Protein 2WFP (pdb70)

InterPro domains:
  IPR001250 Mannose-6-phosphate isomerase, type I [TIGR00218] (3-384)
  IPR011051 RmlC-like cupin domain superfamily [SSF51182] (1-374)
  IPR014710 RmlC-like jelly roll fold [G3DSA:2.60.120.10] (6-275)
  IPR014710 RmlC-like jelly roll fold [G3DSA:2.60.120.10] (301-382)
  IPR016305 Mannose-6-phosphate isomerase [PIRSF001480] (1-386)
  IPR016305 Mannose-6-phosphate isomerase [PR00714] (4-22)
  IPR016305 Mannose-6-phosphate isomerase [PR00714] (32-47)
  IPR016305 Mannose-6-phosphate isomerase [PR00714] (81-102)
  IPR016305 Mannose-6-phosphate isomerase [PR00714] (126-149)
  IPR016305 Mannose-6-phosphate isomerase [PR00714] (220-235)
  IPR016305 Mannose-6-phosphate isomerase [PR00714] (236-255)
  IPR016305 Mannose-6-phosphate isomerase [PR00714] (255-274)
  IPR016305 Mannose-6-phosphate isomerase [PR00714] (274-293)
  IPR016305 Mannose-6-phosphate isomerase [PTHR10309] (2-378)
  IPR018050 Phosphomannose isomerase, type I, conserved site [PS00965] (126-134)
  IPR018050 Phosphomannose isomerase, type I, conserved site [PS00966] (255-280)
  IPR046457 Phosphomannose isomerase type I, catalytic domain [PF20511] (1-150)
  IPR046458 Phosphomannose isomerase type I, helical insertion domain [PF20512] (157-236)
  IPR049071 Mannose-6-phosphate isomerase, cupin domain [PF21621] (311-389)

Organism: Salmonella typhimurium (strain LT2 / SGSC1412 / ATCC 700720) (NCBI:txid99287)

Nearest PDB structures (foldseek):
  2wfp-assembly1_A  TM=1.003E+00  e=1.513E-86  Salmonella enterica subsp. enterica serovar Typhimurium str. LT2
  3h1y-assembly1_A  TM=1.002E+00  e=1.426E-83  Salmonella enterica subsp. enterica serovar Typhimurium
  3h1w-assembly1_A  TM=1.002E+00  e=3.794E-83  Salmonella enterica subsp. enterica serovar Typhimurium
  5zt6-assembly1_A  TM=1.001E+00  e=2.259E-82  Salmonella enterica subsp. enterica serovar Typhimurium str. LT2
  3h1m-assembly1_A  TM=1.001E+00  e=5.352E-81  Salmonella enterica subsp. enterica serovar Typhimurium

CATH classification: 2.60.120.10 (+2 more: 2.60.120.10, 1.10.441.10)

Sequence (389 aa):
MASMQKLINSVQNYAWGSKTALTELYGIANPQQQQPMAELLWMGAHPKSSSRITTVSLRRDAIEKNKTAMMLGEAVANRFGELPFLFKVLCAAQPLSSIQVHPNKRRNSEIGFAKENAAGIPMDAAERNYKDPNHKPELVFALTPFLAMNAFREEFSDIVSSLLQPVAGAHSAIAHFLQVPNAERLSQLFASLLNMQGEEKSRALAVLKAALNSQQGEPWQTIRVISEYYPDDDSGLFSPLLLNVVKLNPGEAMFLFAETPHAYLQGVALEVMANSDNVLRAGLTPKYIDIPELVANVKFEPKPAGELLTAPVKSGAELDFPIPVDDFAFSLHDLALQETSIGQHSAAILFCVEGEAVLRKDEQRLVLKPGESAFIGADDESPVNASGTGRLARVYNKL

Foldseek 3Di:
DDQWWWKAWDFDQPQQAALPVCCVQPVPDRVVSGRGFKIKAAQQPVTAIATPHDGPQVVCLVPVCFFFNPVCCVPPVGQFKIKMKGAGNAWDFKKFFFALQVLLVLCVVCVVVVPDCPDPPRFRFDNHDFKKKKAALAWWKKWKFFADQVQLLVLCVQQCPLAVLSVVCNVPPDLVSLLVSLLCLQPQDDPSQVSSLVSLVVVLVVDDDPPSVVLVRNCVQVVRKSCSCVSSTTPIDTDHHGWMFIHDHQMIMITGGHIIMMMDGSTGGIATRMSDPDDHPSVSSSVRHRRDGDYPVRGIQDWDDDPQKTWRDGPDQRKTKIKGFAAQDKDKDFASGKKKKAASAWKKWKDQPHDIDIHHHGIIIIRGNNSPIIIIHTGHMMMMMGGHD

Structure (mmCIF, N/CA/C/O backbone):
data_2WFP
#
_entry.id   2WFP
#
_cell.length_a   35.904
_cell.length_b   92.470
_cell.length_c   111.870
_cell.angle_alpha   90.00
_cell.angle_beta   90.00
_cell.angle_gamma   90.00
#
_symmetry.space_group_name_H-M   'P 21 21 21'
#
loop_
_entity.id
_entity.type
_entity.pdbx_description
1 polymer 'MANNOSE-6-PHOSPHATE ISOMERASE'
2 non-polymer 1,2-ETHANEDIOL
3 water water
#
loop_
_atom_site.group_PDB
_atom_site.id
_atom_site.type_symbol
_atom_site.label_atom_id
_atom_site.label_alt_id
_atom_site.label_comp_id
_atom_site.label_asym_id
_atom_site.label_entity_id
_atom_site.label_seq_id
_atom_site.pdbx_PDB_ins_code
_atom_site.Cartn_x
_atom_site.Cartn_y
_atom_site.Cartn_z
_atom_site.occupancy
_atom_site.B_iso_or_equiv
_atom_site.auth_seq_id
_atom_site.auth_comp_id
_atom_site.auth_asym_id
_atom_site.auth_atom_id
_atom_site.pdbx_PDB_model_num
ATOM 1 N N . MET A 1 1 ? 19.483 65.446 -0.296 1.00 32.59 -2 MET A N 1
ATOM 2 C CA . MET A 1 1 ? 18.507 64.315 -0.208 1.00 32.38 -2 MET A CA 1
ATOM 3 C C . MET A 1 1 ? 17.295 64.520 -1.116 1.00 31.94 -2 MET A C 1
ATOM 4 O O . MET A 1 1 ? 16.583 65.525 -1.000 1.00 32.26 -2 MET A O 1
ATOM 9 N N . ALA A 1 2 ? 17.069 63.557 -2.008 1.00 31.13 -1 ALA A N 1
ATOM 10 C CA . ALA A 1 2 ? 15.871 63.505 -2.847 1.00 29.88 -1 ALA A CA 1
ATOM 11 C C . ALA A 1 2 ? 14.670 63.065 -2.016 1.00 29.11 -1 ALA A C 1
ATOM 12 O O . ALA A 1 2 ? 14.818 62.613 -0.877 1.00 28.96 -1 ALA A O 1
ATOM 14 N N . SER A 1 3 ? 13.480 63.195 -2.590 1.00 27.59 0 SER A N 1
ATOM 15 C CA . SER A 1 3 ? 12.257 62.834 -1.892 1.00 26.49 0 SER A CA 1
ATOM 16 C C . SER A 1 3 ? 12.295 61.390 -1.440 1.00 25.31 0 SER A C 1
ATOM 17 O O . SER A 1 3 ? 11.948 61.065 -0.303 1.00 25.36 0 SER A O 1
ATOM 20 N N . MET A 1 4 ? 12.692 60.522 -2.361 1.00 23.57 1 MET A N 1
ATOM 21 C CA . MET A 1 4 ? 12.720 59.088 -2.111 1.00 22.19 1 MET A CA 1
ATOM 22 C C . MET A 1 4 ? 14.145 58.580 -2.215 1.00 21.31 1 MET A C 1
ATOM 23 O O . MET A 1 4 ? 14.801 58.770 -3.238 1.00 21.26 1 MET A O 1
ATOM 28 N N . GLN A 1 5 ? 14.613 57.904 -1.170 1.00 19.68 2 GLN A N 1
ATOM 29 C CA . GLN A 1 5 ? 16.014 57.500 -1.098 1.00 18.67 2 GLN A CA 1
ATOM 30 C C . GLN A 1 5 ? 16.201 55.986 -1.227 1.00 17.20 2 GLN A C 1
ATOM 31 O O . GLN A 1 5 ? 15.796 55.231 -0.350 1.00 16.00 2 GLN A O 1
ATOM 37 N N . LYS A 1 6 ? 16.809 55.551 -2.325 1.00 15.79 3 LYS A N 1
ATOM 38 C CA . LYS A 1 6 ? 17.108 54.134 -2.492 1.00 15.07 3 LYS A CA 1
ATOM 39 C C . LYS A 1 6 ? 18.140 53.683 -1.464 1.00 14.27 3 LYS A C 1
ATOM 40 O O . LYS A 1 6 ? 19.192 54.302 -1.301 1.00 15.00 3 LYS A O 1
ATOM 46 N N . LEU A 1 7 ? 17.832 52.615 -0.742 1.00 13.26 4 LEU A N 1
ATOM 47 C CA . LEU A 1 7 ? 18.700 52.234 0.367 1.00 12.65 4 LEU A CA 1
ATOM 48 C C . LEU A 1 7 ? 19.850 51.370 -0.085 1.00 12.59 4 LEU A C 1
ATOM 49 O O . LEU A 1 7 ? 19.680 50.498 -0.940 1.00 12.69 4 LEU A O 1
ATOM 54 N N . ILE A 1 8 ? 21.018 51.617 0.502 1.00 12.33 5 ILE A N 1
ATOM 55 C CA . ILE A 1 8 ? 22.122 50.670 0.454 1.00 12.54 5 ILE A CA 1
ATOM 56 C C . ILE A 1 8 ? 22.126 49.913 1.782 1.00 12.50 5 ILE A C 1
ATOM 57 O O . ILE A 1 8 ? 22.375 50.495 2.859 1.00 12.60 5 ILE A O 1
ATOM 62 N N . ASN A 1 9 ? 21.835 48.622 1.708 1.00 11.94 6 ASN A N 1
ATOM 63 C CA . ASN A 1 9 ? 21.586 47.828 2.919 1.00 11.81 6 ASN A CA 1
ATOM 64 C C . ASN A 1 9 ? 22.680 46.825 3.288 1.00 12.58 6 ASN A C 1
ATOM 65 O O . ASN A 1 9 ? 23.309 46.228 2.419 1.00 14.05 6 ASN A O 1
ATOM 70 N N . SER A 1 10 ? 22.864 46.617 4.586 1.00 12.49 7 SER A N 1
ATOM 71 C CA . SER A 1 10 ? 23.859 45.679 5.089 1.00 13.47 7 SER A CA 1
ATOM 72 C C . SER A 1 10 ? 23.411 44.232 4.990 1.00 13.06 7 SER A C 1
ATOM 73 O O . SER A 1 10 ? 22.278 43.905 5.317 1.00 13.98 7 SER A O 1
ATOM 76 N N . VAL A 1 11 ? 24.325 43.358 4.597 1.00 12.31 8 VAL A N 1
ATOM 77 C CA . VAL A 1 11 ? 24.094 41.927 4.691 1.00 12.07 8 VAL A CA 1
ATOM 78 C C . VAL A 1 11 ? 25.036 41.345 5.738 1.00 11.98 8 VAL A C 1
ATOM 79 O O . VAL A 1 11 ? 26.262 41.483 5.623 1.00 11.60 8 VAL A O 1
ATOM 83 N N . GLN A 1 12 ? 24.464 40.700 6.752 1.00 11.24 9 GLN A N 1
ATOM 84 C CA . GLN A 1 12 ? 25.258 40.095 7.824 1.00 11.95 9 GLN A CA 1
ATOM 85 C C . GLN A 1 12 ? 25.609 38.683 7.404 1.00 11.66 9 GLN A C 1
ATOM 86 O O . GLN A 1 12 ? 24.709 37.856 7.204 1.00 11.65 9 GLN A O 1
ATOM 92 N N . ASN A 1 13 ? 26.907 38.402 7.306 1.00 11.46 10 ASN A N 1
ATOM 93 C CA . ASN A 1 13 ? 27.363 37.100 6.815 1.00 11.93 10 ASN A CA 1
ATOM 94 C C . ASN A 1 13 ? 27.553 36.091 7.953 1.00 12.26 10 ASN A C 1
ATOM 95 O O . ASN A 1 13 ? 28.631 35.491 8.090 1.00 13.30 10 ASN A O 1
ATOM 100 N N . TYR A 1 14 ? 26.512 35.907 8.773 1.00 12.48 11 TYR A N 1
ATOM 101 C CA . TYR A 1 14 ? 26.590 34.954 9.892 1.00 13.16 11 TYR A CA 1
ATOM 102 C C . TYR A 1 14 ? 26.695 33.544 9.313 1.00 13.81 11 TYR A C 1
ATOM 103 O O . TYR A 1 14 ? 26.162 33.271 8.239 1.00 13.38 11 TYR A O 1
ATOM 112 N N . ALA A 1 15 ? 27.352 32.641 10.036 1.00 14.20 12 ALA A N 1
ATOM 113 C CA . ALA A 1 15 ? 27.685 31.325 9.482 1.00 14.90 12 ALA A CA 1
ATOM 114 C C . ALA A 1 15 ? 26.477 30.464 9.125 1.00 15.10 12 ALA A C 1
ATOM 115 O O . ALA A 1 15 ? 26.585 29.577 8.274 1.00 15.95 12 ALA A O 1
ATOM 117 N N . TRP A 1 16 ? 25.343 30.716 9.781 1.00 14.46 13 TRP A N 1
ATOM 118 C CA . TRP A 1 16 ? 24.106 29.976 9.517 1.00 14.51 13 TRP A CA 1
ATOM 119 C C . TRP A 1 16 ? 23.321 30.435 8.285 1.00 13.91 13 TRP A C 1
ATOM 120 O O . TRP A 1 16 ? 22.300 29.840 7.936 1.00 13.72 13 TRP A O 1
ATOM 131 N N . GLY A 1 17 ? 23.789 31.496 7.633 1.00 13.70 14 GLY A N 1
ATOM 132 C CA . GLY A 1 17 ? 23.065 32.074 6.518 1.00 14.24 14 GLY A CA 1
ATOM 133 C C . GLY A 1 17 ? 23.148 31.216 5.274 1.00 14.56 14 GLY A C 1
ATOM 134 O O . GLY A 1 17 ? 24.032 30.365 5.146 1.00 15.08 14 GLY A O 1
ATOM 135 N N . SER A 1 18 ? 22.226 31.437 4.349 1.00 14.78 15 SER A N 1
ATOM 136 C CA . SER A 1 18 ? 22.240 30.715 3.089 1.00 14.36 15 SER A CA 1
ATOM 137 C C . SER A 1 18 ? 23.282 31.338 2.161 1.00 14.48 15 SER A C 1
ATOM 138 O O . SER A 1 18 ? 23.386 32.564 2.055 1.00 14.29 15 SER A O 1
ATOM 141 N N . LYS A 1 19 ? 24.040 30.497 1.466 1.00 14.33 16 LYS A N 1
ATOM 142 C CA . LYS A 1 19 ? 25.001 31.008 0.487 1.00 14.65 16 LYS A CA 1
ATOM 143 C C . LYS A 1 19 ? 24.367 31.464 -0.832 1.00 14.89 16 LYS A C 1
ATOM 144 O O . LYS A 1 19 ? 25.025 32.125 -1.645 1.00 15.90 16 LYS A O 1
ATOM 150 N N . THR A 1 20 ? 23.095 31.126 -1.043 1.00 14.17 17 THR A N 1
ATOM 151 C CA . THR A 1 20 ? 22.460 31.308 -2.353 1.00 13.98 17 THR A CA 1
ATOM 152 C C . THR A 1 20 ? 21.154 32.114 -2.366 1.00 13.55 17 THR A C 1
ATOM 153 O O . THR A 1 20 ? 20.818 32.725 -3.391 1.00 13.06 17 THR A O 1
ATOM 157 N N . ALA A 1 21 ? 20.416 32.102 -1.254 1.00 13.54 18 ALA A N 1
ATOM 158 C CA . ALA A 1 21 ? 19.043 32.625 -1.227 1.00 13.69 18 ALA A CA 1
ATOM 159 C C . ALA A 1 21 ? 18.903 34.066 -1.697 1.00 13.81 18 ALA A C 1
ATOM 160 O O . ALA A 1 21 ? 18.070 34.356 -2.570 1.00 13.98 18 ALA A O 1
ATOM 162 N N . LEU A 1 22 ? 19.699 34.979 -1.145 1.00 13.22 19 LEU A N 1
ATOM 163 C CA . LEU A 1 22 ? 19.554 36.374 -1.569 1.00 13.20 19 LEU A CA 1
ATOM 164 C C . LEU A 1 22 ? 19.899 36.531 -3.049 1.00 13.38 19 LEU A C 1
ATOM 165 O O . LEU A 1 22 ? 19.330 37.380 -3.745 1.00 13.83 19 LEU A O 1
ATOM 170 N N . THR A 1 23 ? 20.838 35.720 -3.521 1.00 13.76 20 THR A N 1
ATOM 171 C CA . THR A 1 23 ? 21.183 35.742 -4.946 1.00 14.53 20 THR A CA 1
ATOM 172 C C . THR A 1 23 ? 20.065 35.182 -5.845 1.00 15.15 20 THR A C 1
ATOM 173 O O . THR A 1 23 ? 19.686 35.806 -6.833 1.00 15.68 20 THR A O 1
ATOM 177 N N . GLU A 1 24 ? 19.553 34.008 -5.491 1.00 15.45 21 GLU A N 1
ATOM 178 C CA . GLU A 1 24 ? 18.439 33.373 -6.203 1.00 16.95 21 GLU A CA 1
ATOM 179 C C . GLU A 1 24 ? 17.219 34.294 -6.272 1.00 16.50 21 GLU A C 1
ATOM 180 O O . GLU A 1 24 ? 16.613 34.459 -7.328 1.00 16.94 21 GLU A O 1
ATOM 186 N N . LEU A 1 25 ? 16.852 34.877 -5.133 1.00 15.84 22 LEU A N 1
ATOM 187 C CA . LEU A 1 25 ? 15.631 35.655 -5.037 1.00 16.04 22 LEU A CA 1
ATOM 188 C C . LEU A 1 25 ? 15.770 37.028 -5.687 1.00 16.19 22 LEU A C 1
ATOM 189 O O . LEU A 1 25 ? 14.876 37.474 -6.417 1.00 16.36 22 LEU A O 1
ATOM 194 N N . TYR A 1 26 ? 16.903 37.674 -5.426 1.00 15.83 23 TYR A N 1
ATOM 195 C CA . TYR A 1 26 ? 17.078 39.103 -5.700 1.00 16.26 23 TYR A CA 1
ATOM 196 C C . TYR A 1 26 ? 18.303 39.499 -6.514 1.00 16.82 23 TYR A C 1
ATOM 197 O O . TYR A 1 26 ? 18.531 40.697 -6.732 1.00 17.17 23 TYR A O 1
ATOM 206 N N . GLY A 1 27 ? 19.112 38.532 -6.938 1.00 16.88 24 GLY A N 1
ATOM 207 C CA . GLY A 1 27 ? 20.257 38.874 -7.770 1.00 17.05 24 GLY A CA 1
ATOM 208 C C . GLY A 1 27 ? 21.321 39.630 -7.000 1.00 16.81 24 GLY A C 1
ATOM 209 O O . GLY A 1 27 ? 22.171 40.297 -7.591 1.00 17.35 24 GLY A O 1
ATOM 210 N N . ILE A 1 28 ? 21.280 39.532 -5.672 1.00 17.02 25 ILE A N 1
ATOM 211 C CA . ILE A 1 28 ? 22.319 40.113 -4.846 1.00 16.98 25 ILE A CA 1
ATOM 212 C C . ILE A 1 28 ? 23.656 39.395 -5.062 1.00 17.22 25 ILE A C 1
ATOM 213 O O . ILE A 1 28 ? 23.744 38.172 -4.956 1.00 16.82 25 ILE A O 1
ATOM 218 N N . ALA A 1 29 ? 24.690 40.161 -5.392 1.00 17.32 26 ALA A N 1
ATOM 219 C CA . ALA A 1 29 ? 25.992 39.584 -5.732 1.00 17.39 26 ALA A CA 1
ATOM 220 C C . ALA A 1 29 ? 26.613 38.798 -4.582 1.00 17.14 26 ALA A C 1
ATOM 221 O O . ALA A 1 29 ? 26.623 39.262 -3.440 1.00 17.94 26 ALA A O 1
ATOM 223 N N . ASN A 1 30 ? 27.144 37.613 -4.883 1.00 17.19 27 ASN A N 1
ATOM 224 C CA . ASN A 1 30 ? 27.842 36.800 -3.876 1.00 16.61 27 ASN A CA 1
ATOM 225 C C . ASN A 1 30 ? 28.910 35.886 -4.508 1.00 17.17 27 ASN A C 1
ATOM 226 O O . ASN A 1 30 ? 28.959 34.684 -4.250 1.00 17.06 27 ASN A O 1
ATOM 231 N N . PRO A 1 31 ? 29.806 36.479 -5.305 1.00 17.77 28 PRO A N 1
ATOM 232 C CA . PRO A 1 31 ? 30.775 35.701 -6.089 1.00 18.20 28 PRO A CA 1
ATOM 233 C C . PRO A 1 31 ? 31.656 34.827 -5.206 1.00 18.43 28 PRO A C 1
ATOM 234 O O . PRO A 1 31 ? 32.141 33.778 -5.648 1.00 18.71 28 PRO A O 1
ATOM 238 N N . GLN A 1 32 ? 31.859 35.255 -3.962 1.00 18.34 29 GLN A N 1
ATOM 239 C CA . GLN A 1 32 ? 32.665 34.491 -3.003 1.00 18.04 29 GLN A CA 1
ATOM 240 C C . GLN A 1 32 ? 31.886 33.423 -2.209 1.00 17.98 29 GLN A C 1
ATOM 241 O O . GLN A 1 32 ? 32.463 32.755 -1.349 1.00 17.47 29 GLN A O 1
ATOM 244 N N . GLN A 1 33 ? 30.589 33.277 -2.506 1.00 18.01 30 GLN A N 1
ATOM 245 C CA A GLN A 1 33 ? 29.781 32.230 -1.904 0.50 18.06 30 GLN A CA 1
ATOM 246 C CA B GLN A 1 33 ? 29.716 32.265 -1.887 0.50 18.28 30 GLN A CA 1
ATOM 247 C C . GLN A 1 33 ? 29.809 32.255 -0.365 1.00 17.99 30 GLN A C 1
ATOM 248 O O . GLN A 1 33 ? 29.921 31.206 0.282 1.00 18.11 30 GLN A O 1
ATOM 259 N N . GLN A 1 34 ? 29.711 33.456 0.200 1.00 17.82 31 GLN A N 1
ATOM 260 C CA . GLN A 1 34 ? 29.616 33.665 1.642 1.00 17.32 31 GLN A CA 1
ATOM 261 C C . GLN A 1 34 ? 28.215 33.276 2.113 1.00 16.48 31 GLN A C 1
ATOM 262 O O . GLN A 1 34 ? 27.267 33.455 1.365 1.00 16.48 31 GLN A O 1
ATOM 268 N N . PRO A 1 35 ? 28.076 32.823 3.371 1.00 16.09 32 PRO A N 1
ATOM 269 C CA . PRO A 1 35 ? 26.721 32.696 3.911 1.00 15.60 32 PRO A CA 1
ATOM 270 C C . PRO A 1 35 ? 26.182 34.101 4.083 1.00 15.51 32 PRO A C 1
ATOM 271 O O . PRO A 1 35 ? 26.910 34.961 4.573 1.00 15.93 32 PRO A O 1
ATOM 275 N N . MET A 1 36 ? 24.940 34.322 3.654 1.00 14.39 33 MET A N 1
ATOM 276 C CA . MET A 1 36 ? 24.266 35.611 3.753 1.00 13.98 33 MET A CA 1
ATOM 277 C C . MET A 1 36 ? 23.038 35.392 4.628 1.00 13.74 33 MET A C 1
ATOM 278 O O . MET A 1 36 ? 22.052 34.843 4.162 1.00 13.67 33 MET A O 1
ATOM 283 N N . ALA A 1 37 ? 23.111 35.808 5.890 1.00 11.91 34 ALA A N 1
ATOM 284 C CA . ALA A 1 37 ? 22.128 35.396 6.896 1.00 11.99 34 ALA A CA 1
ATOM 285 C C . ALA A 1 37 ? 21.008 36.404 7.069 1.00 12.05 34 ALA A C 1
ATOM 286 O O . ALA A 1 37 ? 19.845 36.036 7.241 1.00 12.50 34 ALA A 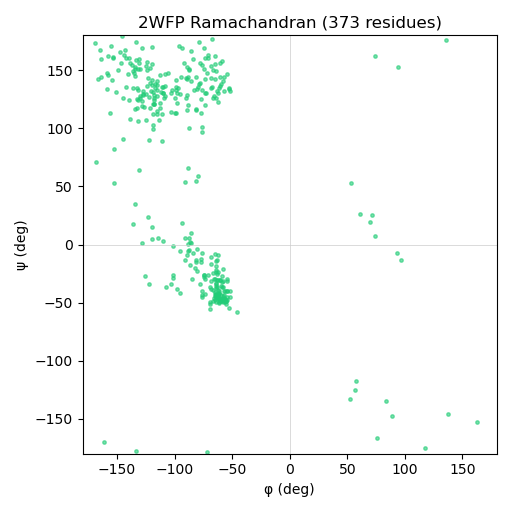O 1
ATOM 288 N N . GLU A 1 38 ? 21.374 37.679 7.070 1.00 11.80 35 GLU A N 1
ATOM 289 C CA . GLU A 1 38 ? 20.377 38.727 7.277 1.00 11.85 35 GLU A CA 1
ATOM 290 C C . GLU A 1 38 ? 20.663 39.945 6.413 1.00 12.47 35 GLU A C 1
ATOM 291 O O . GLU A 1 38 ? 21.813 40.373 6.318 1.00 13.19 35 GLU A O 1
ATOM 297 N N . LEU A 1 39 ? 19.616 40.479 5.781 1.00 11.80 36 LEU A N 1
ATOM 298 C CA A LEU A 1 39 ? 19.717 41.745 5.076 0.50 11.94 36 LEU A CA 1
ATOM 299 C CA B LEU A 1 39 ? 19.692 41.749 5.060 0.50 11.81 36 LEU A CA 1
ATOM 300 C C . LEU A 1 39 ? 19.000 42.789 5.924 1.00 11.93 36 LEU A C 1
ATOM 301 O O . LEU A 1 39 ? 17.815 42.642 6.228 1.00 12.00 36 LEU A O 1
ATOM 310 N N . TRP A 1 40 ? 19.735 43.815 6.352 1.00 11.34 37 TRP A N 1
ATOM 311 C CA . TRP A 1 40 ? 19.179 44.812 7.277 1.00 11.33 37 TRP A CA 1
ATOM 312 C C . TRP A 1 40 ? 18.728 46.059 6.544 1.00 11.75 37 TRP A C 1
ATOM 313 O O . TRP A 1 40 ? 19.470 46.619 5.736 1.00 11.63 37 TRP A O 1
ATOM 324 N N . MET A 1 41 ? 17.517 46.501 6.873 1.00 10.96 38 MET A N 1
ATOM 325 C CA . MET A 1 41 ? 16.956 47.733 6.342 1.00 11.09 38 MET A CA 1
ATOM 326 C C . MET A 1 41 ? 16.550 48.590 7.537 1.00 10.99 38 MET A C 1
ATOM 327 O O . MET A 1 41 ? 15.599 48.281 8.254 1.00 11.15 38 MET A O 1
ATOM 332 N N . GLY A 1 42 ? 17.308 49.646 7.790 1.00 10.93 39 GLY A N 1
ATOM 333 C CA . GLY A 1 42 ? 16.993 50.492 8.926 1.00 10.79 39 GLY A CA 1
ATOM 334 C C . GLY A 1 42 ? 18.164 51.370 9.306 1.00 11.37 39 GLY A C 1
ATOM 335 O O . GLY A 1 42 ? 19.003 51.683 8.471 1.00 10.78 39 GLY A O 1
ATOM 336 N N . ALA A 1 43 ? 18.218 51.745 10.574 1.00 11.40 40 ALA A N 1
ATOM 337 C CA . ALA A 1 43 ? 19.199 52.722 11.034 1.00 11.76 40 ALA A CA 1
ATOM 338 C C . ALA A 1 43 ? 19.855 52.241 12.327 1.00 12.44 40 ALA A C 1
ATOM 339 O O . ALA A 1 43 ? 20.200 53.046 13.208 1.00 12.48 40 ALA A O 1
ATOM 341 N N . HIS A 1 44 ? 20.036 50.926 12.428 1.00 13.14 41 HIS A N 1
ATOM 342 C CA . HIS A 1 44 ? 20.640 50.342 13.627 1.00 14.12 41 HIS A CA 1
ATOM 343 C C . HIS A 1 44 ? 22.054 50.881 13.824 1.00 14.78 41 HIS A C 1
ATOM 344 O O . HIS A 1 44 ? 22.814 50.969 12.858 1.00 15.06 41 HIS A O 1
ATOM 351 N N . PRO A 1 45 ? 22.419 51.239 15.072 1.00 15.66 42 PRO A N 1
ATOM 352 C CA . PRO A 1 45 ? 23.742 51.873 15.264 1.00 16.16 42 PRO A CA 1
ATOM 353 C C . PRO A 1 45 ? 24.948 51.006 14.891 1.00 16.79 42 PRO A C 1
ATOM 354 O O . PRO A 1 45 ? 26.021 51.557 14.609 1.00 17.71 42 PRO A O 1
ATOM 358 N N . LYS A 1 46 ? 24.781 49.682 14.899 1.00 16.82 43 LYS A N 1
ATOM 359 C CA . LYS A 1 46 ? 25.864 48.756 14.574 1.00 17.71 43 LYS A CA 1
ATOM 360 C C . LYS A 1 46 ? 26.061 48.543 13.081 1.00 17.42 43 LYS A C 1
ATOM 361 O O . LYS A 1 46 ? 27.130 48.114 12.648 1.00 17.27 43 LYS A O 1
ATOM 367 N N . SER A 1 47 ? 25.032 48.841 12.294 1.00 16.68 44 SER A N 1
ATOM 368 C CA . SER A 1 47 ? 25.090 48.593 10.867 1.00 16.78 44 SER A CA 1
ATOM 369 C C . SER A 1 47 ? 23.925 49.281 10.150 1.00 15.61 44 SER A C 1
ATOM 370 O O . SER A 1 47 ? 23.005 48.623 9.664 1.00 15.89 44 SER A O 1
ATOM 373 N N . SER A 1 48 ? 23.968 50.604 10.083 1.00 14.17 45 SER A N 1
ATOM 374 C CA . SER A 1 48 ? 22.875 51.366 9.469 1.00 12.90 45 SER A CA 1
ATOM 375 C C . SER A 1 48 ? 22.837 51.208 7.951 1.00 12.42 45 SER A C 1
ATOM 376 O O . SER A 1 48 ? 23.872 51.057 7.300 1.00 11.99 45 SER A O 1
ATOM 379 N N . SER A 1 49 ? 21.642 51.245 7.371 1.00 11.70 46 SER A N 1
ATOM 380 C CA . SER A 1 49 ? 21.546 51.381 5.926 1.00 11.65 46 SER A CA 1
ATOM 381 C C . SER A 1 49 ? 22.112 52.744 5.506 1.00 12.81 46 SER A C 1
ATOM 382 O O . SER A 1 49 ? 22.262 53.647 6.341 1.00 11.85 46 SER A O 1
ATOM 385 N N . ARG A 1 50 ? 22.445 52.888 4.231 1.00 13.47 47 ARG A N 1
ATOM 386 C CA . ARG A 1 50 ? 23.030 54.131 3.751 1.00 14.97 47 ARG A CA 1
ATOM 387 C C . ARG A 1 50 ? 22.195 54.690 2.613 1.00 16.06 47 ARG A C 1
ATOM 388 O O . ARG A 1 50 ? 21.444 53.956 1.959 1.00 15.70 47 ARG A O 1
ATOM 396 N N . ILE A 1 51 ? 22.308 55.996 2.401 1.00 17.08 48 ILE A N 1
ATOM 397 C CA . ILE A 1 51 ? 21.588 56.676 1.334 1.00 18.70 48 ILE A CA 1
ATOM 398 C C . ILE A 1 51 ? 22.596 57.525 0.571 1.00 19.93 48 ILE A C 1
ATOM 399 O O . ILE A 1 51 ? 23.681 57.813 1.083 1.00 19.75 48 ILE A O 1
ATOM 404 N N . THR A 1 52 ? 22.245 57.887 -0.656 1.00 21.20 49 THR A N 1
ATOM 405 C CA . THR A 1 52 ? 23.138 58.646 -1.520 1.00 22.82 49 THR A CA 1
ATOM 406 C C . THR A 1 52 ? 22.637 60.069 -1.672 1.00 22.81 49 THR A C 1
ATOM 407 O O . THR A 1 52 ? 21.430 60.293 -1.724 1.00 23.59 49 THR A O 1
ATOM 411 N N . THR A 1 58 ? 27.766 58.830 -0.162 1.00 23.23 55 THR A N 1
ATOM 412 C CA . THR A 1 58 ? 26.938 57.997 0.724 1.00 22.63 55 THR A CA 1
ATOM 413 C C . THR A 1 58 ? 27.063 58.370 2.217 1.00 21.70 55 THR A C 1
ATOM 414 O O . THR A 1 58 ? 28.163 58.632 2.736 1.00 21.71 55 THR A O 1
ATOM 418 N N . VAL A 1 59 ? 25.916 58.397 2.894 1.00 20.10 56 VAL A N 1
ATOM 419 C CA . VAL A 1 59 ? 25.818 58.812 4.289 1.00 18.83 56 VAL A CA 1
ATOM 420 C C . VAL A 1 59 ? 24.986 57.771 5.034 1.00 17.53 56 VAL A C 1
ATOM 421 O O . VAL A 1 59 ? 24.111 57.141 4.441 1.00 17.26 56 VAL A O 1
ATOM 425 N N . SER A 1 60 ? 25.251 57.611 6.325 1.00 15.53 57 SER A N 1
ATOM 426 C CA . SER A 1 60 ? 24.444 56.739 7.175 1.00 15.28 57 SER A CA 1
ATOM 427 C C . SER A 1 60 ? 23.008 57.241 7.247 1.00 14.10 57 SER A C 1
ATOM 428 O O . SER A 1 60 ? 22.773 58.414 7.550 1.00 14.25 57 SER A O 1
ATOM 431 N N . LEU A 1 61 ? 22.031 56.360 7.022 1.00 13.20 58 LEU A N 1
ATOM 432 C CA . LEU A 1 61 ? 20.638 56.739 7.290 1.00 12.27 58 LEU A CA 1
ATOM 433 C C . LEU A 1 61 ? 20.449 57.214 8.744 1.00 12.06 58 LEU A C 1
ATOM 434 O O . LEU A 1 61 ? 19.757 58.216 9.006 1.00 11.91 58 LEU A O 1
ATOM 439 N N A ARG A 1 62 ? 21.057 56.490 9.682 0.50 11.89 59 ARG A N 1
ATOM 440 N N B ARG A 1 62 ? 21.062 56.509 9.692 0.50 11.95 59 ARG A N 1
ATOM 441 C CA A ARG A 1 62 ? 21.064 56.914 11.080 0.50 12.14 59 ARG A CA 1
ATOM 442 C CA B ARG A 1 62 ? 20.967 56.923 11.095 0.50 12.25 59 ARG A CA 1
ATOM 443 C C A ARG A 1 62 ? 21.449 58.382 11.173 0.50 12.09 59 ARG A C 1
ATOM 444 C C B ARG A 1 62 ? 21.537 58.332 11.345 0.50 12.18 59 ARG A C 1
ATOM 445 O O A ARG A 1 62 ? 20.700 59.219 11.676 0.50 11.41 59 ARG A O 1
ATOM 446 O O B ARG A 1 62 ? 20.967 59.099 12.127 0.50 11.79 59 ARG A O 1
ATOM 461 N N . ASP A 1 63 ? 22.637 58.681 10.671 1.00 12.46 60 ASP A N 1
ATOM 462 C CA . ASP A 1 63 ? 23.172 60.052 10.726 1.00 13.59 60 ASP A CA 1
ATOM 463 C C . ASP A 1 63 ? 22.232 61.082 10.108 1.00 13.82 60 ASP A C 1
ATOM 464 O O . ASP A 1 63 ? 22.043 62.177 10.657 1.00 14.55 60 ASP A O 1
ATOM 469 N N . ALA A 1 64 ? 21.666 60.742 8.955 1.00 13.32 61 ALA A N 1
ATOM 470 C CA . ALA A 1 64 ? 20.690 61.605 8.277 1.00 13.40 61 ALA A CA 1
ATOM 471 C C . ALA A 1 64 ? 19.473 61.867 9.155 1.00 13.46 61 ALA A C 1
ATOM 472 O O . ALA A 1 64 ? 19.037 63.006 9.329 1.00 14.36 61 ALA A O 1
ATOM 474 N N . ILE A 1 65 ? 18.914 60.810 9.724 1.00 13.50 62 ILE A N 1
ATOM 475 C CA . ILE A 1 65 ? 17.781 60.990 10.623 1.00 13.75 62 ILE A CA 1
ATOM 476 C C . ILE A 1 65 ? 18.135 61.841 11.854 1.00 15.01 62 ILE A C 1
ATOM 477 O O . ILE A 1 65 ? 17.352 62.708 12.272 1.00 14.70 62 ILE A O 1
ATOM 482 N N . GLU A 1 66 ? 19.305 61.583 12.432 1.00 16.46 63 GLU A N 1
ATOM 483 C CA . GLU A 1 66 ? 19.752 62.293 13.625 1.00 18.74 63 GLU A CA 1
ATOM 484 C C . GLU A 1 66 ? 19.731 63.803 13.423 1.00 19.25 63 GLU A C 1
ATOM 485 O O . GLU A 1 66 ? 19.518 64.557 14.374 1.00 20.03 63 GLU A O 1
ATOM 491 N N . LYS A 1 67 ? 19.936 64.237 12.181 1.00 19.27 64 LYS A N 1
ATOM 492 C CA . LYS A 1 67 ? 20.055 65.662 11.872 1.00 20.29 64 LYS A CA 1
ATOM 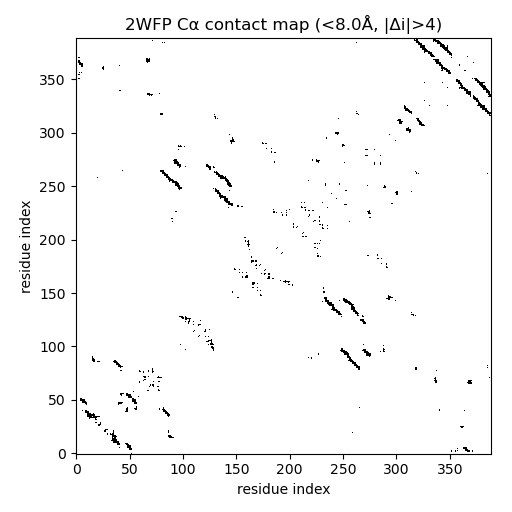493 C C . LYS A 1 67 ? 18.728 66.391 11.605 1.00 20.02 64 LYS A C 1
ATOM 494 O O . LYS A 1 67 ? 18.677 67.625 11.638 1.00 20.39 64 LYS A O 1
ATOM 497 N N . ASN A 1 68 ? 17.664 65.642 11.324 1.00 19.62 65 ASN A N 1
ATOM 498 C CA . ASN A 1 68 ? 16.308 66.205 11.388 1.00 19.01 65 ASN A CA 1
ATOM 499 C C . ASN A 1 68 ? 15.303 65.120 11.698 1.00 17.59 65 ASN A C 1
ATOM 500 O O . ASN A 1 68 ? 14.640 64.572 10.816 1.00 16.90 65 ASN A O 1
ATOM 505 N N . LYS A 1 69 ? 15.200 64.818 12.979 1.00 16.28 66 LYS A N 1
ATOM 506 C CA . LYS A 1 69 ? 14.350 63.746 13.392 1.00 15.60 66 LYS A CA 1
ATOM 507 C C . LYS A 1 69 ? 12.888 64.050 13.075 1.00 15.40 66 LYS A C 1
ATOM 508 O O . LYS A 1 69 ? 12.163 63.171 12.627 1.00 15.03 66 LYS A O 1
ATOM 514 N N . THR A 1 70 ? 12.428 65.272 13.329 1.00 15.79 67 THR A N 1
ATOM 515 C CA . THR A 1 70 ? 10.998 65.524 13.096 1.00 16.00 67 THR A CA 1
ATOM 516 C C . THR A 1 70 ? 10.606 65.381 11.617 1.00 15.80 67 THR A C 1
ATOM 517 O O . THR A 1 70 ? 9.585 64.769 11.285 1.00 15.68 67 THR A O 1
ATOM 521 N N . ALA A 1 71 ? 11.421 65.936 10.731 1.00 15.61 68 ALA A N 1
ATOM 522 C CA . ALA A 1 71 ? 11.147 65.865 9.295 1.00 15.54 68 ALA A CA 1
ATOM 523 C C . ALA A 1 71 ? 11.196 64.438 8.765 1.00 15.30 68 ALA A C 1
ATOM 524 O O . ALA A 1 71 ? 10.377 64.034 7.928 1.00 15.57 68 ALA A O 1
ATOM 526 N N . MET A 1 72 ? 12.190 63.684 9.223 1.00 14.36 69 MET A N 1
ATOM 527 C CA A MET A 1 72 ? 12.433 62.318 8.749 0.50 14.19 69 MET A CA 1
ATOM 528 C CA B MET A 1 72 ? 12.364 62.335 8.702 0.50 14.44 69 MET A CA 1
ATOM 529 C C . MET A 1 72 ? 11.494 61.279 9.382 1.00 14.00 69 MET A C 1
ATOM 530 O O . MET A 1 72 ? 10.912 60.448 8.694 1.00 14.21 69 MET A O 1
ATOM 539 N N . LEU A 1 73 ? 11.368 61.330 10.710 1.00 13.37 70 LEU A N 1
ATOM 540 C CA . LEU A 1 73 ? 10.572 60.353 11.474 1.00 12.71 70 LEU A CA 1
ATOM 541 C C . LEU A 1 73 ? 9.078 60.682 11.559 1.00 13.16 70 LEU A C 1
ATOM 542 O O . LEU A 1 73 ? 8.231 59.786 11.669 1.00 13.59 70 LEU A O 1
ATOM 547 N N . GLY A 1 74 ? 8.783 61.972 11.512 1.00 13.93 71 GLY A N 1
ATOM 548 C CA . GLY A 1 74 ? 7.443 62.480 11.767 1.00 14.19 71 GLY A CA 1
ATOM 549 C C . GLY A 1 74 ? 7.333 62.861 13.233 1.00 14.43 71 GLY A C 1
ATOM 550 O O . GLY A 1 74 ? 8.030 62.291 14.082 1.00 14.16 71 GLY A O 1
ATOM 551 N N . GLU A 1 75 ? 6.458 63.818 13.539 1.00 15.25 72 GLU A N 1
ATOM 552 C CA . GLU A 1 75 ? 6.272 64.254 14.934 1.00 15.57 72 GLU A CA 1
ATOM 553 C C . GLU A 1 75 ? 5.947 63.149 15.930 1.00 15.32 72 GLU A C 1
ATOM 554 O O . GLU A 1 75 ? 6.516 63.125 17.026 1.00 15.74 72 GLU A O 1
ATOM 560 N N . ALA A 1 76 ? 5.026 62.255 15.562 1.00 15.07 73 ALA A N 1
ATOM 561 C CA . ALA A 1 76 ? 4.584 61.177 16.443 1.00 14.57 73 ALA A CA 1
ATOM 562 C C . ALA A 1 76 ? 5.778 60.340 16.901 1.00 14.20 73 ALA A C 1
ATOM 563 O O . ALA A 1 76 ? 5.944 60.067 18.097 1.00 13.74 73 ALA A O 1
ATOM 565 N N . VAL A 1 77 ? 6.620 59.957 15.942 1.00 13.16 74 VAL A N 1
ATOM 566 C CA . VAL A 1 77 ? 7.740 59.075 16.254 1.00 12.90 74 VAL A CA 1
ATOM 567 C C . VAL A 1 77 ? 8.852 59.861 16.966 1.00 12.52 74 VAL A C 1
ATOM 568 O O . VAL A 1 77 ? 9.467 59.352 17.912 1.00 12.19 74 VAL A O 1
ATOM 572 N N . ALA A 1 78 ? 9.111 61.091 16.524 1.00 12.66 75 ALA A N 1
ATOM 573 C CA . ALA A 1 78 ? 10.102 61.940 17.206 1.00 13.48 75 ALA A CA 1
ATOM 574 C C . ALA A 1 78 ? 9.715 62.133 18.679 1.00 13.69 75 ALA A C 1
ATOM 575 O O . ALA A 1 78 ? 10.580 62.154 19.568 1.00 14.68 75 ALA A O 1
ATOM 577 N N . ASN A 1 79 ? 8.412 62.241 18.930 1.00 13.33 76 ASN A N 1
ATOM 578 C CA . ASN A 1 79 ? 7.849 62.376 20.289 1.00 14.27 76 ASN A CA 1
ATOM 579 C C . ASN A 1 79 ? 7.981 61.101 21.130 1.00 13.48 76 ASN A C 1
ATOM 580 O O . ASN A 1 79 ? 8.517 61.115 22.246 1.00 13.71 76 ASN A O 1
ATOM 585 N N . ARG A 1 80 ? 7.458 60.004 20.597 1.00 12.81 77 ARG A N 1
ATOM 586 C CA . ARG A 1 80 ? 7.306 58.769 21.346 1.00 12.63 77 ARG A CA 1
ATOM 587 C C . ARG A 1 80 ? 8.597 57.974 21.485 1.00 12.23 77 ARG A C 1
ATOM 588 O O . ARG A 1 80 ? 8.806 57.294 22.506 1.00 12.63 77 ARG A O 1
ATOM 596 N N . PHE A 1 81 ? 9.437 58.029 20.448 1.00 12.12 78 PHE A N 1
ATOM 597 C CA . PHE A 1 81 ? 10.600 57.143 20.353 1.00 11.55 78 PHE A CA 1
ATOM 598 C C . PHE A 1 81 ? 11.957 57.826 20.237 1.00 11.76 78 PHE A C 1
ATOM 599 O O . PHE A 1 81 ? 12.932 57.290 20.758 1.00 11.95 78 PHE A O 1
ATOM 607 N N . GLY A 1 82 ? 12.017 58.980 19.564 1.00 11.86 79 GLY A N 1
ATOM 608 C CA . GLY A 1 82 ? 13.266 59.738 19.431 1.00 11.74 79 GLY A CA 1
ATOM 609 C C . GLY A 1 82 ? 14.263 59.129 18.455 1.00 12.03 79 GLY A C 1
ATOM 610 O O . GLY A 1 82 ? 15.408 5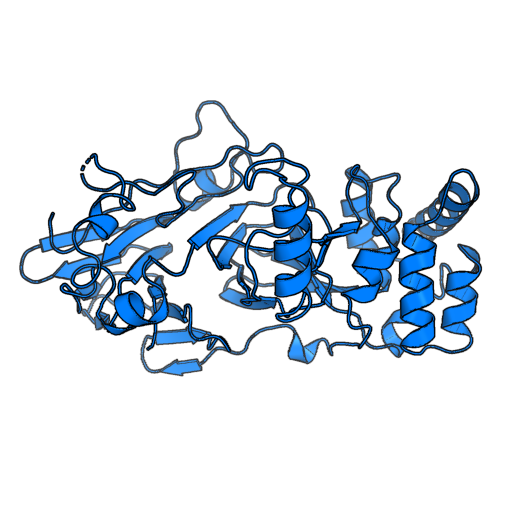9.582 18.358 1.00 12.34 79 GLY A O 1
ATOM 611 N N . GLU A 1 83 ? 13.831 58.097 17.736 1.00 12.40 80 GLU A N 1
ATOM 612 C CA . GLU A 1 83 ? 14.691 57.382 16.780 1.00 12.71 80 GLU A CA 1
ATOM 613 C C . GLU A 1 83 ? 13.815 56.527 15.875 1.00 12.53 80 GLU A C 1
ATOM 614 O O . GLU A 1 83 ? 12.632 56.341 16.160 1.00 12.37 80 GLU A O 1
ATOM 620 N N . LEU A 1 84 ? 14.379 56.008 14.783 1.00 12.12 81 LEU A N 1
ATOM 621 C CA . LEU A 1 84 ? 13.604 55.096 13.946 1.00 12.08 81 LEU A CA 1
ATOM 622 C C . LEU A 1 84 ? 13.257 53.876 14.803 1.00 12.32 81 LEU A C 1
ATOM 623 O O . LEU A 1 84 ? 14.161 53.222 15.329 1.00 12.45 81 LEU A O 1
ATOM 628 N N . PRO A 1 85 ? 11.954 53.558 14.951 1.00 12.90 82 PRO A N 1
ATOM 629 C CA . PRO A 1 85 ? 11.545 52.571 15.955 1.00 13.15 82 PRO A CA 1
ATOM 630 C C . PRO A 1 85 ? 11.413 51.138 15.443 1.00 13.53 82 PRO A C 1
ATOM 631 O O . PRO A 1 85 ? 10.766 50.320 16.088 1.00 14.49 82 PRO A O 1
ATOM 635 N N . PHE A 1 86 ? 12.020 50.831 14.301 1.00 12.78 83 PHE A N 1
ATOM 636 C CA . PHE A 1 86 ? 11.918 49.482 13.747 1.00 12.93 83 PHE A CA 1
ATOM 637 C C . PHE A 1 86 ? 13.177 49.140 12.974 1.00 12.69 83 PHE A C 1
ATOM 638 O O . PHE A 1 86 ? 13.834 50.045 12.431 1.00 12.01 83 PHE A O 1
ATOM 646 N N . LEU A 1 87 ? 13.500 47.843 12.954 1.00 12.36 84 LEU A N 1
ATOM 647 C CA . LEU A 1 87 ? 14.538 47.272 12.096 1.00 12.36 84 LEU A CA 1
ATOM 648 C C . LEU A 1 87 ? 13.826 46.238 11.237 1.00 12.42 84 LEU A C 1
ATOM 649 O O . LEU A 1 87 ? 13.056 45.435 11.762 1.00 12.56 84 LEU A O 1
ATOM 654 N N . PHE A 1 88 ? 14.078 46.270 9.928 1.00 12.24 85 PHE A N 1
ATOM 655 C CA . PHE A 1 88 ? 13.324 45.476 8.956 1.00 12.26 85 PHE A CA 1
ATOM 656 C C . PHE A 1 88 ? 14.387 44.573 8.321 1.00 12.28 85 PHE A C 1
ATOM 657 O O . PHE A 1 88 ? 15.384 45.073 7.813 1.00 12.07 85 PHE A O 1
ATOM 665 N N . LYS A 1 89 ? 14.222 43.253 8.423 1.00 12.24 86 LYS A N 1
ATOM 666 C CA . LYS A 1 89 ? 15.228 42.321 7.878 1.00 11.98 86 LYS A CA 1
ATOM 667 C C . LYS A 1 89 ? 14.657 41.309 6.893 1.00 11.90 86 LYS A C 1
ATOM 668 O O . LYS A 1 89 ? 13.486 40.975 6.966 1.00 11.79 86 LYS A O 1
ATOM 674 N N . VAL A 1 90 ? 15.506 40.823 5.987 1.00 11.55 87 VAL A N 1
ATOM 675 C CA . VAL A 1 90 ? 15.252 39.547 5.303 1.00 12.21 87 VAL A CA 1
ATOM 676 C C . VAL A 1 90 ? 16.124 38.544 6.045 1.00 12.74 87 VAL A C 1
ATOM 677 O O . VAL A 1 90 ? 17.324 38.767 6.180 1.00 12.75 87 VAL A O 1
ATOM 681 N N . LEU A 1 91 ? 15.537 37.452 6.529 1.00 12.57 88 LEU A N 1
ATOM 682 C CA . LEU A 1 91 ? 16.295 36.443 7.259 1.00 13.95 88 LEU A CA 1
ATOM 683 C C . LEU A 1 91 ? 16.366 35.191 6.383 1.00 14.21 88 LEU A C 1
ATOM 684 O O . LEU A 1 91 ? 15.346 34.751 5.879 1.00 13.38 88 LEU A O 1
ATOM 689 N N . CYS A 1 92 ? 17.561 34.625 6.204 1.00 14.50 89 CYS A N 1
ATOM 690 C CA . CYS A 1 92 ? 17.735 33.455 5.346 1.00 15.98 89 CYS A CA 1
ATOM 691 C C . CYS A 1 92 ? 18.342 32.344 6.185 1.00 16.42 89 CYS A C 1
ATOM 692 O O . CYS A 1 92 ? 19.559 32.243 6.271 1.00 17.38 89 CYS A O 1
ATOM 695 N N . ALA A 1 93 ? 17.490 31.530 6.805 1.00 16.26 90 ALA A N 1
ATOM 696 C CA . ALA A 1 93 ? 17.950 30.464 7.692 1.00 16.28 90 ALA A CA 1
ATOM 697 C C . ALA A 1 93 ? 18.240 29.181 6.914 1.00 16.67 90 ALA A C 1
ATOM 698 O O . ALA A 1 93 ? 17.315 28.437 6.565 1.00 16.52 90 ALA A O 1
ATOM 700 N N . ALA A 1 94 ? 19.529 28.944 6.649 1.00 16.26 91 ALA A N 1
ATOM 701 C CA . ALA A 1 94 ? 20.001 27.713 5.993 1.00 16.73 91 ALA A CA 1
ATOM 702 C C . ALA A 1 94 ? 20.326 26.570 6.970 1.00 17.28 91 ALA A C 1
ATOM 703 O O . ALA A 1 94 ? 20.604 25.447 6.544 1.00 17.29 91 ALA A O 1
ATOM 705 N N . GLN A 1 95 ? 20.327 26.886 8.261 1.00 16.87 92 GLN A N 1
ATOM 706 C CA . GLN A 1 95 ? 20.509 25.919 9.341 1.00 17.69 92 GLN A CA 1
ATOM 707 C C . GLN A 1 95 ? 19.487 26.270 10.419 1.00 17.15 92 GLN A C 1
ATOM 708 O O . GLN A 1 95 ? 19.070 27.418 10.525 1.00 17.23 92 GLN A O 1
ATOM 714 N N . PRO A 1 96 ? 19.089 25.283 11.228 1.00 17.15 93 PRO A N 1
ATOM 715 C CA . PRO A 1 96 ? 18.129 25.602 12.284 1.00 16.16 93 PRO A CA 1
ATOM 716 C C . PRO A 1 96 ? 18.763 26.504 13.336 1.00 15.45 93 PRO A C 1
ATOM 717 O O . PRO A 1 96 ? 19.892 26.262 13.765 1.00 15.86 93 PRO A O 1
ATOM 721 N N . LEU A 1 97 ? 18.030 27.533 13.752 1.00 14.57 94 LEU A N 1
ATOM 722 C CA . LEU A 1 97 ? 18.528 28.484 14.747 1.00 14.05 94 LEU A CA 1
ATOM 723 C C . LEU A 1 97 ? 18.058 28.151 16.182 1.00 13.98 94 LEU A C 1
ATOM 724 O O . LEU A 1 97 ? 17.206 27.283 16.404 1.00 14.25 94 LEU A O 1
ATOM 729 N N . SER A 1 98 ? 18.618 28.845 17.162 1.00 13.46 95 SER A N 1
ATOM 730 C CA A SER A 1 98 ? 18.350 28.503 18.558 0.50 12.79 95 SER A CA 1
ATOM 731 C CA B SER A 1 98 ? 18.357 28.507 18.557 0.50 12.46 95 SER A CA 1
ATOM 732 C C . SER A 1 98 ? 16.927 28.813 18.998 1.00 12.59 95 SER A C 1
ATOM 733 O O . SER A 1 98 ? 16.273 29.717 18.474 1.00 11.93 95 SER A O 1
ATOM 738 N N . ILE A 1 99 ? 16.447 28.054 19.976 1.00 11.28 96 ILE A N 1
ATOM 739 C CA . ILE A 1 99 ? 15.137 28.346 20.542 1.00 11.60 96 ILE A CA 1
ATOM 740 C C . ILE A 1 99 ? 15.300 29.558 21.455 1.00 11.71 96 ILE A C 1
ATOM 741 O O . ILE A 1 99 ? 16.230 29.618 22.266 1.00 11.80 96 ILE A O 1
ATOM 746 N N . GLN A 1 100 ? 14.406 30.531 21.315 1.00 11.83 97 GLN A N 1
ATOM 747 C CA . GLN A 1 100 ? 14.520 31.766 22.084 1.00 11.85 97 GLN A CA 1
ATOM 748 C C . GLN A 1 100 ? 13.233 32.167 22.778 1.00 11.99 97 GLN A C 1
ATOM 749 O O . GLN A 1 100 ? 12.131 31.817 22.350 1.00 11.98 97 GLN A O 1
ATOM 755 N N . VAL A 1 101 ? 13.408 32.948 23.838 1.00 11.61 98 VAL A N 1
ATOM 756 C CA . VAL A 1 101 ? 12.309 33.535 24.586 1.00 11.53 98 VAL A CA 1
ATOM 757 C C . VAL A 1 101 ? 12.592 35.022 24.797 1.00 12.06 98 VAL A C 1
ATOM 758 O O . VAL A 1 101 ? 13.701 35.386 25.175 1.00 12.20 98 VAL A O 1
ATOM 762 N N . HIS A 1 102 ? 11.589 35.858 24.541 1.00 12.43 99 HIS A N 1
ATOM 763 C CA . HIS A 1 102 ? 11.669 37.297 24.826 1.00 13.61 99 HIS A CA 1
ATOM 764 C C . HIS A 1 102 ? 10.870 37.587 26.093 1.00 13.41 99 HIS A C 1
ATOM 765 O O . HIS A 1 102 ? 9.651 37.434 26.094 1.00 13.28 99 HIS A O 1
ATOM 772 N N . PRO A 1 103 ? 11.552 38.007 27.176 1.00 13.43 100 PRO A N 1
ATOM 773 C CA . PRO A 1 103 ? 10.862 38.326 28.430 1.00 13.25 100 PRO A CA 1
ATOM 774 C C . PRO A 1 103 ? 9.842 39.462 28.311 1.00 13.07 100 PRO A C 1
ATOM 775 O O . PRO A 1 103 ? 9.935 40.309 27.416 1.00 12.99 100 PRO A O 1
ATOM 779 N N . ASN A 1 104 ? 8.868 39.468 29.216 1.00 13.64 101 ASN A N 1
ATOM 780 C CA . ASN A 1 104 ? 7.838 40.499 29.221 1.00 14.14 101 ASN A CA 1
ATOM 781 C C . ASN A 1 104 ? 8.403 41.852 29.686 1.00 13.89 101 ASN A C 1
ATOM 782 O O . ASN A 1 104 ? 9.600 41.972 29.961 1.00 13.57 101 ASN A O 1
ATOM 787 N N . LYS A 1 105 ? 7.546 42.863 29.768 1.00 13.82 102 LYS A N 1
ATOM 788 C CA . LYS A 1 105 ? 8.018 44.215 30.014 1.00 14.33 102 LYS A CA 1
ATOM 789 C C . LYS A 1 105 ? 8.693 44.282 31.377 1.00 14.09 102 LYS A C 1
ATOM 790 O O . LYS A 1 105 ? 9.835 44.753 31.519 1.00 13.80 102 LYS A O 1
ATOM 796 N N A ARG A 1 106 ? 7.997 43.800 32.392 0.50 13.62 103 ARG A N 1
ATOM 797 N N B ARG A 1 106 ? 7.978 43.801 32.388 0.50 13.64 103 ARG A N 1
ATOM 798 C CA A ARG A 1 106 ? 8.518 43.940 33.743 0.50 13.71 103 ARG A CA 1
ATOM 799 C CA B ARG A 1 106 ? 8.474 43.873 33.763 0.50 13.72 103 ARG A CA 1
ATOM 800 C C A ARG A 1 106 ? 9.844 43.207 33.935 0.50 13.33 103 ARG A C 1
ATOM 801 C C B ARG A 1 106 ? 9.841 43.230 33.872 0.50 13.34 103 ARG A C 1
ATOM 802 O O A ARG A 1 106 ? 10.786 43.753 34.523 0.50 12.79 103 ARG A O 1
ATOM 803 O O B ARG A 1 106 ? 10.801 43.858 34.335 0.50 12.77 103 ARG A O 1
ATOM 818 N N . ASN A 1 107 ? 9.926 41.972 33.444 1.00 13.02 104 ASN A N 1
ATOM 819 C CA . ASN A 1 107 ? 11.157 41.209 33.575 1.00 13.30 104 ASN A CA 1
ATOM 820 C C . ASN A 1 107 ? 12.290 41.762 32.716 1.00 13.31 104 ASN A C 1
ATOM 821 O O . ASN A 1 107 ? 13.455 41.660 33.082 1.00 13.22 104 ASN A O 1
ATOM 826 N N . SER A 1 108 ? 11.933 42.378 31.590 1.00 12.37 105 SER A N 1
ATOM 827 C CA . SER A 1 108 ? 12.914 43.091 30.772 1.00 12.49 105 SER A CA 1
ATOM 828 C C . SER A 1 108 ? 13.508 44.291 31.515 1.00 12.27 105 SER A C 1
ATOM 829 O O . SER A 1 108 ? 14.720 44.519 31.465 1.00 12.24 105 SER A O 1
ATOM 832 N N . GLU A 1 109 ? 12.662 45.056 32.193 1.00 12.58 106 GLU A N 1
ATOM 833 C CA . GLU A 1 109 ? 13.154 46.182 33.002 1.00 12.94 106 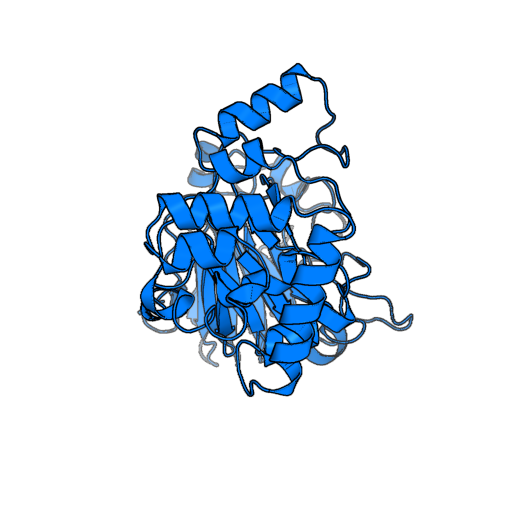GLU A CA 1
ATOM 834 C C . GLU A 1 109 ? 14.172 45.662 34.013 1.00 12.66 106 GLU A C 1
ATOM 835 O O . GLU A 1 109 ? 15.265 46.215 34.177 1.00 12.20 106 GLU A O 1
ATOM 841 N N . ILE A 1 110 ? 13.808 44.575 34.683 1.00 12.06 107 ILE A N 1
ATOM 842 C CA . ILE A 1 110 ? 14.695 43.954 35.668 1.00 12.25 107 ILE A CA 1
ATOM 843 C C . ILE A 1 110 ? 16.023 43.446 35.069 1.00 12.13 107 ILE A C 1
ATOM 844 O O . ILE A 1 110 ? 17.103 43.771 35.574 1.00 11.76 107 ILE A O 1
ATOM 849 N N . GLY A 1 111 ? 15.957 42.676 33.989 1.00 11.82 108 GLY A N 1
ATOM 850 C CA . GLY A 1 111 ? 17.184 42.121 33.401 1.00 11.43 108 GLY A CA 1
ATOM 851 C C . GLY A 1 111 ? 18.104 43.210 32.873 1.00 12.02 108 GLY A C 1
ATOM 852 O O . GLY A 1 111 ? 19.326 43.155 33.031 1.00 12.33 108 GLY A O 1
ATOM 853 N N . PHE A 1 112 ? 17.500 44.188 32.204 1.00 11.79 109 PHE A N 1
ATOM 854 C CA . PHE A 1 112 ? 18.237 45.341 31.691 1.00 11.29 109 PHE A CA 1
ATOM 855 C C . PHE A 1 112 ? 18.992 46.011 32.852 1.00 11.94 109 PHE A C 1
ATOM 856 O O . PHE A 1 112 ? 20.196 46.273 32.762 1.00 12.04 109 PHE A O 1
ATOM 864 N N . ALA A 1 113 ? 18.283 46.251 33.952 1.00 11.61 110 ALA A N 1
ATOM 865 C CA . ALA A 1 113 ? 18.890 46.842 35.146 1.00 12.05 110 ALA A CA 1
ATOM 866 C C . ALA A 1 113 ? 19.999 45.966 35.764 1.00 12.36 110 ALA A C 1
ATOM 867 O O . ALA A 1 113 ? 21.062 46.481 36.153 1.00 12.69 110 ALA A O 1
ATOM 869 N N . LYS A 1 114 ? 19.756 44.655 35.858 1.00 12.57 111 LYS A N 1
ATOM 870 C CA . LYS A 1 114 ? 20.759 43.729 36.374 1.00 12.92 111 LYS A CA 1
ATOM 871 C C . LYS A 1 114 ? 22.038 43.863 35.570 1.00 13.01 111 LYS A C 1
ATOM 872 O O . LYS A 1 114 ? 23.133 44.007 36.124 1.00 13.10 111 LYS A O 1
ATOM 878 N N . GLU A 1 115 ? 21.900 43.833 34.251 1.00 13.40 112 GLU A N 1
ATOM 879 C CA . GLU A 1 115 ? 23.074 43.859 33.395 1.00 13.38 112 GLU A CA 1
ATOM 880 C C . GLU A 1 115 ? 23.791 45.213 33.453 1.00 13.50 112 GLU A C 1
ATOM 881 O O . GLU A 1 115 ? 25.021 45.266 33.467 1.00 13.43 112 GLU A O 1
ATOM 887 N N . ASN A 1 116 ? 23.023 46.294 33.520 1.00 13.62 113 ASN A N 1
ATOM 888 C CA . ASN A 1 116 ? 23.606 47.619 33.674 1.00 13.81 113 ASN A CA 1
ATOM 889 C C . ASN A 1 116 ? 24.331 47.737 35.011 1.00 14.61 113 ASN A C 1
ATOM 890 O O . ASN A 1 116 ? 25.467 48.227 35.075 1.00 14.69 113 ASN A O 1
ATOM 895 N N . ALA A 1 117 ? 23.680 47.275 36.076 1.00 15.54 114 ALA A N 1
ATOM 896 C CA . ALA A 1 117 ? 24.295 47.335 37.409 1.00 16.70 114 ALA A CA 1
ATOM 897 C C . ALA A 1 117 ? 25.602 46.539 37.456 1.00 17.44 114 ALA A C 1
ATOM 898 O O . ALA A 1 117 ? 26.521 46.888 38.205 1.00 18.45 114 ALA A O 1
ATOM 900 N N . ALA A 1 118 ? 25.681 45.480 36.648 1.00 17.60 115 ALA A N 1
ATOM 901 C CA . ALA A 1 118 ? 26.858 44.614 36.592 1.00 17.83 115 ALA A CA 1
ATOM 902 C C . ALA A 1 118 ? 27.930 45.180 35.654 1.00 17.97 115 ALA A C 1
ATOM 903 O O . ALA A 1 118 ? 29.045 44.655 35.569 1.00 18.82 115 ALA A O 1
ATOM 905 N N . GLY A 1 119 ? 27.592 46.247 34.946 1.00 17.77 116 GLY A N 1
ATOM 906 C CA . GLY A 1 119 ? 28.542 46.880 34.039 1.00 17.74 116 GLY A CA 1
ATOM 907 C C . GLY A 1 119 ? 28.844 46.084 32.781 1.00 18.35 116 GLY A C 1
ATOM 908 O O . GLY A 1 119 ? 29.915 46.239 32.179 1.00 18.77 116 GLY A O 1
ATOM 909 N N . ILE A 1 120 ? 27.905 45.239 32.367 1.00 17.49 117 ILE A N 1
ATOM 910 C CA . ILE A 1 120 ? 28.078 44.475 31.130 1.00 17.96 117 ILE A CA 1
ATOM 911 C C . ILE A 1 120 ? 27.891 45.400 29.921 1.00 17.96 117 ILE A C 1
ATOM 912 O O . ILE A 1 120 ? 26.825 45.997 29.737 1.00 17.57 117 ILE A O 1
ATOM 917 N N . PRO A 1 121 ? 28.928 45.534 29.077 1.00 18.50 118 PRO A N 1
ATOM 918 C CA . PRO A 1 121 ? 28.732 46.385 27.899 1.00 19.00 118 PRO A CA 1
ATOM 919 C C . PRO A 1 121 ? 27.555 45.930 27.016 1.00 19.71 118 PRO A C 1
ATOM 920 O O . PRO A 1 121 ? 27.302 44.725 26.875 1.00 19.14 118 PRO A O 1
ATOM 924 N N . MET A 1 122 ? 26.833 46.877 26.421 1.00 20.58 119 MET A N 1
ATOM 925 C CA . MET A 1 122 ? 25.684 46.500 25.585 1.00 22.03 119 MET A CA 1
ATOM 926 C C . MET A 1 122 ? 26.082 45.525 24.503 1.00 22.78 119 MET A C 1
ATOM 927 O O . MET A 1 122 ? 25.263 44.710 24.081 1.00 23.65 119 MET A O 1
ATOM 932 N N . ASP A 1 123 ? 27.325 45.643 24.038 1.00 24.14 120 ASP A N 1
ATOM 933 C CA . ASP A 1 123 ? 27.835 44.840 22.920 1.00 25.12 120 ASP A CA 1
ATOM 934 C C . ASP A 1 123 ? 28.439 43.526 23.323 1.00 25.01 120 ASP A C 1
ATOM 935 O O . ASP A 1 123 ? 28.864 42.783 22.450 1.00 25.64 120 ASP A O 1
ATOM 940 N N . ALA A 1 124 ? 28.558 43.267 24.621 1.00 24.39 121 ALA A N 1
ATOM 941 C CA . ALA A 1 124 ? 29.191 42.041 25.073 1.00 24.08 121 ALA A CA 1
ATOM 942 C C . ALA A 1 124 ? 28.366 40.840 24.619 1.00 24.24 121 ALA A C 1
ATOM 943 O O . ALA A 1 124 ? 27.138 40.918 24.501 1.00 23.78 121 ALA A O 1
ATOM 945 N N . ALA A 1 125 ? 29.044 39.723 24.368 1.00 24.06 122 ALA A N 1
ATOM 946 C CA . ALA A 1 125 ? 28.347 38.488 24.033 1.00 24.02 122 ALA A CA 1
ATOM 947 C C . ALA A 1 125 ? 27.535 37.951 25.214 1.00 23.86 122 ALA A C 1
ATOM 948 O O . ALA A 1 125 ? 26.571 37.208 25.014 1.00 24.19 122 ALA A O 1
ATOM 950 N N . GLU A 1 126 ? 27.928 38.308 26.435 1.00 23.13 123 GLU A N 1
ATOM 951 C CA . GLU A 1 126 ? 27.157 37.933 27.622 1.00 23.12 123 GLU A CA 1
ATOM 952 C C . GLU A 1 126 ? 25.899 38.761 27.833 1.00 21.59 123 GLU A C 1
ATOM 953 O O . GLU A 1 126 ? 25.108 38.451 28.720 1.00 22.40 123 GLU A O 1
ATOM 959 N N . ARG A 1 127 ? 25.717 39.808 27.038 1.00 20.02 124 ARG A N 1
ATOM 960 C CA . ARG A 1 127 ? 24.607 40.722 27.256 1.00 18.58 124 ARG A CA 1
ATOM 961 C C . ARG A 1 127 ? 23.324 40.151 26.657 1.00 17.86 124 ARG A C 1
ATOM 962 O O . ARG A 1 127 ? 23.235 39.999 25.439 1.00 18.00 124 ARG A O 1
ATOM 970 N N . ASN A 1 128 ? 22.338 39.859 27.505 1.00 16.71 125 ASN A N 1
ATOM 971 C CA . ASN A 1 128 ? 21.054 39.282 27.058 1.00 15.75 125 ASN A CA 1
ATOM 972 C C . ASN A 1 128 ? 19.902 40.286 26.973 1.00 15.01 125 ASN A C 1
ATOM 973 O O . ASN A 1 128 ? 18.944 40.061 26.227 1.00 14.82 125 ASN A O 1
ATOM 978 N N . TYR A 1 129 ? 19.977 41.362 27.764 1.00 13.76 126 TYR A N 1
ATOM 979 C CA . TYR A 1 129 ? 18.911 42.375 27.792 1.00 13.08 126 TYR A CA 1
ATOM 980 C C . TYR A 1 129 ? 19.435 43.696 27.280 1.00 13.28 126 TYR A C 1
ATOM 981 O O . TYR A 1 129 ? 20.286 44.300 27.929 1.00 12.61 126 TYR A O 1
ATOM 990 N N . LYS A 1 130 ? 18.908 44.154 26.146 1.00 13.78 127 LYS A N 1
ATOM 991 C CA . LYS A 1 130 ? 19.282 45.463 25.605 1.00 14.85 127 LYS A CA 1
ATOM 992 C C . LYS A 1 130 ? 18.149 46.498 25.585 1.00 15.04 127 LYS A C 1
ATOM 993 O O . LYS A 1 130 ? 18.315 47.598 25.038 1.00 15.05 127 LYS A O 1
ATOM 999 N N . ASP A 1 131 ? 16.999 46.159 26.160 1.00 15.38 128 ASP A N 1
ATOM 1000 C CA . ASP A 1 131 ? 15.886 47.106 26.217 1.00 16.20 128 ASP A CA 1
ATOM 1001 C C . ASP A 1 131 ? 15.027 46.833 27.456 1.00 16.07 128 ASP A C 1
ATOM 1002 O O . ASP A 1 131 ? 14.653 45.680 27.704 1.00 15.33 128 ASP A O 1
ATOM 1007 N N . PRO A 1 132 ? 14.715 47.885 28.238 1.00 15.88 129 PRO A N 1
ATOM 1008 C CA . PRO A 1 132 ? 13.865 47.698 29.413 1.00 16.48 129 PRO A CA 1
ATOM 1009 C C . PRO A 1 132 ? 12.385 47.665 29.037 1.00 17.51 129 PRO A C 1
ATOM 1010 O O . PRO A 1 132 ? 11.591 48.427 29.572 1.00 18.35 129 PRO A O 1
ATOM 1014 N N . ASN A 1 133 ? 12.028 46.787 28.114 1.00 18.70 130 ASN A N 1
ATOM 1015 C CA . ASN A 1 133 ? 10.684 46.755 27.589 1.00 19.45 130 ASN A CA 1
ATOM 1016 C C . ASN A 1 133 ? 10.539 45.492 26.765 1.00 19.46 130 ASN A C 1
ATOM 1017 O O . ASN A 1 133 ? 11.509 44.756 26.575 1.00 19.60 130 ASN A O 1
ATOM 1022 N N . HIS A 1 134 ? 9.325 45.224 26.305 1.00 19.47 131 HIS A N 1
ATOM 1023 C CA . HIS A 1 134 ? 9.089 44.169 25.348 1.00 19.34 131 HIS A CA 1
ATOM 1024 C C . HIS A 1 134 ? 8.315 44.725 24.157 1.00 20.08 131 HIS A C 1
ATOM 1025 O O . HIS A 1 134 ? 7.281 45.349 24.355 1.00 20.30 131 HIS A O 1
ATOM 1032 N N . LYS A 1 135 ? 8.791 44.462 22.936 1.00 21.03 132 LYS A N 1
ATOM 1033 C CA . LYS A 1 135 ? 8.028 44.729 21.708 1.00 21.98 132 LYS A CA 1
ATOM 1034 C C . LYS A 1 135 ? 7.907 43.436 20.914 1.00 22.22 132 LYS A C 1
ATOM 1035 O O . LYS A 1 135 ? 8.886 42.707 20.790 1.00 22.72 132 LYS A O 1
ATOM 1041 N N . PRO A 1 136 ? 6.712 43.144 20.369 1.00 22.51 133 PRO A N 1
ATOM 1042 C CA . PRO A 1 136 ? 6.593 41.882 19.654 1.00 22.11 133 PRO A CA 1
ATOM 1043 C C . PRO A 1 136 ? 7.439 41.959 18.394 1.00 21.22 133 PRO A C 1
ATOM 1044 O O . PRO A 1 136 ? 8.081 42.977 18.127 1.00 21.86 133 PRO A O 1
ATOM 1048 N N . GLU A 1 137 ? 7.479 40.864 17.664 1.00 19.73 134 GLU A N 1
ATOM 1049 C CA . GLU A 1 137 ? 8.217 40.798 16.429 1.00 17.96 134 GLU A CA 1
ATOM 1050 C C . GLU A 1 137 ? 7.257 40.129 15.482 1.00 16.32 134 GLU A C 1
ATOM 1051 O O . GLU A 1 137 ? 6.460 39.301 15.903 1.00 15.56 134 GLU A O 1
ATOM 1057 N N . LEU A 1 138 ? 7.294 40.529 14.218 1.00 14.37 135 LEU A N 1
ATOM 1058 C CA . LEU A 1 138 ? 6.461 39.904 13.205 1.00 13.61 135 LEU A CA 1
ATOM 1059 C C . LEU A 1 138 ? 7.376 39.218 12.217 1.00 13.01 135 LEU A C 1
ATOM 1060 O O . LEU A 1 138 ? 8.351 39.803 11.771 1.00 12.66 135 LEU A O 1
ATOM 1065 N N . VAL A 1 139 ? 7.053 37.975 11.884 1.00 11.62 136 VAL A N 1
ATOM 1066 C CA . VAL A 1 139 ? 7.779 37.256 10.844 1.00 12.28 136 VAL A CA 1
ATOM 1067 C C . VAL A 1 139 ? 6.814 36.894 9.704 1.00 11.59 136 VAL A C 1
ATOM 1068 O O . VAL A 1 139 ? 5.730 36.381 9.948 1.00 11.87 136 VAL A O 1
ATOM 1072 N N . PHE A 1 140 ? 7.225 37.189 8.470 1.00 10.90 137 PHE A N 1
ATOM 1073 C CA . PHE A 1 140 ? 6.385 37.050 7.263 1.00 10.73 137 PHE A CA 1
ATOM 1074 C C . PHE A 1 140 ? 7.139 36.201 6.242 1.00 10.80 137 PHE A C 1
ATOM 1075 O O . PHE A 1 140 ? 8.250 36.565 5.813 1.00 10.39 137 PHE A O 1
ATOM 1083 N N . ALA A 1 141 ? 6.571 35.055 5.874 1.00 10.34 138 ALA A N 1
ATOM 1084 C CA . ALA A 1 141 ? 7.309 34.103 5.035 1.00 10.79 138 ALA A CA 1
ATOM 1085 C C . ALA A 1 141 ? 7.430 34.599 3.604 1.00 11.12 138 ALA A C 1
ATOM 1086 O O . ALA A 1 141 ? 6.435 34.980 2.985 1.00 11.46 138 ALA A O 1
ATOM 1088 N N . LEU A 1 142 ? 8.657 34.561 3.075 1.00 11.10 139 LEU A N 1
ATOM 1089 C CA . LEU A 1 142 ? 8.910 34.837 1.655 1.00 11.70 139 LEU A CA 1
ATOM 1090 C C . LEU A 1 142 ? 9.021 33.547 0.835 1.00 12.45 139 LEU A C 1
ATOM 1091 O O . LEU A 1 142 ? 8.576 33.472 -0.320 1.00 13.22 139 LEU A O 1
ATOM 1096 N N . THR A 1 143 ? 9.642 32.544 1.432 1.00 12.49 140 THR A N 1
ATOM 1097 C CA . THR A 1 143 ? 9.600 31.179 0.912 1.00 13.02 140 THR A CA 1
ATOM 1098 C C . THR A 1 143 ? 8.960 30.303 2.008 1.00 13.16 140 THR A C 1
ATOM 1099 O O . THR A 1 143 ? 8.745 30.776 3.133 1.00 13.11 140 THR A O 1
ATOM 1103 N N . PRO A 1 144 ? 8.627 29.041 1.692 1.00 13.53 141 PRO A N 1
ATOM 1104 C CA . PRO A 1 144 ? 8.050 28.207 2.753 1.00 13.50 141 PRO A CA 1
ATOM 1105 C C . PRO A 1 144 ? 8.977 28.254 3.956 1.00 13.36 141 PRO A C 1
ATOM 1106 O O . PRO A 1 144 ? 10.185 28.129 3.789 1.00 13.64 141 PRO A O 1
ATOM 1110 N N . PHE A 1 145 ? 8.422 28.428 5.149 1.00 13.42 142 PHE A N 1
ATOM 1111 C CA . PHE A 1 145 ? 9.238 28.776 6.310 1.00 13.48 142 PHE A CA 1
ATOM 1112 C C . PHE A 1 145 ? 8.867 27.885 7.486 1.00 13.74 142 PHE A C 1
ATOM 1113 O O . PHE A 1 145 ? 7.720 27.896 7.923 1.00 14.65 142 PHE A O 1
ATOM 1121 N N . LEU A 1 146 ? 9.830 27.090 7.951 1.00 13.65 143 LEU A N 1
ATOM 1122 C CA . LEU A 1 146 ? 9.639 26.132 9.042 1.00 13.66 143 LEU A CA 1
ATOM 1123 C C . LEU A 1 146 ? 10.080 26.799 10.344 1.00 13.11 143 LEU A C 1
ATOM 1124 O O . LEU A 1 146 ? 11.192 27.326 10.426 1.00 12.91 143 LEU A O 1
ATOM 1129 N N . ALA A 1 147 ? 9.218 26.745 11.356 1.00 12.81 144 ALA A N 1
ATOM 1130 C CA . ALA A 1 147 ? 9.505 27.364 12.650 1.00 12.92 144 ALA A CA 1
ATOM 1131 C C . ALA A 1 147 ? 8.860 26.567 13.779 1.00 13.02 144 ALA A C 1
ATOM 1132 O O . ALA A 1 147 ? 8.029 25.691 13.534 1.00 13.27 144 ALA A O 1
ATOM 1134 N N . MET A 1 148 ? 9.276 26.844 15.014 1.00 13.07 145 MET A N 1
ATOM 1135 C CA . MET A 1 148 ? 8.488 26.465 16.175 1.00 13.21 145 MET A CA 1
ATOM 1136 C C . MET A 1 148 ? 7.959 27.719 16.861 1.00 13.24 145 MET A C 1
ATOM 1137 O O . MET A 1 148 ? 8.624 28.762 16.904 1.00 12.28 145 MET A O 1
ATOM 1142 N N . ASN A 1 149 ? 6.760 27.617 17.413 1.00 12.66 146 ASN A N 1
ATOM 1143 C CA . ASN A 1 149 ? 6.186 28.745 18.113 1.00 13.07 146 ASN A CA 1
ATOM 1144 C C . ASN A 1 149 ? 5.145 28.311 19.140 1.00 12.26 146 ASN A C 1
ATOM 1145 O O . ASN A 1 149 ? 4.092 27.779 18.775 1.00 12.47 146 ASN A O 1
ATOM 1150 N N . ALA A 1 150 ? 5.472 28.531 20.412 1.00 11.86 147 ALA A N 1
ATOM 1151 C CA . ALA A 1 150 ? 4.548 28.364 21.544 1.00 11.59 147 ALA A CA 1
ATOM 1152 C C . ALA A 1 150 ? 4.286 26.913 21.861 1.00 11.15 147 ALA A C 1
ATOM 1153 O O . ALA A 1 150 ? 4.555 26.029 21.043 1.00 10.38 147 ALA A O 1
ATOM 1155 N N . PHE A 1 151 ? 3.779 26.678 23.069 1.00 10.79 148 PHE A N 1
ATOM 1156 C CA . PHE A 1 151 ? 3.442 25.320 23.504 1.00 11.23 148 PHE A CA 1
ATOM 1157 C C . PHE A 1 151 ? 2.194 24.784 22.835 1.00 11.55 148 PHE A C 1
ATOM 1158 O O . PHE A 1 151 ? 1.235 25.508 22.592 1.00 12.10 148 PHE A O 1
ATOM 1166 N N . ARG A 1 152 ? 2.230 23.497 22.536 1.00 11.94 149 ARG A N 1
ATOM 1167 C CA . ARG A 1 152 ? 1.092 22.793 21.984 1.00 12.28 149 ARG A CA 1
ATOM 1168 C C . ARG A 1 152 ? 0.007 22.639 23.053 1.00 12.59 149 ARG A C 1
ATOM 1169 O O . ARG A 1 152 ? 0.268 22.709 24.259 1.00 12.21 149 ARG A O 1
ATOM 1177 N N . GLU A 1 153 ? -1.224 22.383 22.613 1.00 13.15 150 GLU A N 1
ATOM 1178 C CA A GLU A 1 153 ? -2.275 21.987 23.547 0.50 13.73 150 GLU A CA 1
ATOM 1179 C CA B GLU A 1 153 ? -2.274 21.983 23.539 0.50 13.79 150 GLU A CA 1
ATOM 1180 C C . GLU A 1 153 ? -1.806 20.761 24.334 1.00 13.97 150 GLU A C 1
ATOM 1181 O O . GLU A 1 153 ? -1.130 19.889 23.790 1.00 13.31 150 GLU A O 1
ATOM 1192 N N . PHE A 1 154 ? -2.172 20.683 25.613 1.00 14.34 151 PHE A N 1
ATOM 1193 C CA . PHE A 1 154 ? -1.688 19.582 26.472 1.00 15.42 151 PHE A CA 1
ATOM 1194 C C . PHE A 1 154 ? -1.958 18.174 25.911 1.00 15.55 151 PHE A C 1
ATOM 1195 O O . PHE A 1 154 ? -1.108 17.267 26.027 1.00 15.53 151 PHE A O 1
ATOM 1203 N N . SER A 1 155 ? -3.137 17.978 25.320 1.00 15.79 152 SER A N 1
ATOM 1204 C CA . SER A 1 155 ? -3.496 16.675 24.755 1.00 16.27 152 SER A CA 1
ATOM 1205 C C . SER A 1 155 ? -2.587 16.269 23.588 1.00 15.56 152 SER A C 1
ATOM 1206 O O . SER A 1 155 ? -2.289 15.088 23.420 1.00 15.40 152 SER A O 1
ATOM 1209 N N . ASP A 1 156 ? -2.143 17.256 22.804 1.00 14.29 153 ASP A N 1
ATOM 1210 C CA . ASP A 1 156 ? -1.205 17.085 21.691 1.00 14.00 153 ASP A CA 1
ATOM 1211 C C . ASP A 1 156 ? 0.159 16.651 22.264 1.00 13.16 153 ASP A C 1
ATOM 1212 O O . ASP A 1 156 ? 0.773 15.699 21.774 1.00 13.02 153 ASP A O 1
ATOM 1217 N N . ILE A 1 157 ? 0.630 17.357 23.291 1.00 12.30 154 ILE A N 1
ATOM 1218 C CA . ILE A 1 157 ? 1.903 17.012 23.930 1.00 11.82 154 ILE A CA 1
ATOM 1219 C C . ILE A 1 157 ? 1.857 15.580 24.474 1.00 11.96 154 ILE A C 1
ATOM 1220 O O . ILE A 1 157 ? 2.780 14.791 24.256 1.00 11.73 154 ILE A O 1
ATOM 1225 N N . VAL A 1 158 ? 0.772 15.244 25.166 1.00 12.15 155 VAL A N 1
ATOM 1226 C CA . VAL A 1 158 ? 0.598 13.886 25.691 1.00 12.66 155 VAL A CA 1
ATOM 1227 C C . VAL A 1 158 ? 0.720 12.829 24.578 1.00 12.76 155 VAL A C 1
ATOM 1228 O O . VAL A 1 158 ? 1.443 11.837 24.721 1.00 13.97 155 VAL A O 1
ATOM 1232 N N . SER A 1 159 ? 0.031 13.041 23.459 1.00 12.99 156 SER A N 1
ATOM 1233 C CA A SER A 1 159 ? 0.082 12.095 22.350 0.50 13.14 156 SER A CA 1
ATOM 1234 C CA B SER A 1 159 ? 0.080 12.113 22.331 0.50 12.83 156 SER A CA 1
ATOM 1235 C C . SER A 1 159 ? 1.490 11.957 21.791 1.00 12.98 156 SER A C 1
ATOM 1236 O O . SER A 1 159 ? 1.940 10.858 21.471 1.00 13.01 156 SER A O 1
ATOM 1241 N N . LEU A 1 160 ? 2.187 13.078 21.685 1.00 12.41 157 LEU A N 1
ATOM 1242 C CA . LEU A 1 160 ? 3.521 13.084 21.108 1.00 12.48 157 LEU A CA 1
ATOM 1243 C C . LEU A 1 160 ? 4.598 12.503 22.034 1.00 12.66 157 LEU A C 1
ATOM 1244 O O . LEU A 1 160 ? 5.612 11.996 21.562 1.00 14.11 157 LEU A O 1
ATOM 1249 N N . LEU A 1 161 ? 4.383 12.607 23.339 1.00 13.72 158 LEU A N 1
ATOM 1250 C CA . LEU A 1 161 ? 5.336 12.093 24.327 1.00 14.19 158 LEU A CA 1
ATOM 1251 C C . LEU A 1 161 ? 5.194 10.583 24.560 1.00 15.22 158 LEU A C 1
ATOM 1252 O O . LEU A 1 161 ? 6.081 9.963 25.137 1.00 15.11 158 LEU A O 1
ATOM 1257 N N . GLN A 1 162 ? 4.084 9.986 24.121 1.00 16.43 159 GLN A N 1
ATOM 1258 C CA . GLN A 1 162 ? 3.894 8.532 24.292 1.00 17.75 159 GLN A CA 1
ATOM 1259 C C . GLN A 1 162 ? 5.111 7.687 23.923 1.00 17.87 159 GLN A C 1
ATOM 1260 O O . GLN A 1 162 ? 5.615 6.916 24.760 1.00 18.12 159 GLN A O 1
ATOM 1266 N N . PRO A 1 163 ? 5.572 7.804 22.667 1.00 18.05 160 PRO A N 1
ATOM 1267 C CA . PRO A 1 163 ? 6.631 6.946 22.144 1.00 18.00 160 PRO A CA 1
ATOM 1268 C C . PRO A 1 163 ? 7.930 7.140 22.887 1.00 17.71 160 PRO A C 1
ATOM 1269 O O . PRO A 1 163 ? 8.863 6.346 22.718 1.00 18.52 160 PRO A O 1
ATOM 1273 N N . VAL A 1 164 ? 8.002 8.207 23.676 1.00 16.32 161 VAL A N 1
ATOM 1274 C CA . VAL A 1 164 ? 9.220 8.497 24.443 1.00 15.53 161 VAL A CA 1
ATOM 1275 C C . VAL A 1 164 ? 8.981 8.602 25.954 1.00 15.46 161 VAL A C 1
ATOM 1276 O O . VAL A 1 164 ? 9.760 9.231 26.663 1.00 14.74 161 VAL A O 1
ATOM 1280 N N . ALA A 1 165 ? 7.916 7.978 26.454 1.00 15.12 162 ALA A N 1
ATOM 1281 C CA . ALA A 1 165 ? 7.575 8.105 27.866 1.00 15.68 162 ALA A CA 1
ATOM 1282 C C . ALA A 1 165 ? 8.723 7.637 28.759 1.00 15.31 162 ALA A C 1
ATOM 1283 O O . ALA A 1 165 ? 8.921 8.150 29.869 1.00 16.56 162 ALA A O 1
ATOM 1285 N N . GLY A 1 166 ? 9.485 6.667 28.269 1.00 14.56 163 GLY A N 1
ATOM 1286 C CA . GLY A 1 166 ? 10.569 6.095 29.067 1.00 14.15 163 GLY A CA 1
ATOM 1287 C C . GLY A 1 166 ? 11.892 6.841 28.988 1.00 13.95 163 GLY A C 1
ATOM 1288 O O . GLY A 1 166 ? 12.878 6.443 29.619 1.00 13.98 163 GLY A O 1
ATOM 1289 N N . ALA A 1 167 ? 11.928 7.933 28.234 1.00 13.40 164 ALA A N 1
ATOM 1290 C CA . ALA A 1 167 ? 13.180 8.678 28.065 1.00 13.04 164 ALA A CA 1
ATOM 1291 C C . ALA A 1 167 ? 13.664 9.386 29.344 1.00 12.91 164 ALA A C 1
ATOM 1292 O O . ALA A 1 167 ? 14.876 9.570 29.539 1.00 12.49 164 ALA A O 1
ATOM 1294 N N . HIS A 1 168 ? 12.725 9.812 30.198 1.00 12.04 165 HIS A N 1
ATOM 1295 C CA . HIS A 1 168 ? 13.060 10.566 31.408 1.00 11.99 165 HIS A CA 1
ATOM 1296 C C . HIS A 1 168 ? 11.873 10.573 32.362 1.00 11.88 165 HIS A C 1
ATOM 1297 O O . HIS A 1 168 ? 10.707 10.630 31.922 1.00 11.91 165 HIS A O 1
ATOM 1304 N N . SER A 1 169 ? 12.153 10.521 33.663 1.00 12.17 166 SER A N 1
ATOM 1305 C CA . SER A 1 169 ? 11.074 10.488 34.641 1.00 12.34 166 SER A CA 1
ATOM 1306 C C . SER A 1 169 ? 10.195 11.731 34.557 1.00 11.78 166 SER A C 1
ATOM 1307 O O . SER A 1 169 ? 9.000 11.656 34.846 1.00 11.10 166 SER A O 1
ATOM 1310 N N . ALA A 1 170 ? 10.765 12.867 34.163 1.00 11.06 167 ALA A N 1
ATOM 1311 C CA . ALA A 1 170 ? 9.965 14.092 34.019 1.00 11.10 167 ALA A CA 1
ATOM 1312 C C . ALA A 1 170 ? 8.896 13.966 32.943 1.00 11.24 167 ALA A C 1
ATOM 1313 O O . ALA A 1 170 ? 7.846 14.612 33.027 1.00 11.16 167 ALA A O 1
ATOM 1315 N N . ILE A 1 171 ? 9.178 13.169 31.915 1.00 10.86 168 ILE A N 1
ATOM 1316 C CA . ILE A 1 171 ? 8.202 12.948 30.853 1.00 11.46 168 ILE A CA 1
ATOM 1317 C C . ILE A 1 171 ? 7.050 12.136 31.429 1.00 11.61 168 ILE A C 1
ATOM 1318 O O . ILE A 1 171 ? 5.879 12.509 31.308 1.00 11.68 168 ILE A O 1
ATOM 1323 N N . ALA A 1 172 ? 7.386 11.026 32.079 1.00 11.79 169 ALA A N 1
ATOM 1324 C CA . ALA A 1 172 ? 6.371 10.243 32.794 1.00 12.06 169 ALA A CA 1
ATOM 1325 C C . ALA A 1 172 ? 5.543 11.106 33.759 1.00 12.05 169 ALA A C 1
ATOM 1326 O O . ALA A 1 172 ? 4.316 10.982 33.808 1.00 12.53 169 ALA A O 1
ATOM 1328 N N . HIS A 1 173 ? 6.215 11.968 34.522 1.00 12.52 170 HIS A N 1
ATOM 1329 C CA . HIS A 1 173 ? 5.562 12.852 35.484 1.00 12.68 170 HIS A CA 1
ATOM 1330 C C . HIS A 1 173 ? 4.492 13.721 34.807 1.00 12.64 170 HIS A C 1
ATOM 1331 O O . HIS A 1 173 ? 3.360 13.825 35.299 1.00 11.66 170 HIS A O 1
ATOM 1338 N N . PHE A 1 174 ? 4.851 14.347 33.690 1.00 11.41 171 PHE A N 1
ATOM 1339 C CA . PHE A 1 174 ? 3.892 15.168 32.938 1.00 11.96 171 PHE A CA 1
ATOM 1340 C C . PHE A 1 174 ? 2.733 14.320 32.417 1.00 12.22 171 PHE A C 1
ATOM 1341 O O . PHE A 1 174 ? 1.571 14.707 32.516 1.00 12.57 171 PHE A O 1
ATOM 1349 N N . LEU A 1 175 ? 3.043 13.157 31.851 1.00 12.15 172 LEU A N 1
ATOM 1350 C CA . LEU A 1 175 ? 1.999 12.306 31.301 1.00 12.85 172 LEU A CA 1
ATOM 1351 C C . LEU A 1 175 ? 0.996 11.928 32.394 1.00 13.27 172 LEU A C 1
ATOM 1352 O O . LEU A 1 175 ? -0.195 11.774 32.124 1.00 13.53 172 LEU A O 1
ATOM 1357 N N . GLN A 1 176 ? 1.474 11.799 33.625 1.00 13.94 173 GLN A N 1
ATOM 1358 C CA . GLN A 1 176 ? 0.610 11.370 34.717 1.00 14.60 173 GLN A CA 1
ATOM 1359 C C . GLN A 1 176 ? -0.400 12.447 35.051 1.00 14.86 173 GLN A C 1
ATOM 1360 O O . GLN A 1 176 ? -1.554 12.159 35.361 1.00 14.87 173 GLN A O 1
ATOM 1366 N N . VAL A 1 177 ? 0.024 13.701 34.961 1.00 14.42 174 VAL A N 1
ATOM 1367 C CA . VAL A 1 177 ? -0.919 14.807 35.141 1.00 14.65 174 VAL A CA 1
ATOM 1368 C C . VAL A 1 177 ? -0.530 15.955 34.219 1.00 14.60 174 VAL A C 1
ATOM 1369 O O . VAL A 1 177 ? 0.266 16.820 34.595 1.00 14.67 174 VAL A O 1
ATOM 1373 N N . PRO A 1 178 ? -1.083 15.963 33.002 1.00 15.33 175 PRO A N 1
ATOM 1374 C CA . PRO A 1 178 ? -0.632 16.963 32.043 1.00 15.74 175 PRO A CA 1
ATOM 1375 C C . PRO A 1 178 ? -1.205 18.341 32.342 1.00 16.43 175 PRO A C 1
ATOM 1376 O O . PRO A 1 178 ? -2.366 18.619 32.053 1.00 17.52 175 PRO A O 1
ATOM 1380 N N . ASN A 1 179 ? -0.393 19.189 32.953 1.00 16.31 176 ASN A N 1
ATOM 1381 C CA . ASN A 1 179 ? -0.821 20.542 33.267 1.00 16.44 176 ASN A CA 1
ATOM 1382 C C . ASN A 1 179 ? 0.352 21.519 33.148 1.00 16.41 176 ASN A C 1
ATOM 1383 O O . ASN A 1 179 ? 1.484 21.118 32.851 1.00 16.16 176 ASN A O 1
ATOM 1388 N N . ALA A 1 180 ? 0.085 22.796 33.393 1.00 16.18 177 ALA A N 1
ATOM 1389 C CA . ALA A 1 180 ? 1.123 23.826 33.259 1.00 15.80 177 ALA A CA 1
ATOM 1390 C C . ALA A 1 180 ? 2.315 23.638 34.205 1.00 16.03 177 ALA A C 1
ATOM 1391 O O . ALA A 1 180 ? 3.476 23.823 33.812 1.00 15.36 177 ALA A O 1
ATOM 1393 N N . GLU A 1 181 ? 2.031 23.280 35.458 1.00 15.67 178 GLU A N 1
ATOM 1394 C CA . GLU A 1 181 ? 3.076 23.124 36.452 1.00 15.87 178 GLU A CA 1
ATOM 1395 C C . GLU A 1 181 ? 4.020 22.007 36.019 1.00 14.89 178 GLU A C 1
ATOM 1396 O O . GLU A 1 181 ? 5.242 22.179 36.034 1.00 14.68 178 GLU A O 1
ATOM 1402 N N . ARG A 1 182 ? 3.457 20.879 35.581 1.00 13.98 179 ARG A N 1
ATOM 1403 C CA . ARG A 1 182 ? 4.295 19.733 35.186 1.00 13.23 179 ARG A CA 1
ATOM 1404 C C . ARG A 1 182 ? 4.998 19.926 33.833 1.00 12.64 179 ARG A C 1
ATOM 1405 O O . ARG A 1 182 ? 6.081 19.363 33.581 1.00 11.60 179 ARG A O 1
ATOM 1413 N N . LEU A 1 183 ? 4.390 20.744 32.977 1.00 12.20 180 LEU A N 1
ATOM 1414 C CA . LEU A 1 183 ? 5.025 21.144 31.727 1.00 12.23 180 LEU A CA 1
ATOM 1415 C C . LEU A 1 183 ? 6.277 21.972 32.039 1.00 11.83 180 LEU A C 1
ATOM 1416 O O . LEU A 1 183 ? 7.342 21.782 31.422 1.00 11.58 180 LEU A O 1
ATOM 1421 N N . SER A 1 184 ? 6.144 22.896 32.990 1.00 12.13 181 SER A N 1
ATOM 1422 C CA . SER A 1 184 ? 7.255 23.733 33.413 1.00 13.47 181 SER A CA 1
ATOM 1423 C C . SER A 1 184 ? 8.383 22.871 33.966 1.00 12.65 181 SER A C 1
ATOM 1424 O O . SER A 1 184 ? 9.555 23.046 33.622 1.00 12.32 181 SER A O 1
ATOM 1427 N N . GLN A 1 185 ? 8.016 21.933 34.830 1.00 12.48 182 GLN A N 1
ATOM 1428 C CA . GLN A 1 185 ? 8.990 20.999 35.382 1.00 12.32 182 GLN A CA 1
ATOM 1429 C C . GLN A 1 185 ? 9.641 20.149 34.292 1.00 11.87 182 GLN A C 1
ATOM 1430 O O . GLN A 1 185 ? 10.837 19.891 34.346 1.00 11.45 182 GLN A O 1
ATOM 1436 N N . LEU A 1 186 ? 8.843 19.720 33.317 1.00 11.31 183 LEU A N 1
ATOM 1437 C CA . LEU A 1 186 ? 9.346 18.924 32.185 1.00 11.44 183 LEU A CA 1
ATOM 1438 C C . LEU A 1 186 ? 10.385 19.703 31.367 1.00 11.96 183 LEU A C 1
ATOM 1439 O O . LEU A 1 186 ? 11.466 19.200 31.055 1.00 11.84 183 LEU A O 1
ATOM 1444 N N . PHE A 1 187 ? 10.027 20.931 31.024 1.00 12.17 184 PHE A N 1
ATOM 1445 C CA . PHE A 1 187 ? 10.864 21.823 30.232 1.00 12.68 184 PHE A CA 1
ATOM 1446 C C . PHE A 1 187 ? 12.225 22.047 30.923 1.00 12.40 184 PHE A C 1
ATOM 1447 O O . PHE A 1 187 ? 13.303 21.871 30.326 1.00 12.32 184 PHE A O 1
ATOM 1455 N N . ALA A 1 188 ? 12.172 22.383 32.210 1.00 11.98 185 ALA A N 1
ATOM 1456 C CA . ALA A 1 188 ? 13.376 22.587 33.019 1.00 11.89 185 ALA A CA 1
ATOM 1457 C C . ALA A 1 188 ? 14.220 21.306 33.142 1.00 11.57 185 ALA A C 1
ATOM 1458 O O . ALA A 1 188 ? 15.452 21.345 33.027 1.00 11.56 185 ALA A O 1
ATOM 1460 N N . SER A 1 189 ? 13.557 20.170 33.372 1.00 11.49 186 SER A N 1
ATOM 1461 C CA . SER A 1 189 ? 14.277 18.896 33.534 1.00 11.34 186 SER A CA 1
ATOM 1462 C C . SER A 1 189 ? 15.008 18.505 32.252 1.00 11.71 186 SER A C 1
ATOM 1463 O O . SER A 1 189 ? 16.170 18.095 32.279 1.00 12.06 186 SER A O 1
ATOM 1466 N N . LEU A 1 190 ? 14.331 18.651 31.120 1.00 11.38 187 LEU A N 1
ATOM 1467 C CA . LEU A 1 190 ? 14.961 18.314 29.839 1.00 11.32 187 LEU A CA 1
ATOM 1468 C C . LEU A 1 190 ? 16.198 19.198 29.639 1.00 11.64 187 LEU A C 1
ATOM 1469 O O . LEU A 1 190 ? 17.294 18.712 29.336 1.00 11.88 187 LEU A O 1
ATOM 1474 N N . LEU A 1 191 ? 16.041 20.501 29.843 1.00 11.45 188 LEU A N 1
ATOM 1475 C CA . LEU A 1 191 ? 17.171 21.401 29.635 1.00 11.90 188 LEU A CA 1
ATOM 1476 C C . LEU A 1 191 ? 18.326 21.077 30.592 1.00 11.33 188 LEU A C 1
ATOM 1477 O O . LEU A 1 191 ? 19.495 21.305 30.258 1.00 11.70 188 LEU A O 1
ATOM 1482 N N . ASN A 1 192 ? 18.006 20.570 31.788 1.00 11.07 189 ASN A N 1
ATOM 1483 C CA . ASN A 1 192 ? 19.071 20.308 32.760 1.00 11.05 189 ASN A CA 1
ATOM 1484 C C . ASN A 1 192 ? 19.659 18.896 32.700 1.00 10.79 189 ASN A C 1
ATOM 1485 O O . ASN A 1 192 ? 20.487 18.541 33.532 1.00 10.48 189 ASN A O 1
ATOM 1490 N N . MET A 1 193 ? 19.243 18.089 31.724 1.00 11.20 190 MET A N 1
ATOM 1491 C CA . MET A 1 193 ? 19.787 16.731 31.647 1.00 11.55 190 MET A CA 1
ATOM 1492 C C . MET A 1 193 ? 21.303 16.787 31.476 1.00 11.64 190 MET A C 1
ATOM 1493 O O . MET A 1 193 ? 21.814 17.596 30.701 1.00 11.51 190 MET A O 1
ATOM 1498 N N . GLN A 1 194 ? 22.023 15.909 32.179 1.00 11.43 191 GLN A N 1
ATOM 1499 C CA . GLN A 1 194 ? 23.479 15.858 32.078 1.00 11.57 191 GLN A CA 1
ATOM 1500 C C . GLN A 1 194 ? 23.978 14.439 31.825 1.00 11.59 191 GLN A C 1
ATOM 1501 O O . GLN A 1 194 ? 23.343 13.465 32.241 1.00 11.71 191 GLN A O 1
ATOM 1507 N N . GLY A 1 195 ? 25.125 14.335 31.155 1.00 11.47 192 GLY A N 1
ATOM 1508 C CA . GLY A 1 195 ? 25.880 13.074 31.113 1.00 10.95 192 GLY A CA 1
ATOM 1509 C C . GLY A 1 195 ? 25.004 11.918 30.679 1.00 10.95 192 GLY A C 1
ATOM 1510 O O . GLY A 1 195 ? 24.268 12.029 29.697 1.00 10.79 192 GLY A O 1
ATOM 1511 N N . GLU A 1 196 ? 25.075 10.810 31.406 1.00 10.97 193 GLU A N 1
ATOM 1512 C CA . GLU A 1 196 ? 24.353 9.604 30.992 1.00 11.38 193 GLU A CA 1
ATOM 1513 C C . GLU A 1 196 ? 22.823 9.755 31.035 1.00 10.76 193 GLU A C 1
ATOM 1514 O O . GLU A 1 196 ? 22.097 9.096 30.267 1.00 11.08 193 GLU A O 1
ATOM 1520 N N . GLU A 1 197 ? 22.325 10.601 31.934 1.00 10.42 194 GLU A N 1
ATOM 1521 C CA . GLU A 1 197 ? 20.892 10.893 31.976 1.00 10.29 194 GLU A CA 1
ATOM 1522 C C . GLU A 1 197 ? 20.468 11.450 30.604 1.00 10.26 194 GLU A C 1
ATOM 1523 O O . GLU A 1 197 ? 19.495 10.996 29.982 1.00 9.91 194 GLU A O 1
ATOM 1529 N N . LYS A 1 198 ? 21.233 12.422 30.127 1.00 9.92 195 LYS A N 1
ATOM 1530 C CA . LYS A 1 198 ? 20.955 13.055 28.849 1.00 10.84 195 LYS A CA 1
ATOM 1531 C C . LYS A 1 198 ? 21.109 12.069 27.710 1.00 10.95 195 LYS A C 1
ATOM 1532 O O . LYS A 1 198 ? 20.253 12.001 26.832 1.00 10.66 195 LYS A O 1
ATOM 1538 N N . SER A 1 199 ? 22.212 11.321 27.694 1.00 11.48 196 SER A N 1
ATOM 1539 C CA . SER A 1 199 ? 22.445 10.405 26.577 1.00 12.51 196 SER A CA 1
ATOM 1540 C C . SER A 1 199 ? 21.373 9.303 26.514 1.00 12.18 196 SER A C 1
ATOM 1541 O O . SER A 1 199 ? 20.931 8.923 25.432 1.00 12.79 196 SER A O 1
ATOM 1544 N N . ARG A 1 200 ? 20.929 8.810 27.667 1.00 12.37 197 ARG A N 1
ATOM 1545 C CA . ARG A 1 200 ? 19.863 7.816 27.683 1.00 12.28 197 ARG A CA 1
ATOM 1546 C C . ARG A 1 200 ? 18.559 8.378 27.097 1.00 11.71 197 ARG A C 1
ATOM 1547 O O . ARG A 1 200 ? 17.890 7.706 26.309 1.00 11.97 197 ARG A O 1
ATOM 1555 N N . ALA A 1 201 ? 18.196 9.594 27.503 1.00 11.23 198 ALA A N 1
ATOM 1556 C CA . ALA A 1 201 ? 16.985 10.251 27.010 1.00 11.04 198 ALA A CA 1
ATOM 1557 C C . ALA A 1 201 ? 17.054 10.417 25.496 1.00 11.33 198 ALA A C 1
ATOM 1558 O O . ALA A 1 201 ? 16.102 10.087 24.770 1.00 11.09 198 ALA A O 1
ATOM 1560 N N . LEU A 1 202 ? 18.193 10.907 25.011 1.00 11.01 199 LEU A N 1
ATOM 1561 C CA . LEU A 1 202 ? 18.385 11.090 23.568 1.00 11.25 199 LEU A CA 1
ATOM 1562 C C . LEU A 1 202 ? 18.361 9.760 22.801 1.00 11.25 199 LEU A C 1
ATOM 1563 O O . LEU A 1 202 ? 17.830 9.688 21.686 1.00 11.86 199 LEU A O 1
ATOM 1568 N N . ALA A 1 203 ? 18.892 8.704 23.415 1.00 10.94 200 ALA A N 1
ATOM 1569 C CA . ALA A 1 203 ? 18.845 7.377 22.795 1.00 10.88 200 ALA A CA 1
ATOM 1570 C C . ALA A 1 203 ? 17.402 6.921 22.618 1.00 10.69 200 ALA A C 1
ATOM 1571 O O . ALA A 1 203 ? 17.043 6.355 21.581 1.00 10.30 200 ALA A O 1
ATOM 1573 N N . VAL A 1 204 ? 16.573 7.153 23.632 1.00 10.53 201 VAL A N 1
ATOM 1574 C CA . VAL A 1 204 ? 15.162 6.786 23.523 1.00 10.69 201 VAL A CA 1
ATOM 1575 C C . VAL A 1 204 ? 14.521 7.580 22.381 1.00 10.59 201 VAL A C 1
ATOM 1576 O O . VAL A 1 204 ? 13.803 7.018 21.547 1.00 10.96 201 VAL A O 1
ATOM 1580 N N . LEU A 1 205 ? 14.787 8.883 22.345 1.00 10.34 202 LEU A N 1
ATOM 1581 C CA . LEU A 1 205 ? 14.197 9.752 21.312 1.00 11.35 202 LEU A CA 1
ATOM 1582 C C . LEU A 1 205 ? 14.631 9.290 19.925 1.00 11.82 202 LEU A C 1
ATOM 1583 O O . LEU A 1 205 ? 13.812 9.142 19.017 1.00 12.47 202 LEU A O 1
ATOM 1588 N N . LYS A 1 206 ? 15.925 9.054 19.758 1.00 12.35 203 LYS A N 1
ATOM 1589 C CA . LYS A 1 206 ? 16.432 8.648 18.447 1.00 13.28 203 LYS A CA 1
ATOM 1590 C C . LYS A 1 206 ? 15.845 7.311 17.965 1.00 13.56 203 LYS A C 1
ATOM 1591 O O . LYS A 1 206 ? 15.511 7.162 16.794 1.00 14.19 203 LYS A O 1
ATOM 1597 N N . ALA A 1 207 ? 15.681 6.350 18.866 1.00 13.19 204 ALA A N 1
ATOM 1598 C CA . ALA A 1 207 ? 14.956 5.124 18.526 1.00 14.52 204 ALA A CA 1
ATOM 1599 C C . ALA A 1 207 ? 13.535 5.441 18.052 1.00 15.69 204 ALA A C 1
ATOM 1600 O O . ALA A 1 207 ? 13.060 4.877 17.066 1.00 15.54 204 ALA A O 1
ATOM 1602 N N . ALA A 1 208 ? 12.848 6.334 18.757 1.00 17.02 205 ALA A N 1
ATOM 1603 C CA . ALA A 1 208 ? 11.520 6.778 18.305 1.00 19.62 205 ALA A CA 1
ATOM 1604 C C . ALA A 1 208 ? 11.521 7.353 16.877 1.00 20.86 205 ALA A C 1
ATOM 1605 O O . ALA A 1 208 ? 10.587 7.090 16.111 1.00 21.80 205 ALA A O 1
ATOM 1607 N N . LEU A 1 209 ? 12.555 8.123 16.528 1.00 22.59 206 LEU A N 1
ATOM 1608 C CA . LEU A 1 209 ? 12.708 8.744 15.191 1.00 24.44 206 LEU A CA 1
ATOM 1609 C C . LEU A 1 209 ? 12.723 7.728 14.045 1.00 25.81 206 LEU A C 1
ATOM 1610 O O . LEU A 1 209 ? 12.457 8.074 12.884 1.00 26.67 206 LEU A O 1
ATOM 1615 N N . ASN A 1 210 ? 13.036 6.478 14.375 1.00 26.69 207 ASN A N 1
ATOM 1616 C CA . ASN A 1 210 ? 12.975 5.385 13.400 1.00 27.46 207 ASN A CA 1
ATOM 1617 C C . ASN A 1 210 ? 11.632 4.632 13.323 1.00 27.16 207 ASN A C 1
ATOM 1618 O O . ASN A 1 210 ? 11.378 3.888 12.370 1.00 27.91 207 ASN A O 1
ATOM 1623 N N . SER A 1 211 ? 10.754 4.834 14.298 1.00 26.60 208 SER A N 1
ATOM 1624 C CA . SER A 1 211 ? 9.468 4.157 14.293 1.00 25.77 208 SER A CA 1
ATOM 1625 C C . SER A 1 211 ? 8.281 5.127 14.251 1.00 25.18 208 SER A C 1
ATOM 1626 O O . SER A 1 211 ? 7.118 4.717 14.329 1.00 25.23 208 SER A O 1
ATOM 1629 N N . GLN A 1 212 ? 8.565 6.419 14.134 1.00 23.50 209 GLN A N 1
ATOM 1630 C CA . GLN A 1 212 ? 7.497 7.398 14.025 1.00 22.48 209 GLN A CA 1
ATOM 1631 C C . GLN A 1 212 ? 7.719 8.084 12.695 1.00 21.97 209 GLN A C 1
ATOM 1632 O O . GLN A 1 212 ? 8.869 8.290 12.290 1.00 22.36 209 GLN A O 1
ATOM 1638 N N . GLN A 1 213 ? 6.636 8.385 11.987 1.00 20.55 210 GLN A N 1
ATOM 1639 C CA . GLN A 1 213 ? 6.747 8.964 10.660 1.00 20.28 210 GLN A CA 1
ATOM 1640 C C . GLN A 1 213 ? 6.077 10.323 10.644 1.00 19.29 210 GLN A C 1
ATOM 1641 O O . GLN A 1 213 ? 5.194 10.604 11.447 1.00 19.69 210 GLN A O 1
ATOM 1647 N N . GLY A 1 214 ? 6.503 11.177 9.729 1.00 18.71 211 GLY A N 1
ATOM 1648 C CA . GLY A 1 214 ? 5.850 12.460 9.596 1.00 17.88 211 GLY A CA 1
ATOM 1649 C C . GLY A 1 214 ? 6.246 13.422 10.692 1.00 17.18 211 GLY A C 1
ATOM 1650 O O . GLY A 1 214 ? 7.212 13.181 11.414 1.00 17.37 211 GLY A O 1
ATOM 1651 N N . GLU A 1 215 ? 5.498 14.513 10.806 1.00 16.98 212 GLU A N 1
ATOM 1652 C CA . GLU A 1 215 ? 5.840 15.603 11.729 1.00 15.88 212 GLU A CA 1
ATOM 1653 C C . GLU A 1 215 ? 5.237 15.316 13.094 1.00 15.65 212 GLU A C 1
ATOM 1654 O O . GLU A 1 215 ? 4.187 14.675 13.185 1.00 15.78 212 GLU A O 1
ATOM 1660 N N . PRO A 1 216 ? 5.877 15.807 14.170 1.00 14.44 213 PRO A N 1
ATOM 1661 C CA . PRO A 1 216 ? 7.100 16.621 14.162 1.00 14.31 213 PRO A CA 1
ATOM 1662 C C . PRO A 1 216 ? 8.390 15.795 14.118 1.00 13.88 213 PRO A C 1
ATOM 1663 O O . PRO A 1 216 ? 9.485 16.344 14.240 1.00 14.05 213 PRO A O 1
ATOM 1667 N N . TRP A 1 217 ? 8.262 14.491 13.895 1.00 13.70 214 TRP A N 1
ATOM 1668 C CA . TRP A 1 217 ? 9.379 13.578 14.047 1.00 13.82 214 TRP A CA 1
ATOM 1669 C C . TRP A 1 217 ? 10.354 13.944 12.954 1.00 13.90 214 TRP A C 1
ATOM 1670 O O . TRP A 1 217 ? 11.558 13.973 13.162 1.00 13.43 214 TRP A O 1
ATOM 1681 N N . GLN A 1 218 ? 9.818 14.267 11.781 1.00 13.66 215 GLN A N 1
ATOM 1682 C CA . GLN A 1 218 ? 10.663 14.719 10.670 1.00 14.81 215 GLN A CA 1
ATOM 1683 C C . GLN A 1 218 ? 11.500 15.959 11.029 1.00 14.59 215 GLN A C 1
ATOM 1684 O O . GLN A 1 218 ? 12.697 16.017 10.737 1.00 14.64 215 GLN A O 1
ATOM 1690 N N . THR A 1 219 ? 10.863 16.953 11.645 1.00 14.49 216 THR A N 1
ATOM 1691 C CA . THR A 1 219 ? 11.574 18.144 12.079 1.00 14.16 216 THR A CA 1
ATOM 1692 C C . THR A 1 219 ? 12.673 17.779 13.066 1.00 14.10 216 THR A C 1
ATOM 1693 O O . THR A 1 219 ? 13.782 18.293 12.965 1.00 14.52 216 THR A O 1
ATOM 1697 N N . ILE A 1 220 ? 12.378 16.893 14.012 1.00 13.47 217 ILE A N 1
ATOM 1698 C CA . ILE A 1 220 ? 13.429 16.439 14.929 1.00 13.31 217 ILE A CA 1
ATOM 1699 C C . ILE A 1 220 ? 14.607 15.827 14.154 1.00 13.69 217 ILE A C 1
ATOM 1700 O O . ILE A 1 220 ? 15.768 16.117 14.442 1.00 13.74 217 ILE A O 1
ATOM 1705 N N . ARG A 1 221 ? 14.311 14.999 13.150 1.00 14.06 218 ARG A N 1
ATOM 1706 C CA . ARG A 1 221 ? 15.368 14.404 12.339 1.00 15.60 218 ARG A CA 1
ATOM 1707 C C . ARG A 1 221 ? 16.255 15.483 11.727 1.00 15.83 218 ARG A C 1
ATOM 1708 O O . ARG A 1 221 ? 17.480 15.425 11.818 1.00 16.60 218 ARG A O 1
ATOM 1716 N N . VAL A 1 222 ? 15.629 16.470 11.101 1.00 16.37 219 VAL A N 1
ATOM 1717 C CA . VAL A 1 222 ? 16.379 17.553 10.454 1.00 17.15 219 VAL A CA 1
ATOM 1718 C C . VAL A 1 222 ? 17.254 18.311 11.465 1.00 16.98 219 VAL A C 1
ATOM 1719 O O . VAL A 1 222 ? 18.440 18.555 11.220 1.00 17.49 219 VAL A O 1
ATOM 1723 N N . ILE A 1 223 ? 16.673 18.669 12.603 1.00 16.39 220 ILE A N 1
ATOM 1724 C CA . ILE A 1 223 ? 17.410 19.439 13.605 1.00 16.54 220 ILE A CA 1
ATOM 1725 C C . ILE A 1 223 ? 18.589 18.619 14.122 1.00 16.49 220 ILE A C 1
ATOM 1726 O O . ILE A 1 223 ? 19.668 19.158 14.368 1.00 16.92 220 ILE A O 1
ATOM 1731 N N . SER A 1 224 ? 18.390 17.310 14.248 1.00 16.23 221 SER A N 1
ATOM 1732 C CA . SER A 1 224 ? 19.422 16.454 14.825 1.00 16.85 221 SER A CA 1
ATOM 1733 C C . SER A 1 224 ? 20.699 16.413 13.984 1.00 16.84 221 SER A C 1
ATOM 1734 O O . SER A 1 224 ? 21.765 16.067 14.494 1.00 17.20 221 SER A O 1
ATOM 1737 N N . GLU A 1 225 ? 20.595 16.742 12.701 1.00 17.33 222 GLU A N 1
ATOM 1738 C CA . GLU A 1 225 ? 21.789 16.822 11.860 1.00 18.47 222 GLU A CA 1
ATOM 1739 C C . GLU A 1 225 ? 22.724 17.942 12.303 1.00 18.53 222 GLU A C 1
ATOM 1740 O O . GLU A 1 225 ? 23.943 17.852 12.110 1.00 18.89 222 GLU A O 1
ATOM 1746 N N . TYR A 1 226 ? 22.154 18.998 12.879 1.00 17.66 223 TYR A N 1
ATOM 1747 C CA . TYR A 1 226 ? 22.933 20.135 13.357 1.00 17.73 223 TYR A CA 1
ATOM 1748 C C . TYR A 1 226 ? 23.161 20.160 14.868 1.00 17.55 223 TYR A C 1
ATOM 1749 O O . TYR A 1 226 ? 24.148 20.721 15.326 1.00 17.89 223 TYR A O 1
ATOM 1758 N N . TYR A 1 227 ? 22.228 19.596 15.634 1.00 17.24 224 TYR A N 1
ATOM 1759 C CA . TYR A 1 227 ? 22.305 19.609 17.092 1.00 16.33 224 TYR A CA 1
ATOM 1760 C C . TYR A 1 227 ? 22.070 18.190 17.613 1.00 16.47 224 TYR A C 1
ATOM 1761 O O . TYR A 1 227 ? 21.105 17.943 18.328 1.00 15.99 224 TYR A O 1
ATOM 1770 N N . PRO A 1 228 ? 22.973 17.259 17.277 1.00 16.01 225 PRO A N 1
ATOM 1771 C CA . PRO A 1 228 ? 22.729 15.862 17.613 1.00 16.08 225 PRO A CA 1
ATOM 1772 C C . PRO A 1 228 ? 22.775 15.542 19.107 1.00 16.06 225 PRO A C 1
ATOM 1773 O O . PRO A 1 228 ? 22.309 14.476 19.516 1.00 16.49 225 PRO A O 1
ATOM 1777 N N . ASP A 1 229 ? 23.345 16.436 19.904 1.00 15.90 226 ASP A N 1
ATOM 1778 C CA A ASP A 1 229 ? 23.493 16.173 21.337 0.50 16.08 226 ASP A CA 1
ATOM 1779 C CA B ASP A 1 229 ? 23.545 16.201 21.331 0.50 16.03 226 ASP A CA 1
ATOM 1780 C C . ASP A 1 229 ? 22.823 17.271 22.140 1.00 15.72 226 ASP A C 1
ATOM 1781 O O . ASP A 1 229 ? 23.291 17.660 23.198 1.00 16.39 226 ASP A O 1
ATOM 1790 N N . ASP A 1 230 ? 21.708 17.767 21.631 1.00 14.31 227 ASP A N 1
ATOM 1791 C CA . ASP A 1 230 ? 21.028 18.865 22.296 1.00 13.17 227 ASP A CA 1
ATOM 1792 C C . ASP A 1 230 ? 19.681 18.434 22.897 1.00 12.31 227 ASP A C 1
ATOM 1793 O O . ASP A 1 230 ? 18.862 17.803 22.225 1.00 11.65 227 ASP A O 1
ATOM 1798 N N . SER A 1 231 ? 19.445 18.788 24.157 1.00 11.96 228 SER A N 1
ATOM 1799 C CA . SER A 1 231 ? 18.187 18.426 24.817 1.00 11.83 228 SER A CA 1
ATOM 1800 C C . SER A 1 231 ? 16.989 19.096 24.146 1.00 11.27 228 SER A C 1
ATOM 1801 O O . SER A 1 231 ? 15.838 18.669 24.320 1.00 11.19 228 SER A O 1
ATOM 1804 N N . GLY A 1 232 ? 17.280 20.143 23.372 1.00 11.19 229 GLY A N 1
ATOM 1805 C CA . GLY A 1 232 ? 16.301 20.809 22.521 1.00 11.49 229 GLY A CA 1
ATOM 1806 C C . GLY A 1 232 ? 15.720 19.911 21.424 1.00 10.89 229 GLY A C 1
ATOM 1807 O O . GLY A 1 232 ? 14.767 20.285 20.742 1.00 11.70 229 GLY A O 1
ATOM 1808 N N . LEU A 1 233 ? 16.275 18.720 21.236 1.00 10.80 230 LEU A N 1
ATOM 1809 C CA . LEU A 1 233 ? 15.699 17.800 20.256 1.00 10.71 230 LEU A CA 1
ATOM 1810 C C . LEU A 1 233 ? 14.279 17.348 20.639 1.00 10.53 230 LEU A C 1
ATOM 1811 O O . LEU A 1 233 ? 13.514 16.915 19.771 1.00 10.98 230 LEU A O 1
ATOM 1816 N N . PHE A 1 234 ? 13.958 17.414 21.938 1.00 10.38 231 PHE A N 1
ATOM 1817 C CA . PHE A 1 234 ? 12.612 17.072 22.411 1.00 10.07 231 PHE A CA 1
ATOM 1818 C C . PHE A 1 234 ? 11.614 18.191 22.133 1.00 9.95 231 PHE A C 1
ATOM 1819 O O . PHE A 1 234 ? 10.408 17.985 22.219 1.00 10.19 231 PHE A O 1
ATOM 1827 N N . SER A 1 235 ? 12.123 19.384 21.823 1.00 10.14 232 SER A N 1
ATOM 1828 C CA . SER A 1 235 ? 11.250 20.565 21.786 1.00 10.23 232 SER A CA 1
ATOM 1829 C C . SER A 1 235 ? 10.080 20.486 20.790 1.00 9.81 232 SER A C 1
ATOM 1830 O O . SER A 1 235 ? 8.999 21.004 21.097 1.00 10.67 232 SER A O 1
ATOM 1833 N N . PRO A 1 236 ? 10.277 19.851 19.613 1.00 10.26 233 PRO A N 1
ATOM 1834 C CA . PRO A 1 236 ? 9.130 19.769 18.681 1.00 10.15 233 PRO A CA 1
ATOM 1835 C C . PRO A 1 236 ? 7.946 18.959 19.211 1.00 9.93 233 PRO A C 1
ATOM 1836 O O . PRO A 1 236 ? 6.853 19.017 18.634 1.00 10.88 233 PRO A O 1
ATOM 1840 N N . LEU A 1 237 ? 8.167 18.189 20.274 1.00 9.75 234 LEU A N 1
ATOM 1841 C CA . LEU A 1 237 ? 7.116 17.443 20.933 1.00 10.08 234 LEU A CA 1
ATOM 1842 C C . LEU A 1 237 ? 6.300 18.337 21.890 1.00 10.16 234 LEU A C 1
ATOM 1843 O O . LEU A 1 237 ? 5.170 18.007 22.236 1.00 11.09 234 LEU A O 1
ATOM 1848 N N . LEU A 1 238 ? 6.910 19.444 22.330 1.00 9.67 235 LEU A N 1
ATOM 1849 C CA . LEU A 1 238 ? 6.301 20.389 23.270 1.00 9.73 235 LEU A CA 1
ATOM 1850 C C . LEU A 1 238 ? 5.787 21.670 22.593 1.00 9.77 235 LEU A C 1
ATOM 1851 O O . LEU A 1 238 ? 4.781 22.255 23.039 1.00 10.40 235 LEU A O 1
ATOM 1856 N N . LEU A 1 239 ? 6.490 22.106 21.545 1.00 9.63 236 LEU A N 1
ATOM 1857 C CA . LEU A 1 239 ? 6.179 23.361 20.829 1.00 9.78 236 LEU A CA 1
ATOM 1858 C C . LEU A 1 239 ? 5.530 23.096 19.476 1.00 10.26 236 LEU A C 1
ATOM 1859 O O . LEU A 1 239 ? 5.850 22.116 18.802 1.00 10.66 236 LEU A O 1
ATOM 1864 N N . ASN A 1 240 ? 4.643 23.995 19.059 1.00 10.43 237 ASN A N 1
ATOM 1865 C CA . ASN A 1 240 ? 4.028 23.862 17.747 1.00 11.63 237 ASN A CA 1
ATOM 1866 C C . ASN A 1 240 ? 5.065 23.981 16.641 1.00 11.95 237 ASN A C 1
ATOM 1867 O O . ASN A 1 240 ? 5.789 24.958 16.587 1.00 12.62 237 ASN A O 1
ATOM 1872 N N . VAL A 1 241 ? 5.117 23.001 15.747 1.00 12.58 238 VAL A N 1
ATOM 1873 C CA . VAL A 1 241 ? 5.907 23.140 14.527 1.00 13.55 238 VAL A CA 1
ATOM 1874 C C . VAL A 1 241 ? 4.994 23.749 13.470 1.00 14.67 238 VAL A C 1
ATOM 1875 O O . VAL A 1 241 ? 3.898 23.241 13.226 1.00 14.16 238 VAL A O 1
ATOM 1879 N N . VAL A 1 242 ? 5.442 24.847 12.872 1.00 15.42 239 VAL A N 1
ATOM 1880 C CA . VAL A 1 242 ? 4.655 25.560 11.866 1.00 17.25 239 VAL A CA 1
ATOM 1881 C C . VAL A 1 242 ? 5.420 25.643 10.557 1.00 17.42 239 VAL A C 1
ATOM 1882 O O . VAL A 1 242 ? 6.634 25.857 10.543 1.00 16.92 239 VAL A O 1
ATOM 1886 N N . LYS A 1 243 ? 4.697 25.450 9.458 1.00 18.07 240 LYS A N 1
ATOM 1887 C CA . LYS A 1 243 ? 5.246 25.613 8.139 1.00 18.60 240 LYS A CA 1
ATOM 1888 C C . LYS A 1 243 ? 4.431 26.715 7.512 1.00 18.52 240 LYS A C 1
ATOM 1889 O O . LYS A 1 243 ? 3.309 26.462 7.070 1.00 18.93 240 LYS A O 1
ATOM 1895 N N . LEU A 1 244 ? 4.964 27.935 7.508 1.00 16.98 241 LEU A N 1
ATOM 1896 C CA . LEU A 1 244 ? 4.312 29.062 6.852 1.00 16.23 241 LEU A CA 1
ATOM 1897 C C . LEU A 1 244 ? 4.417 28.982 5.328 1.00 15.28 241 LEU A C 1
ATOM 1898 O O . LEU A 1 244 ? 5.501 28.789 4.782 1.00 15.28 241 LEU A O 1
ATOM 1903 N N . ASN A 1 245 ? 3.297 29.141 4.636 1.00 15.17 242 ASN A N 1
ATOM 1904 C CA . ASN A 1 245 ? 3.369 29.310 3.198 1.00 15.10 242 ASN A CA 1
ATOM 1905 C C . ASN A 1 245 ? 3.786 30.749 2.943 1.00 14.20 242 ASN A C 1
ATOM 1906 O O . ASN A 1 245 ? 3.532 31.615 3.783 1.00 13.28 242 ASN A O 1
ATOM 1911 N N . PRO A 1 246 ? 4.388 31.028 1.772 1.00 14.03 243 PRO A N 1
ATOM 1912 C CA . PRO A 1 246 ? 4.733 32.416 1.466 1.00 13.81 243 PRO A CA 1
ATOM 1913 C C . PRO A 1 246 ? 3.515 33.357 1.627 1.00 13.65 243 PRO A C 1
ATOM 1914 O O . PRO A 1 246 ? 2.402 33.027 1.178 1.00 14.08 243 PRO A O 1
ATOM 1918 N N . GLY A 1 247 ? 3.723 34.486 2.300 1.00 12.98 244 GLY A N 1
ATOM 1919 C CA . GLY A 1 247 ? 2.668 35.483 2.529 1.00 13.17 244 GLY A CA 1
ATOM 1920 C C . GLY A 1 247 ? 1.908 35.320 3.839 1.00 13.37 244 GLY A C 1
ATOM 1921 O O . GLY A 1 247 ? 1.085 36.176 4.181 1.00 14.18 244 GLY A O 1
ATOM 1922 N N . GLU A 1 248 ? 2.172 34.221 4.556 1.00 12.99 245 GLU A N 1
ATOM 1923 C CA . GLU A 1 248 ? 1.653 34.007 5.912 1.00 12.83 245 GLU A CA 1
ATOM 1924 C C . GLU A 1 248 ? 2.623 34.583 6.945 1.00 12.98 245 GLU A C 1
ATOM 1925 O O . GLU A 1 248 ? 3.823 34.672 6.685 1.00 12.64 245 GLU A O 1
ATOM 1931 N N . ALA A 1 249 ? 2.108 34.979 8.104 1.00 12.74 246 ALA A N 1
ATOM 1932 C CA . ALA A 1 249 ? 2.953 35.614 9.102 1.00 12.73 246 ALA A CA 1
ATOM 1933 C C . ALA A 1 249 ? 2.557 35.179 10.509 1.00 13.04 246 ALA A C 1
ATOM 1934 O O . ALA A 1 249 ? 1.455 34.681 10.713 1.00 13.14 246 ALA A O 1
ATOM 1936 N N . MET A 1 250 ? 3.478 35.351 11.455 1.00 13.52 247 MET A N 1
ATOM 1937 C CA . MET A 1 250 ? 3.218 35.134 12.873 1.00 14.36 247 MET A CA 1
ATOM 1938 C C . MET A 1 250 ? 3.791 36.275 13.696 1.00 15.37 247 MET A C 1
ATOM 1939 O O . MET A 1 250 ? 4.810 36.856 13.326 1.00 13.97 247 MET A O 1
ATOM 1944 N N . PHE A 1 251 ? 3.169 36.555 14.840 1.00 16.59 248 PHE A N 1
ATOM 1945 C CA . PHE A 1 251 ? 3.706 37.543 15.776 1.00 18.98 248 PHE A CA 1
ATOM 1946 C C . PHE A 1 251 ? 4.211 36.780 16.956 1.00 20.18 248 PHE A C 1
ATOM 1947 O O . PHE A 1 251 ? 3.420 36.053 17.557 1.00 21.51 248 PHE A O 1
ATOM 1950 N N . LEU A 1 252 ? 5.474 36.991 17.338 1.00 19.71 249 LEU A N 1
ATOM 1951 C CA . LEU A 1 252 ? 6.055 36.351 18.521 1.00 20.09 249 LEU A CA 1
ATOM 1952 C C . LEU A 1 252 ? 5.682 37.088 19.802 1.00 19.95 249 LEU A C 1
ATOM 1953 O O . LEU A 1 252 ? 6.040 38.251 19.997 1.00 20.78 249 LEU A O 1
ATOM 1958 N N . PHE A 1 253 ? 4.947 36.417 20.676 1.00 19.25 250 PHE A N 1
ATOM 1959 C CA . PHE A 1 253 ? 4.552 37.026 21.930 1.00 18.84 250 PHE A CA 1
ATOM 1960 C C . PHE A 1 253 ? 5.672 36.860 22.954 1.00 17.12 250 PHE A C 1
ATOM 1961 O O . PHE A 1 253 ? 6.543 36.000 22.812 1.00 16.27 250 PHE A O 1
ATOM 1969 N N . ALA A 1 254 ? 5.641 37.695 23.984 1.00 15.98 251 ALA A N 1
ATOM 1970 C CA . ALA A 1 254 ? 6.566 37.561 25.099 1.00 15.38 251 ALA A CA 1
ATOM 1971 C C . ALA A 1 254 ? 6.424 36.198 25.768 1.00 14.90 251 ALA A C 1
ATOM 1972 O O . ALA A 1 254 ? 5.367 35.557 25.677 1.00 14.69 251 ALA A O 1
ATOM 1974 N N . GLU A 1 255 ? 7.482 35.793 26.472 1.00 14.15 252 GLU A N 1
ATOM 1975 C CA . GLU A 1 255 ? 7.435 34.644 27.395 1.00 14.32 252 GLU A CA 1
ATOM 1976 C C . GLU A 1 255 ? 7.086 33.340 26.686 1.00 13.37 252 GLU A C 1
ATOM 1977 O O . GLU A 1 255 ? 6.571 32.395 27.308 1.00 13.24 252 GLU A O 1
ATOM 1983 N N . THR A 1 256 ? 7.401 33.283 25.397 1.00 12.58 253 THR A N 1
ATOM 1984 C CA . THR A 1 256 ? 6.950 32.179 24.554 1.00 12.36 253 THR A CA 1
ATOM 1985 C C . THR A 1 256 ? 8.078 31.626 23.678 1.00 11.76 253 THR A C 1
ATOM 1986 O O . THR A 1 256 ? 8.609 32.331 22.817 1.00 11.69 253 THR A O 1
ATOM 1990 N N . PRO A 1 257 ? 8.447 30.350 23.891 1.00 11.29 254 PRO A N 1
ATOM 1991 C CA . PRO A 1 257 ? 9.564 29.824 23.107 1.00 11.46 254 PRO A CA 1
ATOM 1992 C C . PRO A 1 257 ? 9.222 29.762 21.617 1.00 11.81 254 PRO A C 1
ATOM 1993 O O . PRO A 1 257 ? 8.082 29.456 21.226 1.00 11.48 254 PRO A O 1
ATOM 1997 N N . HIS A 1 258 ? 10.211 30.069 20.793 1.00 11.77 255 HIS A N 1
ATOM 1998 C CA . HIS A 1 258 ? 10.050 29.980 19.347 1.00 11.77 255 HIS A CA 1
ATOM 1999 C C . HIS A 1 258 ? 11.412 29.750 18.713 1.00 11.87 255 HIS A C 1
ATOM 2000 O O . HIS A 1 258 ? 12.440 30.002 19.332 1.00 12.06 255 HIS A O 1
ATOM 2007 N N . ALA A 1 259 ? 11.412 29.274 17.476 1.00 11.56 256 ALA A N 1
ATOM 2008 C CA . ALA A 1 259 ? 12.657 29.017 16.773 1.00 11.19 256 ALA A CA 1
ATOM 2009 C C . ALA A 1 259 ? 12.427 29.093 15.270 1.00 12.26 256 ALA A C 1
ATOM 2010 O O . ALA A 1 259 ? 11.384 28.656 14.765 1.00 12.07 256 ALA A O 1
ATOM 2012 N N . TYR A 1 260 ? 13.406 29.661 14.567 1.00 11.99 257 TYR A N 1
ATOM 2013 C CA . TYR A 1 260 ? 13.387 29.692 13.117 1.00 12.85 257 TYR A CA 1
ATOM 2014 C C . TYR A 1 260 ? 14.252 28.548 12.612 1.00 12.88 257 TYR A C 1
ATOM 2015 O O . TYR A 1 260 ? 15.449 28.485 12.931 1.00 14.37 257 TYR A O 1
ATOM 2024 N N . LEU A 1 261 ? 13.654 27.655 11.820 1.00 13.52 258 LEU A N 1
ATOM 2025 C CA . LEU A 1 261 ? 14.321 26.402 11.442 1.00 13.69 258 LEU A CA 1
ATOM 2026 C C . LEU A 1 261 ? 14.809 26.297 9.990 1.00 14.56 258 LEU A C 1
ATOM 2027 O O . LEU A 1 261 ? 15.881 25.732 9.741 1.00 14.80 258 LEU A O 1
ATOM 2032 N N . GLN A 1 262 ? 14.049 26.858 9.048 1.00 14.52 259 GLN A N 1
ATOM 2033 C CA . GLN A 1 262 ? 14.449 26.846 7.641 1.00 14.69 259 GLN A CA 1
ATOM 2034 C C . GLN A 1 262 ? 13.615 27.813 6.825 1.00 14.20 259 GLN A C 1
ATOM 2035 O O . GLN A 1 262 ? 12.410 27.943 7.055 1.00 13.85 259 GLN A O 1
ATOM 2041 N N . GLY A 1 263 ? 14.260 28.466 5.862 1.00 13.32 260 GLY A N 1
ATOM 2042 C CA . GLY A 1 263 ? 13.536 29.269 4.880 1.00 12.59 260 GLY A CA 1
ATOM 2043 C C . GLY A 1 263 ? 13.891 30.739 4.919 1.00 12.29 260 GLY A C 1
ATOM 2044 O O . GLY A 1 263 ? 14.776 31.168 5.663 1.00 12.58 260 GLY A O 1
ATOM 2045 N N . VAL A 1 264 ? 13.178 31.515 4.107 1.00 10.77 261 VAL A N 1
ATOM 2046 C CA . VAL A 1 264 ? 13.400 32.959 4.003 1.00 11.08 261 VAL A CA 1
ATOM 2047 C C . VAL A 1 264 ? 12.145 33.723 4.453 1.00 11.13 261 VAL A C 1
ATOM 2048 O O . VAL A 1 264 ? 11.028 33.380 4.062 1.00 11.04 261 VAL A O 1
ATOM 2052 N N . ALA A 1 265 ? 12.341 34.755 5.270 1.00 10.54 262 ALA A N 1
ATOM 2053 C CA . ALA A 1 265 ? 11.229 35.531 5.830 1.00 11.14 262 ALA A CA 1
ATOM 2054 C C . ALA A 1 265 ? 11.637 36.968 5.980 1.00 11.83 262 ALA A C 1
ATOM 2055 O O . ALA A 1 265 ? 12.826 37.265 6.084 1.00 11.98 262 ALA A O 1
ATOM 2057 N N . LEU A 1 266 ? 10.639 37.851 5.988 1.00 11.39 263 LEU A N 1
ATOM 2058 C CA . LEU A 1 266 ? 10.825 39.237 6.412 1.00 11.61 263 LEU A CA 1
ATOM 2059 C C . LEU A 1 266 ? 10.570 39.264 7.917 1.00 12.01 263 LEU A C 1
ATOM 2060 O O . LEU A 1 266 ? 9.691 38.565 8.421 1.00 11.78 263 LEU A O 1
ATOM 2065 N N . GLU A 1 267 ? 11.335 40.071 8.627 1.00 12.10 264 GLU A N 1
ATOM 2066 C CA . GLU A 1 267 ? 11.192 40.182 10.059 1.00 13.12 264 GLU A CA 1
ATOM 2067 C C . GLU A 1 267 ? 11.045 41.673 10.349 1.00 12.87 264 GLU A C 1
ATOM 2068 O O . GLU A 1 267 ? 11.788 42.485 9.798 1.00 12.21 264 GLU A O 1
ATOM 2074 N N . VAL A 1 268 ? 10.056 42.037 11.162 1.00 12.59 265 VAL A N 1
ATOM 2075 C CA . VAL A 1 268 ? 9.918 43.415 11.635 1.00 13.25 265 VAL A CA 1
ATOM 2076 C C . VAL A 1 268 ? 10.060 43.387 13.150 1.00 12.92 265 VAL A C 1
ATOM 2077 O O . VAL A 1 268 ? 9.352 42.643 13.830 1.00 12.92 265 VAL A O 1
ATOM 2081 N N . MET A 1 269 ? 10.997 44.171 13.673 1.00 13.24 266 MET A N 1
ATOM 2082 C CA . MET A 1 269 ? 11.365 44.040 15.070 1.00 13.93 266 MET A CA 1
ATOM 2083 C C . MET A 1 269 ? 11.945 45.330 15.615 1.00 14.12 266 MET A C 1
ATOM 2084 O O . MET A 1 269 ? 12.222 46.258 14.864 1.00 14.32 266 MET A O 1
ATOM 2089 N N . ALA A 1 270 ? 12.135 45.368 16.929 1.00 14.57 267 ALA A N 1
ATOM 2090 C CA . ALA A 1 270 ? 12.805 46.506 17.560 1.00 15.00 267 ALA A CA 1
ATOM 2091 C C . ALA A 1 270 ? 14.290 46.503 17.229 1.00 15.18 267 ALA A C 1
ATOM 2092 O O . ALA A 1 270 ? 14.847 45.487 16.812 1.00 15.63 267 ALA A O 1
ATOM 2094 N N . ASN A 1 271 ? 14.948 47.642 17.427 1.00 15.17 268 ASN A N 1
ATOM 2095 C CA . ASN A 1 271 ? 16.383 47.682 17.187 1.00 15.56 268 ASN A CA 1
ATOM 2096 C C . ASN A 1 271 ? 17.142 46.972 18.277 1.00 15.73 268 ASN A C 1
ATOM 2097 O O . ASN A 1 271 ? 18.229 46.460 18.042 1.00 15.91 268 ASN A O 1
ATOM 2102 N N . SER A 1 272 ? 16.570 46.982 19.475 1.00 16.17 269 SER A N 1
ATOM 2103 C CA . SER A 1 272 ? 17.251 46.448 20.656 1.00 17.37 269 SER A CA 1
ATOM 2104 C C . SER A 1 272 ? 16.316 45.459 21.329 1.00 17.38 269 SER A C 1
ATOM 2105 O O . SER A 1 272 ? 15.181 45.805 21.649 1.00 18.24 269 SER A O 1
ATOM 2108 N N . ASP A 1 273 ? 16.753 44.225 21.523 1.00 17.60 270 ASP A N 1
ATOM 2109 C CA . ASP A 1 273 ? 15.842 43.282 22.157 1.00 18.08 270 ASP A CA 1
ATOM 2110 C C . ASP A 1 273 ? 16.484 42.465 23.268 1.00 16.88 270 ASP A C 1
ATOM 2111 O O . ASP A 1 273 ? 17.647 42.667 23.628 1.00 16.28 270 ASP A O 1
ATOM 2116 N N . ASN A 1 274 ? 15.689 41.566 23.831 1.00 15.54 271 ASN A N 1
ATOM 2117 C CA . ASN A 1 274 ? 16.114 40.774 24.970 1.00 14.31 271 ASN A CA 1
ATOM 2118 C C . ASN A 1 274 ? 15.917 39.328 24.580 1.00 14.55 271 ASN A C 1
ATOM 2119 O O . ASN A 1 274 ? 14.841 38.968 24.113 1.00 14.73 271 ASN A O 1
ATOM 2124 N N . VAL A 1 275 ? 16.944 38.509 24.757 1.00 14.04 272 VAL A N 1
ATOM 2125 C CA . VAL A 1 275 ? 16.859 37.107 24.336 1.00 14.52 272 VAL A CA 1
ATOM 2126 C C . VAL A 1 275 ? 17.362 36.159 25.428 1.00 14.33 272 VAL A C 1
ATOM 2127 O O . VAL A 1 275 ? 18.489 36.284 25.907 1.00 13.77 272 VAL A O 1
ATOM 2131 N N . LEU A 1 276 ? 16.518 35.200 25.804 1.00 13.63 273 LEU A N 1
ATOM 2132 C CA . LEU A 1 276 ? 16.959 34.092 26.636 1.00 14.29 273 LEU A CA 1
ATOM 2133 C C . LEU A 1 276 ? 16.936 32.836 25.761 1.00 14.39 273 LEU A C 1
ATOM 2134 O O . LEU A 1 276 ? 15.988 32.613 25.019 1.00 14.91 273 LEU A O 1
ATOM 2139 N N . ARG A 1 277 ? 17.970 32.020 25.844 1.00 14.53 274 ARG A N 1
ATOM 2140 C CA . ARG A 1 277 ? 18.004 30.819 25.018 1.00 14.79 274 ARG A CA 1
ATOM 2141 C C . ARG A 1 277 ? 17.318 29.670 25.721 1.00 13.97 274 ARG A C 1
ATOM 2142 O O . ARG A 1 277 ? 17.350 29.588 26.949 1.00 13.65 274 ARG A O 1
ATOM 2150 N N . ALA A 1 278 ? 16.736 28.760 24.939 1.00 12.93 275 ALA A N 1
ATOM 2151 C CA . ALA A 1 278 ? 15.899 27.693 25.487 1.00 12.87 275 ALA A CA 1
ATOM 2152 C C . ALA A 1 278 ? 16.194 26.338 24.833 1.00 13.19 275 ALA A C 1
ATOM 2153 O O . ALA A 1 278 ? 15.382 25.409 24.912 1.00 13.19 275 ALA A O 1
ATOM 2155 N N . GLY A 1 279 ? 17.346 26.246 24.173 1.00 12.43 276 GLY A N 1
ATOM 2156 C CA . GLY A 1 279 ? 17.779 24.998 23.539 1.00 12.56 276 GLY A CA 1
ATOM 2157 C C . GLY A 1 279 ? 18.340 25.216 22.137 1.00 12.70 276 GLY A C 1
ATOM 2158 O O . GLY A 1 279 ? 18.285 26.321 21.607 1.00 13.34 276 GLY A O 1
ATOM 2159 N N . LEU A 1 280 ? 18.831 24.141 21.526 1.00 12.36 277 LEU A N 1
ATOM 2160 C CA . LEU A 1 280 ? 19.464 24.210 20.205 1.00 12.05 277 LEU A CA 1
ATOM 2161 C C . LEU A 1 280 ? 20.569 25.260 20.225 1.00 13.03 277 LEU A C 1
ATOM 2162 O O . LEU A 1 280 ? 20.637 26.170 19.379 1.00 12.88 277 LEU A O 1
ATOM 2167 N N . THR A 1 281 ? 21.453 25.104 21.199 1.00 13.64 278 THR A N 1
ATOM 2168 C CA . THR A 1 281 ? 22.569 26.033 21.381 1.00 14.98 278 THR A CA 1
ATOM 2169 C C . THR A 1 281 ? 23.674 25.339 22.158 1.00 15.93 278 THR A C 1
ATOM 2170 O O . THR A 1 281 ? 23.390 24.506 23.014 1.00 16.04 278 THR A O 1
ATOM 2174 N N . PRO A 1 282 ? 24.939 25.672 21.849 1.00 17.04 279 PRO A N 1
ATOM 2175 C CA . PRO A 1 282 ? 26.069 25.166 22.626 1.00 17.67 279 PRO A CA 1
ATOM 2176 C C . PRO A 1 282 ? 26.369 26.075 23.817 1.00 17.94 279 PRO A C 1
ATOM 2177 O O . PRO A 1 282 ? 27.238 25.757 24.646 1.00 18.14 279 PRO A O 1
ATOM 2181 N N . LYS A 1 283 ? 25.650 27.190 23.889 1.00 17.74 280 LYS A N 1
ATOM 2182 C CA . LYS A 1 283 ? 25.795 28.176 24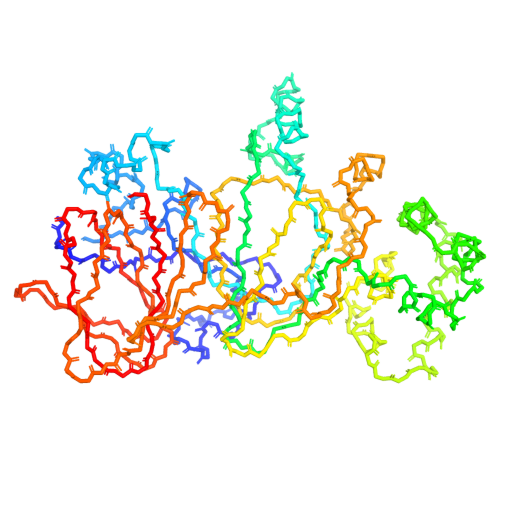.961 1.00 18.39 280 LYS A CA 1
ATOM 2183 C C . LYS A 1 283 ? 25.160 27.777 26.302 1.00 18.75 280 LYS A C 1
ATOM 2184 O O . LYS A 1 283 ? 24.201 27.000 26.355 1.00 18.27 280 LYS A O 1
ATOM 2190 N N . TYR A 1 284 ? 25.709 28.346 27.373 1.00 19.80 281 TYR A N 1
ATOM 2191 C CA . TYR A 1 284 ? 25.163 28.266 28.723 1.00 20.54 281 TYR A CA 1
ATOM 2192 C C . TYR A 1 284 ? 23.740 28.784 28.781 1.00 19.46 281 TYR A C 1
ATOM 2193 O O . TYR A 1 284 ? 23.452 29.868 28.271 1.00 19.75 281 TYR A O 1
ATOM 2202 N N . ILE A 1 285 ? 22.865 28.014 29.425 1.00 18.05 282 ILE A N 1
ATOM 2203 C CA . ILE A 1 285 ? 21.516 28.469 29.731 1.00 16.94 282 ILE A CA 1
ATOM 2204 C C . ILE A 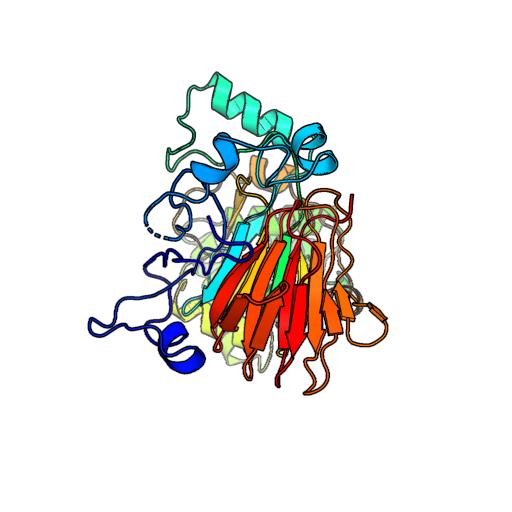1 285 ? 21.295 28.513 31.244 1.00 16.46 282 ILE A C 1
ATOM 2205 O O . ILE A 1 285 ? 21.445 27.495 31.938 1.00 16.53 282 ILE A O 1
ATOM 2210 N N . ASP A 1 286 ? 20.964 29.701 31.740 1.00 15.87 283 ASP A N 1
ATOM 2211 C CA . ASP A 1 286 ? 20.494 29.883 33.117 1.00 15.35 283 ASP A CA 1
ATOM 2212 C C . ASP A 1 286 ? 19.047 29.402 33.189 1.00 14.79 283 ASP A C 1
ATOM 2213 O O . ASP A 1 286 ? 18.110 30.128 32.824 1.00 14.31 283 ASP A O 1
ATOM 2218 N N . ILE A 1 287 ? 18.865 28.160 33.624 1.00 13.99 284 ILE A N 1
ATOM 2219 C CA . ILE A 1 287 ? 17.532 27.551 33.561 1.00 14.22 284 ILE A CA 1
ATOM 2220 C C . ILE A 1 287 ? 16.488 28.224 34.468 1.00 14.11 284 ILE A C 1
ATOM 2221 O O . ILE A 1 287 ? 15.377 28.484 34.028 1.00 13.98 284 ILE A O 1
ATOM 2226 N N . PRO A 1 288 ? 16.842 28.515 35.734 1.00 14.32 285 PRO A N 1
ATOM 2227 C CA . PRO A 1 288 ? 15.876 29.215 36.593 1.00 14.73 285 PRO A CA 1
ATOM 2228 C C . PRO A 1 288 ? 15.436 30.546 35.985 1.00 14.86 285 PRO A C 1
ATOM 2229 O O . PRO A 1 288 ? 14.250 30.899 36.031 1.00 15.42 285 PRO A O 1
ATOM 2233 N N . GLU A 1 289 ? 16.369 31.274 35.393 1.00 14.81 286 GLU A N 1
ATOM 2234 C CA . GLU A 1 289 ? 15.976 32.544 34.777 1.00 15.58 286 GLU A CA 1
ATOM 2235 C C . GLU A 1 289 ? 15.020 32.306 33.618 1.00 15.03 286 GLU A C 1
ATOM 2236 O O . GLU A 1 289 ? 13.982 32.952 33.512 1.00 15.54 286 GLU A O 1
ATOM 2242 N N . LEU A 1 290 ? 15.396 31.392 32.733 1.00 14.48 287 LEU A N 1
ATOM 2243 C CA . LEU A 1 290 ? 14.544 31.042 31.602 1.00 13.74 287 LEU A CA 1
ATOM 2244 C C . LEU A 1 290 ? 13.130 30.664 32.052 1.00 13.50 287 LEU A C 1
ATOM 2245 O O . LEU A 1 290 ? 12.131 31.218 31.583 1.00 13.48 287 LEU A O 1
ATOM 2250 N N . VAL A 1 291 ? 13.039 29.705 32.971 1.00 13.57 288 VAL A N 1
ATOM 2251 C CA . VAL A 1 291 ? 11.748 29.235 33.430 1.00 14.69 288 VAL A CA 1
ATOM 2252 C C . VAL A 1 291 ? 10.908 30.353 34.034 1.00 14.67 288 VAL A C 1
ATOM 2253 O O . VAL A 1 291 ? 9.692 30.396 33.852 1.00 15.39 288 VAL A O 1
ATOM 2257 N N . ALA A 1 292 ? 11.568 31.272 34.730 1.00 15.05 289 ALA A N 1
ATOM 2258 C CA . ALA A 1 292 ? 10.876 32.377 35.382 1.00 15.40 289 ALA A CA 1
ATOM 2259 C C . ALA A 1 292 ? 10.298 33.351 34.355 1.00 15.50 289 ALA A C 1
ATOM 2260 O O . ALA A 1 292 ? 9.485 34.227 34.695 1.00 16.10 289 ALA A O 1
ATOM 2262 N N . ASN A 1 293 ? 10.698 33.166 33.096 1.00 14.15 290 ASN A N 1
ATOM 2263 C CA . ASN A 1 293 ? 10.311 34.065 32.008 1.00 13.99 290 ASN A CA 1
ATOM 2264 C C . ASN A 1 293 ? 9.537 33.387 30.890 1.00 14.12 290 ASN A C 1
ATOM 2265 O O . ASN A 1 293 ? 9.399 33.946 29.794 1.00 14.88 290 ASN A O 1
ATOM 2270 N N . VAL A 1 294 ? 9.041 32.184 31.170 1.00 13.36 291 VAL A N 1
ATOM 2271 C CA . VAL A 1 294 ? 8.203 31.465 30.219 1.00 13.61 291 VAL A CA 1
ATOM 2272 C C . VAL A 1 294 ? 6.801 31.240 30.779 1.00 13.77 291 VAL A C 1
ATOM 2273 O O . VAL A 1 294 ? 6.624 30.891 31.963 1.00 14.07 291 VAL A O 1
ATOM 2277 N N . LYS A 1 295 ? 5.809 31.434 29.917 1.00 14.07 292 LYS A N 1
ATOM 2278 C CA . LYS A 1 295 ? 4.417 31.194 30.279 1.00 14.48 292 LYS A CA 1
ATOM 2279 C C . LYS A 1 295 ? 4.055 29.815 29.744 1.00 14.76 292 LYS A C 1
ATOM 2280 O O . LYS A 1 295 ? 4.063 29.580 28.527 1.00 13.92 292 LYS A O 1
ATOM 2283 N N . PHE A 1 296 ? 3.799 28.891 30.663 1.00 14.70 293 PHE A N 1
ATOM 2284 C CA . PHE A 1 296 ? 3.578 27.506 30.273 1.00 16.09 293 PHE A CA 1
ATOM 2285 C C . PHE A 1 296 ? 2.109 27.259 29.971 1.00 17.32 293 PHE A C 1
ATOM 2286 O O . PHE A 1 296 ? 1.416 26.526 30.668 1.00 18.72 293 PHE A O 1
ATOM 2294 N N . GLU A 1 297 ? 1.639 27.901 28.919 1.00 17.54 294 GLU A N 1
ATOM 2295 C CA . GLU A 1 297 ? 0.242 27.788 28.560 1.00 18.57 294 GLU A CA 1
ATOM 2296 C C . GLU A 1 297 ? 0.131 27.503 27.080 1.00 18.67 294 GLU A C 1
ATOM 2297 O O . GLU A 1 297 ? 0.795 28.145 26.269 1.00 18.97 294 GLU A O 1
ATOM 2300 N N . PRO A 1 298 ? -0.720 26.541 26.706 1.00 18.78 295 PRO A N 1
ATOM 2301 C CA . PRO A 1 298 ? -0.748 26.172 25.308 1.00 19.18 295 PRO A CA 1
ATOM 2302 C C . PRO A 1 298 ? -1.310 27.298 24.468 1.00 19.32 295 PRO A C 1
ATOM 2303 O O . PRO A 1 298 ? -2.084 28.123 24.967 1.00 18.76 295 PRO A O 1
ATOM 2307 N N . LYS A 1 299 ? -0.903 27.325 23.206 1.00 19.88 296 LYS A N 1
ATOM 2308 C CA . LYS A 1 299 ? -1.474 28.203 22.202 1.00 20.86 296 LYS A CA 1
ATOM 2309 C C . LYS A 1 299 ? -2.022 27.321 21.085 1.00 21.23 296 LYS A C 1
ATOM 2310 O O . LYS A 1 299 ? -1.263 26.584 20.453 1.00 20.80 296 LYS A O 1
ATOM 2316 N N . PRO A 1 300 ? -3.347 27.367 20.854 1.00 21.82 297 PRO A N 1
ATOM 2317 C CA . PRO A 1 300 ? -3.985 26.559 19.810 1.00 22.00 297 PRO A CA 1
ATOM 2318 C C . PRO A 1 300 ? -3.413 26.820 18.418 1.00 22.08 297 PRO A C 1
ATOM 2319 O O . PRO A 1 300 ? -3.164 27.972 18.078 1.00 21.19 297 PRO A O 1
ATOM 2323 N N . ALA A 1 301 ? -3.258 25.761 17.618 1.00 22.28 298 ALA A N 1
ATOM 2324 C CA . ALA A 1 301 ? -2.705 25.875 16.257 1.00 22.53 298 ALA A CA 1
ATOM 2325 C C . ALA A 1 301 ? -3.425 26.933 15.426 1.00 22.38 298 ALA A C 1
ATOM 2326 O O . ALA A 1 301 ? -2.782 27.693 14.697 1.00 22.14 298 ALA A O 1
ATOM 2328 N N . GLY A 1 302 ? -4.750 26.991 15.561 1.00 22.03 299 GLY A N 1
ATOM 2329 C CA . GLY A 1 302 ? -5.574 27.942 14.808 1.00 21.79 299 GLY A CA 1
ATOM 2330 C C . GLY A 1 302 ? -5.313 29.405 15.133 1.00 21.50 299 GLY A C 1
ATOM 2331 O O . GLY A 1 302 ? -5.826 30.291 14.449 1.00 21.69 299 GLY A O 1
ATOM 2332 N N . GLU A 1 303 ? -4.510 29.658 16.168 1.00 20.70 300 GLU A N 1
ATOM 2333 C CA . GLU A 1 303 ? -4.202 31.021 16.618 1.00 20.62 300 GLU A CA 1
ATOM 2334 C C . GLU A 1 303 ? -2.760 31.412 16.322 1.00 20.02 300 GLU A C 1
ATOM 2335 O O . GLU A 1 303 ? -2.317 32.500 16.694 1.00 20.01 300 GLU A O 1
ATOM 2341 N N . LEU A 1 304 ? -2.022 30.526 15.671 1.00 18.89 301 LEU A N 1
ATOM 2342 C CA . LEU A 1 304 ? -0.601 30.782 15.483 1.00 18.84 301 LEU A CA 1
ATOM 2343 C C . LEU A 1 304 ? -0.342 31.870 14.443 1.00 18.44 301 LEU A C 1
ATOM 2344 O O . LEU A 1 304 ? 0.534 32.724 14.631 1.00 19.24 301 LEU A O 1
ATOM 2349 N N . LEU A 1 305 ? -1.070 31.844 13.336 1.00 17.43 302 LEU A N 1
ATOM 2350 C CA . LEU A 1 305 ? -0.824 32.862 12.309 1.00 16.85 302 LEU A CA 1
ATOM 2351 C C . LEU A 1 305 ? -1.529 34.167 12.638 1.00 16.98 302 LEU A C 1
ATOM 2352 O O . LEU A 1 305 ? -2.651 34.154 13.153 1.00 16.80 302 LEU A O 1
ATOM 2357 N N . THR A 1 306 ? -0.902 35.295 12.311 1.00 15.93 303 THR A N 1
ATOM 2358 C CA . THR A 1 306 ? -1.590 36.567 12.486 1.00 16.93 303 THR A CA 1
ATOM 2359 C C . THR A 1 306 ? -2.536 36.743 11.311 1.00 15.71 303 THR A C 1
ATOM 2360 O O . THR A 1 306 ? -2.154 36.492 10.173 1.00 16.30 303 THR A O 1
ATOM 2364 N N . ALA A 1 307 ? -3.760 37.179 11.591 1.00 13.97 304 ALA A N 1
ATOM 2365 C CA . ALA A 1 307 ? -4.747 37.403 10.541 1.00 13.04 304 ALA A CA 1
ATOM 2366 C C . ALA A 1 307 ? -4.643 38.834 10.008 1.00 12.48 304 ALA A C 1
ATOM 2367 O O . ALA A 1 307 ? -4.898 39.801 10.734 1.00 13.90 304 ALA A O 1
ATOM 2369 N N . PRO A 1 308 ? -4.272 38.971 8.734 1.00 11.35 305 PRO A N 1
ATOM 2370 C CA . PRO A 1 308 ? -4.227 40.302 8.123 1.00 10.52 305 PRO A CA 1
ATOM 2371 C C . PRO A 1 308 ? -5.612 40.811 7.711 1.00 10.67 305 PRO A C 1
ATOM 2372 O O . PRO A 1 308 ? -6.618 40.082 7.773 1.00 10.84 305 PRO A O 1
ATOM 2376 N N . VAL A 1 309 ? -5.638 42.063 7.271 1.00 10.21 306 VAL A N 1
ATOM 2377 C CA . VAL A 1 309 ? -6.865 42.730 6.908 1.00 10.89 306 VAL A CA 1
ATOM 2378 C C . VAL A 1 309 ? -6.624 43.377 5.554 1.00 10.76 306 VAL A C 1
ATOM 2379 O O . VAL A 1 309 ? -5.667 44.151 5.413 1.00 10.90 306 VAL A O 1
ATOM 2383 N N . LYS A 1 310 ? -7.468 43.052 4.566 1.00 10.63 307 LYS A N 1
ATOM 2384 C CA . LYS A 1 310 ? -7.334 43.629 3.220 1.00 11.23 307 LYS A CA 1
ATOM 2385 C C . LYS A 1 310 ? -8.299 44.810 3.034 1.00 11.38 307 LYS A C 1
ATOM 2386 O O . LYS A 1 310 ? -9.501 44.698 3.293 1.00 11.47 307 LYS A O 1
ATOM 2392 N N . SER A 1 311 ? -7.759 45.919 2.558 1.00 11.82 308 SER A N 1
ATOM 2393 C CA . SER A 1 311 ? -8.554 47.110 2.280 1.00 13.31 308 SER A CA 1
ATOM 2394 C C . SER A 1 311 ? -8.047 47.698 0.970 1.00 13.12 308 SER A C 1
ATOM 2395 O O . SER A 1 311 ? -6.944 48.234 0.924 1.00 13.26 308 SER A O 1
ATOM 2398 N N . GLY A 1 312 ? -8.847 47.570 -0.089 1.00 13.42 309 GLY A N 1
ATOM 2399 C CA . GLY A 1 312 ? -8.386 47.913 -1.425 1.00 14.08 309 GLY A CA 1
ATOM 2400 C C . GLY A 1 312 ? -7.138 47.110 -1.764 1.00 13.90 309 GLY A C 1
ATOM 2401 O O . GLY A 1 312 ? -7.138 45.882 -1.654 1.00 14.39 309 GLY A O 1
ATOM 2402 N N . ALA A 1 313 ? -6.065 47.803 -2.143 1.00 13.98 310 ALA A N 1
ATOM 2403 C CA . ALA A 1 313 ? -4.823 47.141 -2.552 1.00 13.71 310 ALA A CA 1
ATOM 2404 C C . ALA A 1 313 ? -3.897 46.874 -1.373 1.00 13.74 310 ALA A C 1
ATOM 2405 O O . ALA A 1 313 ? -2.792 46.345 -1.553 1.00 13.93 310 ALA A O 1
ATOM 2407 N N . GLU A 1 314 ? -4.338 47.250 -0.179 1.00 12.90 311 GLU A N 1
ATOM 2408 C CA . GLU A 1 314 ? -3.484 47.185 1.006 1.00 13.41 311 GLU A CA 1
ATOM 2409 C C . GLU A 1 314 ? -3.837 45.980 1.870 1.00 13.18 311 GLU A C 1
ATOM 2410 O O . GLU A 1 314 ? -5.005 45.758 2.169 1.00 13.85 311 GLU A O 1
ATOM 2416 N N . LEU A 1 315 ? -2.831 45.194 2.253 1.00 12.06 312 LEU A N 1
ATOM 2417 C CA . LEU A 1 315 ? -3.026 44.114 3.209 1.00 11.66 312 LEU A CA 1
ATOM 2418 C C . LEU A 1 315 ? -2.253 44.486 4.478 1.00 11.69 312 LEU A C 1
ATOM 2419 O O . LEU A 1 315 ? -1.026 44.463 4.498 1.00 11.45 312 LEU A O 1
ATOM 2424 N N . ASP A 1 316 ? -2.972 44.863 5.523 1.00 10.60 313 ASP A N 1
ATOM 2425 C CA . ASP A 1 316 ? -2.321 45.247 6.771 1.00 11.76 313 ASP A CA 1
ATOM 2426 C C . ASP A 1 316 ? -2.153 44.030 7.674 1.00 12.04 313 ASP A C 1
ATOM 2427 O O . ASP A 1 316 ? -3.028 43.160 7.735 1.00 11.91 313 ASP A O 1
ATOM 2432 N N . PHE A 1 317 ? -1.033 43.971 8.392 1.00 12.39 314 PHE A N 1
ATOM 2433 C CA . PHE A 1 317 ? -0.875 42.944 9.416 1.00 13.53 314 PHE A CA 1
ATOM 2434 C C . PHE A 1 317 ? -0.902 43.642 10.769 1.00 14.71 314 PHE A C 1
ATOM 2435 O O . PHE A 1 317 ? 0.139 44.070 11.275 1.00 14.36 314 PHE A O 1
ATOM 2443 N N . PRO A 1 318 ? -2.108 43.804 11.345 1.00 16.07 315 PRO A N 1
ATOM 2444 C CA . PRO A 1 318 ? -2.213 44.593 12.575 1.00 16.91 315 PRO A CA 1
ATOM 2445 C C . PRO A 1 318 ? -1.422 43.945 13.711 1.00 18.48 315 PRO A C 1
ATOM 2446 O O . PRO A 1 318 ? -1.523 42.733 13.935 1.00 19.47 315 PRO A O 1
ATOM 2450 N N . ILE A 1 319 ? -0.629 44.780 14.371 1.00 19.52 316 ILE A N 1
ATOM 2451 C CA . ILE A 1 319 ? 0.421 44.398 15.322 1.00 21.48 316 ILE A CA 1
ATOM 2452 C C . ILE A 1 319 ? 0.019 45.115 16.623 1.00 21.23 316 ILE A C 1
ATOM 2453 O O . ILE A 1 319 ? -0.224 46.323 16.599 1.00 20.70 316 ILE A O 1
ATOM 2458 N N . PRO A 1 320 ? -0.079 44.372 17.754 1.00 21.65 317 PRO A N 1
ATOM 2459 C CA . PRO A 1 320 ? -0.517 44.997 19.011 1.00 21.55 317 PRO A CA 1
ATOM 2460 C C . PRO A 1 320 ? 0.616 45.753 19.692 1.00 21.67 317 PRO A C 1
ATOM 2461 O O . PRO A 1 320 ? 0.983 45.461 20.840 1.00 22.37 317 PRO A O 1
ATOM 2465 N N . VAL A 1 321 ? 1.165 46.723 18.976 1.00 20.84 318 VAL A N 1
ATOM 2466 C CA . VAL A 1 321 ? 2.221 47.551 19.516 1.00 20.34 318 VAL A CA 1
ATOM 2467 C C . VAL A 1 321 ? 2.288 48.866 18.735 1.00 19.47 318 VAL A C 1
ATOM 2468 O O . VAL A 1 321 ? 1.966 48.919 17.544 1.00 18.64 318 VAL A O 1
ATOM 2472 N N . ASP A 1 322 ? 2.663 49.935 19.425 1.00 17.91 319 ASP A N 1
ATOM 2473 C CA . ASP A 1 322 ? 2.701 51.263 18.821 1.00 17.21 319 ASP A CA 1
ATOM 2474 C C . ASP A 1 322 ? 3.897 51.436 17.878 1.00 16.08 319 ASP A C 1
ATOM 2475 O O . ASP A 1 322 ? 3.874 52.241 16.951 1.00 16.08 319 ASP A O 1
ATOM 2480 N N . ASP A 1 323 ? 4.947 50.673 18.130 1.00 15.42 320 ASP A N 1
ATOM 2481 C CA . ASP A 1 323 ? 6.257 50.980 17.546 1.00 14.88 320 ASP A CA 1
ATOM 2482 C C . ASP A 1 323 ? 6.328 50.882 16.039 1.00 14.52 320 ASP A C 1
ATOM 2483 O O . ASP A 1 323 ? 7.017 51.663 15.389 1.00 14.84 320 ASP A O 1
ATOM 2488 N N . PHE A 1 324 ? 5.686 49.868 15.491 1.00 13.29 321 PHE A N 1
ATOM 2489 C CA . PHE A 1 324 ? 5.791 49.652 14.052 1.00 13.13 321 PHE A CA 1
ATOM 2490 C C . PHE A 1 324 ? 4.570 48.927 13.498 1.00 12.74 321 PHE A C 1
ATOM 2491 O O . PHE A 1 324 ? 3.824 48.261 14.235 1.00 12.92 321 PHE A O 1
ATOM 2499 N N . ALA A 1 325 ? 4.406 49.055 12.190 1.00 12.02 322 ALA A N 1
ATOM 2500 C CA . ALA A 1 325 ? 3.288 48.471 11.487 1.00 11.72 322 ALA A CA 1
ATOM 2501 C C . ALA A 1 325 ? 3.849 47.929 10.186 1.00 11.95 322 ALA A C 1
ATOM 2502 O O . ALA A 1 325 ? 4.936 48.329 9.752 1.00 11.32 322 ALA A O 1
ATOM 2504 N N . PHE A 1 326 ? 3.111 47.012 9.575 1.00 11.68 323 PHE A N 1
ATOM 2505 C CA . PHE A 1 326 ? 3.609 46.281 8.407 1.00 11.62 323 PHE A CA 1
ATOM 2506 C C . PHE A 1 326 ? 2.449 46.016 7.457 1.00 11.79 323 PHE A C 1
ATOM 2507 O O . PHE A 1 326 ? 1.408 45.483 7.864 1.00 11.88 323 PHE A O 1
ATOM 2515 N N . SER A 1 327 ? 2.612 46.422 6.201 1.00 10.89 324 SER A N 1
ATOM 2516 C CA . SER A 1 327 ? 1.581 46.181 5.184 1.00 9.88 324 SER A CA 1
ATOM 2517 C C . SER A 1 327 ? 2.186 45.758 3.850 1.00 10.43 324 SER A C 1
ATOM 2518 O O . SER A 1 327 ? 3.345 46.084 3.557 1.00 9.68 324 SER A O 1
ATOM 2521 N N . LEU A 1 328 ? 1.378 45.056 3.060 1.00 10.15 325 LEU A N 1
ATOM 2522 C CA . LEU A 1 328 ? 1.737 44.622 1.713 1.00 11.58 325 LEU A CA 1
ATOM 2523 C C . LEU A 1 328 ? 0.800 45.321 0.742 1.00 12.07 325 LEU A C 1
ATOM 2524 O O . LEU A 1 328 ? -0.390 45.462 1.015 1.00 12.96 325 LEU A O 1
ATOM 2529 N N . HIS A 1 329 ? 1.339 45.749 -0.391 1.00 12.11 326 HIS A N 1
ATOM 2530 C CA . HIS A 1 329 ? 0.597 46.580 -1.316 1.00 12.94 326 HIS A CA 1
ATOM 2531 C C . HIS A 1 329 ? 0.673 45.949 -2.697 1.00 14.02 326 HIS A C 1
ATOM 2532 O O . HIS A 1 329 ? 1.758 45.753 -3.237 1.00 13.93 326 HIS A O 1
ATOM 2539 N N . ASP A 1 330 ? -0.481 45.583 -3.243 1.00 14.86 327 ASP A N 1
ATOM 2540 C CA . ASP A 1 330 ? -0.520 44.999 -4.564 1.00 16.10 327 ASP A CA 1
ATOM 2541 C C . ASP A 1 330 ? -0.347 46.123 -5.554 1.00 15.94 327 ASP A C 1
ATOM 2542 O O . ASP A 1 330 ? -1.081 47.121 -5.528 1.00 16.91 327 ASP A O 1
ATOM 2547 N N . LEU A 1 331 ? 0.638 45.979 -6.422 1.00 15.69 328 LEU A N 1
ATOM 2548 C CA . LEU A 1 331 ? 0.887 47.013 -7.405 1.00 15.30 328 LEU A CA 1
ATOM 2549 C C . LEU A 1 331 ? 0.066 46.788 -8.672 1.00 15.27 328 LEU A C 1
ATOM 2550 O O . LEU A 1 331 ? -0.174 45.651 -9.085 1.00 15.17 328 LEU A O 1
ATOM 2555 N N . ALA A 1 332 ? -0.371 47.886 -9.271 1.00 14.82 329 ALA A N 1
ATOM 2556 C CA . ALA A 1 332 ? -1.065 47.848 -10.551 1.00 15.22 329 ALA A CA 1
ATOM 2557 C C . ALA A 1 332 ? -0.393 48.817 -11.508 1.00 15.46 329 ALA A C 1
ATOM 2558 O O . ALA A 1 332 ? 0.444 49.639 -11.112 1.00 14.59 329 ALA A O 1
ATOM 2560 N N . LEU A 1 333 ? -0.761 48.738 -12.779 1.00 15.75 330 LEU A N 1
ATOM 2561 C CA . LEU A 1 333 ? -0.164 49.661 -13.721 1.00 17.12 330 LEU A CA 1
ATOM 2562 C C . LEU A 1 333 ? -0.683 51.076 -13.516 1.00 17.33 330 LEU A C 1
ATOM 2563 O O . LEU A 1 333 ? 0.012 52.035 -13.851 1.00 18.87 330 LEU A O 1
ATOM 2568 N N . GLN A 1 334 ? -1.895 51.200 -12.972 1.00 17.89 331 GLN A N 1
ATOM 2569 C CA . GLN A 1 334 ? -2.412 52.481 -12.509 1.00 18.51 331 GLN A CA 1
ATOM 2570 C C . GLN A 1 334 ? -1.826 52.762 -11.135 1.00 18.54 331 GLN A C 1
ATOM 2571 O O . GLN A 1 334 ? -1.829 51.887 -10.271 1.00 18.38 331 GLN A O 1
ATOM 2574 N N . GLU A 1 335 ? -1.343 53.982 -10.930 1.00 18.92 332 GLU A N 1
ATOM 2575 C CA . GLU A 1 335 ? -0.771 54.373 -9.639 1.00 19.41 332 GLU A CA 1
ATOM 2576 C C . GLU A 1 335 ? -1.750 54.283 -8.470 1.00 19.76 332 GLU A C 1
ATOM 2577 O O . GLU A 1 335 ? -2.946 54.553 -8.605 1.00 19.98 332 GLU A O 1
ATOM 2583 N N . THR A 1 336 ? -1.228 53.891 -7.316 1.00 19.84 333 THR A N 1
ATOM 2584 C CA . THR A 1 336 ? -1.977 53.999 -6.080 1.00 19.99 333 THR A CA 1
ATOM 2585 C C . THR A 1 336 ? -1.117 54.834 -5.132 1.00 19.68 333 THR A C 1
ATOM 2586 O O . THR A 1 336 ? 0.110 54.845 -5.247 1.00 19.13 333 THR A O 1
ATOM 2590 N N . SER A 1 337 ? -1.763 55.566 -4.230 1.00 18.98 334 SER A N 1
ATOM 2591 C CA . SER A 1 337 ? -1.045 56.411 -3.280 1.00 18.53 334 SER A CA 1
ATOM 2592 C C . SER A 1 337 ? -0.698 55.632 -2.012 1.00 17.94 334 SER A C 1
ATOM 2593 O O . SER A 1 337 ? -1.555 54.977 -1.405 1.00 18.54 334 SER A O 1
ATOM 2596 N N . ILE A 1 338 ? 0.569 55.682 -1.622 1.00 16.85 335 ILE A N 1
ATOM 2597 C CA . ILE A 1 338 ? 0.990 55.065 -0.375 1.00 16.26 335 ILE A CA 1
ATOM 2598 C C . ILE A 1 338 ? 1.459 56.177 0.553 1.00 15.79 335 ILE A C 1
ATOM 2599 O O . ILE A 1 338 ? 2.458 56.843 0.285 1.00 15.99 335 ILE A O 1
ATOM 2604 N N . GLY A 1 339 ? 0.708 56.389 1.627 1.00 15.72 336 GLY A N 1
ATOM 2605 C CA . GLY A 1 339 ? 1.001 57.493 2.534 1.00 15.13 336 GLY A CA 1
ATOM 2606 C C . GLY A 1 339 ? 0.957 57.080 3.991 1.00 14.62 336 GLY A C 1
ATOM 2607 O O . GLY A 1 339 ? 0.249 56.144 4.369 1.00 13.91 336 GLY A O 1
ATOM 2608 N N . GLN A 1 340 ? 1.717 57.799 4.808 1.00 14.63 337 GLN A N 1
ATOM 2609 C CA . GLN A 1 340 ? 1.808 57.511 6.233 1.00 14.80 337 GLN A CA 1
ATOM 2610 C C . GLN A 1 340 ? 2.267 58.771 6.944 1.00 14.73 337 GLN A C 1
ATOM 2611 O O . GLN A 1 340 ? 2.832 59.666 6.318 1.00 14.97 337 GLN A O 1
ATOM 2617 N N . HIS A 1 341 ? 2.054 58.813 8.256 1.00 15.08 338 HIS A N 1
ATOM 2618 C CA . HIS A 1 341 ? 2.468 59.951 9.084 1.00 15.65 338 HIS A CA 1
ATOM 2619 C C . HIS A 1 341 ? 3.911 59.833 9.596 1.00 15.08 338 HIS A C 1
ATOM 2620 O O . HIS A 1 341 ? 4.395 60.665 10.368 1.00 15.38 338 HIS A O 1
ATOM 2627 N N . SER A 1 342 ? 4.611 58.808 9.138 1.00 14.35 339 SER A N 1
ATOM 2628 C CA . SER A 1 342 ? 5.918 58.486 9.700 1.00 13.33 339 SER A CA 1
ATOM 2629 C C . SER A 1 342 ? 6.933 58.222 8.600 1.00 13.03 339 SER A C 1
ATOM 2630 O O . SER A 1 342 ? 6.573 58.136 7.430 1.00 12.80 339 SER A O 1
ATOM 2633 N N . ALA A 1 343 ? 8.194 58.033 8.992 1.00 12.41 340 ALA A N 1
ATOM 2634 C CA . ALA A 1 343 ? 9.172 57.406 8.105 1.00 12.31 340 ALA A CA 1
ATOM 2635 C C . ALA A 1 343 ? 8.604 56.058 7.640 1.00 12.23 340 ALA A C 1
ATOM 2636 O O . ALA A 1 343 ? 7.887 55.372 8.394 1.00 12.59 340 ALA A O 1
ATOM 2638 N N . ALA A 1 344 ? 8.940 55.693 6.405 1.00 11.58 341 ALA A N 1
ATOM 2639 C CA . ALA A 1 344 ? 8.590 54.372 5.863 1.00 10.64 341 ALA A CA 1
ATOM 2640 C C . ALA A 1 344 ? 9.757 53.748 5.149 1.00 10.69 341 ALA A C 1
ATOM 2641 O O . ALA A 1 344 ? 10.568 54.445 4.539 1.00 10.26 341 ALA A O 1
ATOM 2643 N N . ILE A 1 345 ? 9.818 52.431 5.208 1.00 9.84 342 ILE A N 1
ATOM 2644 C CA . ILE A 1 345 ? 10.698 51.697 4.300 1.00 9.77 342 ILE A CA 1
ATOM 2645 C C . ILE A 1 345 ? 9.826 50.834 3.393 1.00 9.92 342 ILE A C 1
ATOM 2646 O O . ILE A 1 345 ? 8.956 50.100 3.861 1.00 9.38 342 ILE A O 1
ATOM 2651 N N . LEU A 1 346 ? 10.046 50.968 2.089 1.00 9.84 343 LEU A N 1
ATOM 2652 C CA . LEU A 1 346 ? 9.300 50.217 1.068 1.00 10.57 343 LEU A CA 1
ATOM 2653 C C . LEU A 1 346 ? 10.231 49.207 0.414 1.00 10.45 343 LEU A C 1
ATOM 2654 O O . LEU A 1 346 ? 11.315 49.572 -0.033 1.00 10.86 343 LE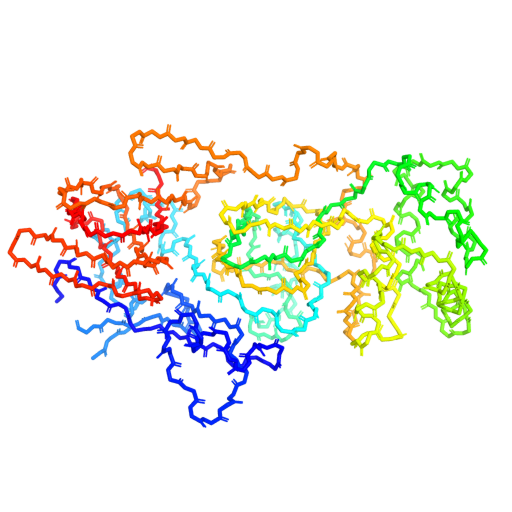U A O 1
ATOM 2659 N N . PHE A 1 347 ? 9.796 47.951 0.325 1.00 10.66 344 PHE A N 1
ATOM 2660 C CA . PHE A 1 347 ? 10.658 46.851 -0.142 1.00 10.83 344 PHE A CA 1
ATOM 2661 C C . PHE A 1 347 ? 9.929 46.060 -1.214 1.00 11.33 344 PHE A C 1
ATOM 2662 O O . PHE A 1 347 ? 8.807 45.619 -0.995 1.00 11.41 344 PHE A O 1
ATOM 2670 N N . CYS A 1 348 ? 10.552 45.899 -2.380 1.00 11.20 345 CYS A N 1
ATOM 2671 C CA . CYS A 1 348 ? 9.910 45.154 -3.456 1.00 11.92 345 CYS A CA 1
ATOM 2672 C C . CYS A 1 348 ? 10.016 43.658 -3.183 1.00 11.83 345 CYS A C 1
ATOM 2673 O O . CYS A 1 348 ? 11.107 43.078 -3.148 1.00 11.94 345 CYS A O 1
ATOM 2676 N N . VAL A 1 349 ? 8.871 43.036 -2.942 1.00 11.96 346 VAL A N 1
ATOM 2677 C CA . VAL A 1 349 ? 8.810 41.599 -2.687 1.00 12.82 346 VAL A CA 1
ATOM 2678 C C . VAL A 1 349 ? 8.960 40.749 -3.965 1.00 13.62 346 VAL A C 1
ATOM 2679 O O . VAL A 1 349 ? 9.678 39.743 -3.984 1.00 14.01 346 VAL A O 1
ATOM 2683 N N . GLU A 1 350 ? 8.259 41.150 -5.017 1.00 14.02 347 GLU A N 1
ATOM 2684 C CA . GLU A 1 350 ? 8.251 40.435 -6.282 1.00 14.80 347 GLU A CA 1
ATOM 2685 C C . GLU A 1 350 ? 7.681 41.386 -7.323 1.00 14.83 347 GLU A C 1
ATOM 2686 O O . GLU A 1 350 ? 7.010 42.357 -6.982 1.00 14.24 347 GLU A O 1
ATOM 2692 N N . GLY A 1 351 ? 7.957 41.112 -8.593 1.00 14.39 348 GLY A N 1
ATOM 2693 C CA . GLY A 1 351 ? 7.513 41.996 -9.662 1.00 14.78 348 GLY A CA 1
ATOM 2694 C C . GLY A 1 351 ? 8.487 43.145 -9.844 1.00 15.16 348 GLY A C 1
ATOM 2695 O O . GLY A 1 351 ? 9.705 42.947 -9.875 1.00 15.56 348 GLY A O 1
ATOM 2696 N N . GLU A 1 352 ? 7.954 44.353 -9.970 1.00 15.11 349 GLU A N 1
ATOM 2697 C CA . GLU A 1 352 ? 8.791 45.548 -10.085 1.00 15.88 349 GLU A CA 1
ATOM 2698 C C . GLU A 1 352 ? 7.974 46.749 -9.687 1.00 15.91 349 GLU A C 1
ATOM 2699 O O . GLU A 1 352 ? 6.836 46.889 -10.123 1.00 16.30 349 GLU A O 1
ATOM 2705 N N . ALA A 1 353 ? 8.549 47.611 -8.856 1.00 15.67 350 ALA A N 1
ATOM 2706 C CA . ALA A 1 353 ? 7.826 48.772 -8.360 1.00 15.69 350 ALA A CA 1
ATOM 2707 C C . ALA A 1 353 ? 8.406 50.036 -8.969 1.00 16.04 350 ALA A C 1
ATOM 2708 O O . ALA A 1 353 ? 9.622 50.186 -9.029 1.00 16.66 350 ALA A O 1
ATOM 2710 N N . VAL A 1 354 ? 7.539 50.937 -9.418 1.00 15.90 351 VAL A N 1
ATOM 2711 C CA . VAL A 1 354 ? 7.967 52.280 -9.780 1.00 16.24 351 VAL A CA 1
ATOM 2712 C C . VAL A 1 354 ? 7.337 53.232 -8.763 1.00 16.10 351 VAL A C 1
ATOM 2713 O O . VAL A 1 354 ? 6.113 53.305 -8.657 1.00 16.39 351 VAL A O 1
ATOM 2717 N N . LEU A 1 355 ? 8.176 53.931 -8.002 1.00 16.11 352 LEU A N 1
ATOM 2718 C CA . LEU A 1 355 ? 7.707 54.931 -7.057 1.00 16.33 352 LEU A CA 1
ATOM 2719 C C . LEU A 1 355 ? 7.855 56.298 -7.696 1.00 17.02 352 LEU A C 1
ATOM 2720 O O . LEU A 1 355 ? 8.843 56.563 -8.390 1.00 16.86 352 LEU A O 1
ATOM 2725 N N . ARG A 1 356 ? 6.880 57.162 -7.448 1.00 17.20 353 ARG A N 1
ATOM 2726 C CA . ARG A 1 356 ? 6.926 58.500 -7.990 1.00 18.40 353 ARG A CA 1
ATOM 2727 C C . ARG A 1 356 ? 6.522 59.516 -6.935 1.00 19.09 353 ARG A C 1
ATOM 2728 O O . ARG A 1 356 ? 5.538 59.318 -6.216 1.00 19.03 353 ARG A O 1
ATOM 2736 N N . LYS A 1 357 ? 7.299 60.587 -6.844 1.00 20.21 354 LYS A N 1
ATOM 2737 C CA . LYS A 1 357 ? 6.958 61.735 -6.014 1.00 21.71 354 LYS A CA 1
ATOM 2738 C C . LYS A 1 357 ? 7.168 62.935 -6.926 1.00 22.79 354 LYS A C 1
ATOM 2739 O O . LYS A 1 357 ? 8.310 63.279 -7.245 1.00 22.50 354 LYS A O 1
ATOM 2745 N N . ASP A 1 358 ? 6.066 63.530 -7.376 1.00 23.92 355 ASP A N 1
ATOM 2746 C CA . ASP A 1 358 ? 6.132 64.618 -8.344 1.00 25.24 355 ASP A CA 1
ATOM 2747 C C . ASP A 1 358 ? 6.869 64.134 -9.584 1.00 25.04 355 ASP A C 1
ATOM 2748 O O . ASP A 1 358 ? 6.424 63.196 -10.246 1.00 24.95 355 ASP A O 1
ATOM 2753 N N . GLU A 1 359 ? 8.012 64.751 -9.878 1.00 25.12 356 GLU A N 1
ATOM 2754 C CA . GLU A 1 359 ? 8.795 64.396 -11.057 1.00 24.90 356 GLU A CA 1
ATOM 2755 C C . GLU A 1 359 ? 9.912 63.391 -10.774 1.00 24.61 356 GLU A C 1
ATOM 2756 O O . GLU A 1 359 ? 10.586 62.950 -11.707 1.00 25.22 356 GLU A O 1
ATOM 2758 N N . GLN A 1 360 ? 10.128 63.032 -9.505 1.00 23.65 357 GLN A N 1
ATOM 2759 C CA . GLN A 1 360 ? 11.134 62.014 -9.199 1.00 22.74 357 GLN A CA 1
ATOM 2760 C C . GLN A 1 360 ? 10.529 60.628 -9.379 1.00 22.10 357 GLN A C 1
ATOM 2761 O O . GLN A 1 360 ? 9.419 60.372 -8.927 1.00 21.51 357 GLN A O 1
ATOM 2767 N N . ARG A 1 361 ? 11.253 59.753 -10.063 1.00 21.35 358 ARG A N 1
ATOM 2768 C CA . ARG A 1 361 ? 10.848 58.360 -10.177 1.00 21.05 358 ARG A CA 1
ATOM 2769 C C . ARG A 1 361 ? 11.958 57.474 -9.653 1.00 19.95 358 ARG A C 1
ATOM 2770 O O . ARG A 1 361 ? 13.136 57.768 -9.834 1.00 19.46 358 ARG A O 1
ATOM 2778 N N . LEU A 1 362 ? 11.575 56.389 -8.996 1.00 18.12 359 LEU A N 1
ATOM 2779 C CA . LEU A 1 362 ? 12.549 55.462 -8.471 1.00 17.24 359 LEU A CA 1
ATOM 2780 C C . LEU A 1 362 ? 12.030 54.060 -8.720 1.00 16.68 359 LEU A C 1
ATOM 2781 O O . LEU A 1 362 ? 10.912 53.739 -8.325 1.00 16.99 359 LEU A O 1
ATOM 2786 N N . VAL A 1 363 ? 12.823 53.237 -9.395 1.00 16.15 360 VAL A N 1
ATOM 2787 C CA . VAL A 1 363 ? 12.425 51.855 -9.654 1.00 15.60 360 VAL A CA 1
ATOM 2788 C C . VAL A 1 363 ? 13.055 50.919 -8.618 1.00 15.25 360 VAL A C 1
ATOM 2789 O O . VAL A 1 363 ? 14.249 51.018 -8.329 1.00 15.25 360 VAL A O 1
ATOM 2793 N N . LEU A 1 364 ? 12.251 50.004 -8.080 1.00 14.52 361 LEU A N 1
ATOM 2794 C CA . LEU A 1 364 ? 12.744 48.986 -7.167 1.00 14.37 361 LEU A CA 1
ATOM 2795 C C . LEU A 1 364 ? 12.508 47.626 -7.802 1.00 14.46 361 LEU A C 1
ATOM 2796 O O . LEU A 1 364 ? 11.369 47.267 -8.106 1.00 14.74 361 LEU A O 1
ATOM 2801 N N . LYS A 1 365 ? 13.580 46.872 -8.001 1.00 14.21 362 LYS A N 1
ATOM 2802 C CA . LYS A 1 365 ? 13.467 45.486 -8.412 1.00 14.10 362 LYS A CA 1
ATOM 2803 C C . LYS A 1 365 ? 13.291 44.630 -7.153 1.00 13.72 362 LYS A C 1
ATOM 2804 O O . LYS A 1 365 ? 13.526 45.111 -6.046 1.00 13.05 362 LYS A O 1
ATOM 2810 N N . PRO A 1 366 ? 12.888 43.363 -7.310 1.00 13.52 363 PRO A N 1
ATOM 2811 C CA . PRO A 1 366 ? 12.746 42.533 -6.103 1.00 13.41 363 PRO A CA 1
ATOM 2812 C C . PRO A 1 366 ? 14.005 4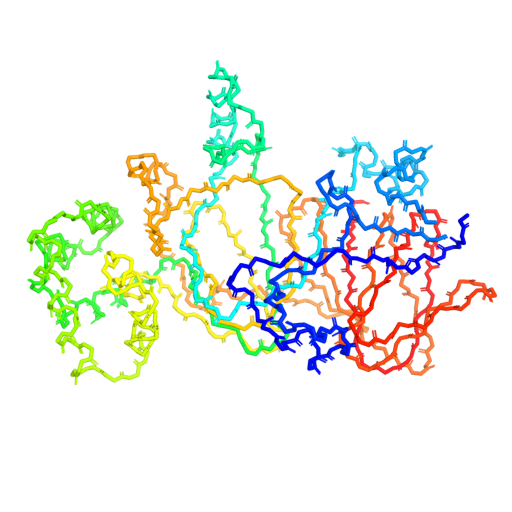2.544 -5.211 1.00 13.38 363 PRO A C 1
ATOM 2813 O O . PRO A 1 366 ? 15.140 42.401 -5.696 1.00 13.11 363 PRO A O 1
ATOM 2817 N N . GLY A 1 367 ? 13.799 42.754 -3.914 1.00 12.80 364 GLY A N 1
ATOM 2818 C CA . GLY A 1 367 ? 14.893 42.728 -2.957 1.00 12.54 364 GLY A CA 1
ATOM 2819 C C . GLY A 1 367 ? 15.426 44.115 -2.655 1.00 12.52 364 GLY A C 1
ATOM 2820 O O . GLY A 1 367 ? 16.178 44.299 -1.697 1.00 12.01 364 GLY A O 1
ATOM 2821 N N . GLU A 1 368 ? 15.031 45.089 -3.472 1.00 11.96 365 GLU A N 1
ATOM 2822 C CA . GLU A 1 368 ? 15.447 46.484 -3.262 1.00 11.82 365 GLU A CA 1
ATOM 2823 C C . GLU A 1 368 ? 14.456 47.286 -2.412 1.00 12.30 365 GLU A C 1
ATOM 2824 O O . GLU A 1 368 ? 13.265 46.985 -2.378 1.00 12.86 365 GLU A O 1
ATOM 2830 N N . SER A 1 369 ? 14.944 48.337 -1.773 1.00 11.88 366 SER A N 1
ATOM 2831 C CA . SER A 1 369 ? 14.082 49.112 -0.888 1.00 11.66 366 SER A CA 1
ATOM 2832 C C . SER A 1 369 ? 14.415 50.599 -0.955 1.00 11.50 366 SER A C 1
ATOM 2833 O O . SER A 1 369 ? 15.475 50.986 -1.444 1.00 11.63 366 SER A O 1
ATOM 2836 N N . ALA A 1 370 ? 13.481 51.422 -0.479 1.00 11.04 367 ALA A N 1
ATOM 2837 C CA . ALA A 1 370 ? 13.663 52.862 -0.418 1.00 11.12 367 ALA A CA 1
ATOM 2838 C C . ALA A 1 370 ? 13.163 53.365 0.919 1.00 11.55 367 ALA A C 1
ATOM 2839 O O . ALA A 1 370 ? 12.225 52.798 1.500 1.00 11.05 367 ALA A O 1
ATOM 2841 N N . PHE A 1 371 ? 13.787 54.434 1.390 1.00 11.38 368 PHE A N 1
ATOM 2842 C CA . PHE A 1 371 ? 13.351 55.111 2.604 1.00 11.52 368 PHE A CA 1
ATOM 2843 C C . PHE A 1 371 ? 12.596 56.356 2.187 1.00 12.02 368 PHE A C 1
ATOM 2844 O O . PHE A 1 371 ? 13.054 57.095 1.312 1.00 12.06 368 PHE A O 1
ATOM 2852 N N . ILE A 1 372 ? 11.430 56.551 2.797 1.00 12.07 369 ILE A N 1
ATOM 2853 C CA . ILE A 1 372 ? 10.587 57.717 2.555 1.00 12.56 369 ILE A CA 1
ATOM 2854 C C . ILE A 1 372 ? 10.463 58.455 3.892 1.00 12.44 369 ILE A C 1
ATOM 2855 O O . ILE A 1 372 ? 9.878 57.938 4.841 1.00 11.67 369 ILE A O 1
ATOM 2860 N N . GLY A 1 373 ? 11.034 59.650 3.986 1.00 12.53 370 GLY A N 1
ATOM 2861 C CA . GLY A 1 373 ? 10.838 60.463 5.192 1.00 13.26 370 GLY A CA 1
ATOM 2862 C C . GLY A 1 373 ? 9.393 60.900 5.410 1.00 14.19 370 GLY A C 1
ATOM 2863 O O . GLY A 1 373 ? 8.602 60.997 4.463 1.00 14.30 370 GLY A O 1
ATOM 2864 N N . ALA A 1 374 ? 9.041 61.180 6.660 1.00 15.35 371 ALA A N 1
ATOM 2865 C CA . ALA A 1 374 ? 7.672 61.569 6.978 1.00 15.77 371 ALA A CA 1
ATOM 2866 C C . ALA A 1 374 ? 7.227 62.754 6.125 1.00 16.67 371 ALA A C 1
ATOM 2867 O O . ALA A 1 374 ? 6.091 62.793 5.647 1.00 16.79 371 ALA A O 1
ATOM 2869 N N . ASP A 1 375 ? 8.129 63.710 5.918 1.00 16.86 372 ASP A N 1
ATOM 2870 C CA A ASP A 1 375 ? 7.838 64.934 5.166 0.50 17.52 372 ASP A CA 1
ATOM 2871 C CA B ASP A 1 375 ? 7.734 64.917 5.188 0.50 17.50 372 ASP A CA 1
ATOM 2872 C C . ASP A 1 375 ? 7.548 64.699 3.689 1.00 17.97 372 ASP A C 1
ATOM 2873 O O . ASP A 1 375 ? 7.049 65.591 2.992 1.00 18.33 372 ASP A O 1
ATOM 2882 N N . GLU A 1 376 ? 7.901 63.512 3.204 1.00 17.56 373 GLU A N 1
ATOM 2883 C CA . GLU A 1 376 ? 7.770 63.210 1.782 1.00 18.37 373 GLU A CA 1
ATOM 2884 C C . GLU A 1 376 ? 6.551 62.359 1.431 1.00 17.91 373 GLU A C 1
ATOM 2885 O O . GLU A 1 376 ? 6.323 62.063 0.262 1.00 18.09 373 GLU A O 1
ATOM 2891 N N . SER A 1 377 ? 5.769 61.968 2.431 1.00 17.52 374 SER A N 1
ATOM 2892 C CA . SER A 1 377 ? 4.526 61.246 2.173 1.00 17.81 374 SER A CA 1
ATOM 2893 C C . SER A 1 377 ? 3.517 62.173 1.502 1.00 17.75 374 SER A C 1
ATOM 2894 O O . SER A 1 377 ? 3.432 63.353 1.848 1.00 18.09 374 SER A O 1
ATOM 2897 N N . PRO A 1 378 ? 2.725 61.647 0.559 1.00 18.18 375 PRO A N 1
ATOM 2898 C CA . PRO A 1 378 ? 2.702 60.278 0.052 1.00 18.22 375 PRO A CA 1
ATOM 2899 C C . PRO A 1 378 ? 3.567 60.112 -1.177 1.00 18.10 375 PRO A C 1
ATOM 2900 O O . PRO A 1 378 ? 4.042 61.099 -1.750 1.00 17.83 375 PRO A O 1
ATOM 2904 N N . VAL A 1 379 ? 3.770 58.858 -1.566 1.00 18.06 376 VAL A N 1
ATOM 2905 C CA . VAL A 1 379 ? 4.348 58.530 -2.866 1.00 18.07 376 VAL A CA 1
ATOM 2906 C C . VAL A 1 379 ? 3.359 57.656 -3.632 1.00 17.77 376 VAL A C 1
ATOM 2907 O O . VAL A 1 379 ? 2.548 56.941 -3.038 1.00 18.30 376 VAL A O 1
ATOM 2911 N N . ASN A 1 380 ? 3.411 57.735 -4.956 1.00 17.18 377 ASN A N 1
ATOM 2912 C CA . ASN A 1 380 ? 2.557 56.897 -5.788 1.00 16.89 377 ASN A CA 1
ATOM 2913 C C . ASN A 1 380 ? 3.347 55.694 -6.267 1.00 16.53 377 ASN A C 1
ATOM 2914 O O . ASN A 1 380 ? 4.490 55.833 -6.696 1.00 17.25 377 ASN A O 1
ATOM 2919 N N . ALA A 1 381 ? 2.734 54.521 -6.200 1.00 15.76 378 ALA A N 1
ATOM 2920 C CA . ALA A 1 381 ? 3.406 53.284 -6.600 1.00 15.77 378 ALA A CA 1
ATOM 2921 C C . ALA A 1 381 ? 2.650 52.647 -7.740 1.00 15.76 378 ALA A C 1
ATOM 2922 O O . ALA A 1 381 ? 1.431 52.568 -7.692 1.00 16.06 378 ALA A O 1
ATOM 2924 N N . SER A 1 382 ? 3.376 52.151 -8.731 1.00 15.92 379 SER A N 1
ATOM 2925 C CA . SER A 1 382 ? 2.766 51.419 -9.825 1.00 15.70 379 SER A CA 1
ATOM 2926 C C . SER A 1 382 ? 3.707 50.290 -10.224 1.00 15.48 379 SER A C 1
ATOM 2927 O O . SER A 1 382 ? 4.866 50.264 -9.800 1.00 16.11 379 SER A O 1
ATOM 2930 N N . GLY A 1 383 ? 3.218 49.352 -11.024 1.00 15.58 380 GLY A N 1
ATOM 2931 C CA . GLY A 1 383 ? 4.056 48.243 -11.463 1.00 15.72 380 GLY A CA 1
ATOM 2932 C C . GLY A 1 383 ? 3.294 46.935 -11.403 1.00 16.50 380 GLY A C 1
ATOM 2933 O O . GLY A 1 383 ? 2.075 46.913 -11.618 1.00 16.57 380 GLY A O 1
ATOM 2934 N N . THR A 1 384 ? 4.019 45.861 -11.081 1.00 17.22 381 THR A N 1
ATOM 2935 C CA . THR A 1 384 ? 3.461 44.518 -10.914 1.00 17.64 381 THR A CA 1
ATOM 2936 C C . THR A 1 384 ? 4.030 43.919 -9.635 1.00 17.14 381 THR A C 1
ATOM 2937 O O . THR A 1 384 ? 5.092 44.343 -9.157 1.00 18.09 381 THR A O 1
ATOM 2941 N N . GLY A 1 385 ? 3.356 42.922 -9.077 1.00 16.21 382 GLY A N 1
ATOM 2942 C CA . GLY A 1 385 ? 3.885 42.289 -7.871 1.00 15.14 382 GLY A CA 1
ATOM 2943 C C . GLY A 1 385 ? 3.416 42.969 -6.602 1.00 14.79 382 GLY A C 1
ATOM 2944 O O . GLY A 1 385 ? 2.310 43.499 -6.548 1.00 14.69 382 GLY A O 1
ATOM 2945 N N . ARG A 1 386 ? 4.265 42.960 -5.578 1.00 14.51 383 ARG A N 1
ATOM 2946 C CA . ARG A 1 386 ? 3.872 43.460 -4.275 1.00 14.61 383 ARG A CA 1
ATOM 2947 C C . ARG A 1 386 ? 5.005 44.223 -3.636 1.00 13.50 383 ARG A C 1
ATOM 2948 O O . ARG A 1 386 ? 6.176 43.857 -3.783 1.00 12.64 383 ARG A O 1
ATOM 2956 N N . LEU A 1 387 ? 4.621 45.246 -2.881 1.00 13.04 384 LEU A N 1
ATOM 2957 C CA . LEU A 1 387 ? 5.540 46.109 -2.170 1.00 13.24 384 LEU A CA 1
ATOM 2958 C C . LEU A 1 387 ? 5.236 45.945 -0.688 1.00 13.31 384 LEU A C 1
ATOM 2959 O O . LEU A 1 387 ? 4.079 46.083 -0.279 1.00 13.67 384 LEU A O 1
ATOM 2964 N N . ALA A 1 388 ? 6.256 45.667 0.117 1.00 12.34 385 ALA A N 1
ATOM 2965 C CA . ALA A 1 388 ? 6.090 45.605 1.571 1.00 12.12 385 ALA A CA 1
ATOM 2966 C C . ALA A 1 388 ? 6.452 46.967 2.167 1.00 12.47 385 ALA A C 1
ATOM 2967 O O . ALA A 1 388 ? 7.349 47.650 1.671 1.00 12.45 385 ALA A O 1
ATOM 2969 N N . ARG A 1 389 ? 5.736 47.373 3.209 1.00 11.51 386 ARG A N 1
ATOM 2970 C CA . ARG A 1 389 ? 5.978 48.664 3.842 1.00 10.75 386 ARG A CA 1
ATOM 2971 C C . ARG A 1 389 ? 6.104 48.473 5.339 1.00 11.08 386 ARG A C 1
ATOM 2972 O O . ARG A 1 389 ? 5.229 47.878 5.948 1.00 10.95 386 ARG A O 1
ATOM 2980 N N . VAL A 1 390 ? 7.185 48.974 5.930 1.00 10.79 387 VAL A N 1
ATOM 2981 C CA . VAL A 1 390 ? 7.224 49.079 7.392 1.00 11.29 387 VAL A CA 1
ATOM 2982 C C . VAL A 1 390 ? 7.108 50.551 7.733 1.00 11.28 387 VAL A C 1
ATOM 2983 O O . VAL A 1 390 ? 7.735 51.394 7.094 1.00 11.01 387 VAL A O 1
ATOM 2987 N N . TYR A 1 391 ? 6.286 50.869 8.730 1.00 10.97 388 TYR A N 1
ATOM 2988 C CA . TYR A 1 391 ? 6.063 52.266 9.050 1.00 11.47 388 TYR A CA 1
ATOM 2989 C C . TYR A 1 391 ? 5.491 52.353 10.448 1.00 11.43 388 TYR A C 1
ATOM 2990 O O . TYR A 1 391 ? 5.497 51.374 11.170 1.00 11.49 388 TYR A O 1
ATOM 2999 N N . ASN A 1 392 ? 5.027 53.529 10.834 1.00 12.77 389 ASN A N 1
ATOM 3000 C CA . ASN A 1 392 ? 4.445 53.686 12.144 1.00 13.35 389 ASN A CA 1
ATOM 3001 C C . ASN A 1 392 ? 3.067 54.333 11.993 1.00 13.38 389 ASN A C 1
ATOM 3002 O O . ASN A 1 392 ? 2.941 55.362 11.326 1.00 13.04 389 ASN A O 1
ATOM 3007 N N . LYS A 1 393 ? 2.048 53.718 12.598 1.00 14.48 390 LYS A N 1
ATOM 3008 C CA . LYS A 1 393 ? 0.659 54.156 12.420 1.00 15.37 390 LYS A CA 1
ATOM 3009 C C . LYS A 1 393 ? 0.258 55.347 13.291 1.00 16.77 390 LYS A C 1
ATOM 3010 O O . LYS A 1 393 ? -0.782 55.940 13.053 1.00 17.59 390 LYS A O 1
ATOM 3016 N N . LEU A 1 394 ? 1.068 55.700 14.284 1.00 17.40 391 LEU A N 1
ATOM 3017 C CA . LEU A 1 394 ? 0.657 56.725 15.245 1.00 18.36 391 LEU A CA 1
ATOM 3018 C C . LEU A 1 394 ? 0.327 58.051 14.586 1.00 18.30 391 LEU A C 1
ATOM 3019 O O . LEU A 1 394 ? 0.954 58.508 13.621 1.00 18.90 391 LEU A O 1
#

Radius of gyration: 22.1 Å; Cα contacts (8 Å, |Δi|>4): 931; chains: 1; bounding box: 41×62×51 Å

Solvent-accessible surface area: 16373 Å² total; per-residue (Å²): 157,56,31,4,13,88,12,88,34,29,46,31,64,87,89,53,6,16,120,74,10,0,55,135,68,29,62,45,88,20,128,105,128,73,31,6,0,14,4,22,0,1,7,26,84,136,28,20,1,92,0,123,98,76,16,0,82,82,15,6,108,114,81,83,82,27,13,0,5,131,29,2,28,114,123,48,24,93,8,11,1,5,0,17,0,5,0,4,47,73,4,28,24,1,55,0,15,1,46,107,146,39,0,55,65,2,40,56,132,16,64,97,73,58,45,88,82,93,21,89,112,13,45,6,78,29,58,37,41,46,12,11,1,1,4,1,26,34,72,0,17,0,1,8,5,2,25,68,50,87,54,0,36,73,23,0,93,51,0,35,71,5,28,88,12,0,35,74,0,35,131,65,55,50,42,113,52,0,22,80,0,8,25,36,6,28,83,4,114,58,142,64,56,66,149,0,10,60,43,0,72,64,6,16,128,78,54,136,39,106,5,11,74,1,0,62,56,1,24,136,96,42,60,100,18,11,3,0,0,7,0,0,3,0,9,33,13,112,0,85,76,24,52,1,0,8,1,106,21,39,22,0,9,1,20,5,95,12,10,0,0,10,1,20,10,31,41,47,6,37,10,50,2,1,0,16,135,115,173,36,57,26,103,44,1,37,70,7,14,61,18,71,40,54,46,76,83,95,14,78,31,78,56,85,111,79,69,37,57,28,19,1,52,22,100,37,63,8,3,3,0,0,1,11,50,17,47,153,100,69,51,77,4,38,16,146,2,1,0,0,0,0,0,18,83,34,75,0,40,0,64,36,111,94,52,154,26,65,0,124,34,7,49,1,0,3,0,3,18,88,45,29,63,2,37,0,17,11,74,24,54,0,0,7,0,18,1,102,80

Secondary structure (DSSP, 8-state):
--SEEE-B-EEE--TTBBSSHHHHHH----TT---B-EEEES--TTS--EE--EEHHHHHHH-HHHHH-HHHHHHTSS---EEEEEEESSPPPPEE---HHHHHHHHHHHHHTT--TTSTT--B--SS---EEEEESS-EEEEEEEPPHHHHHHHHGGGGGG-HHHHHHHHS-SHHHHHHHHHHHHT--HHHHHHHHHHHHHHHHH--STTHHHHHHHHHH-TT-GGGGHHHHEEEEEEPTT-EEEEPTT--EEEEEEEEEEEE-SS-B-EE-SS-SS---HHHHHHT----B--GGGSS---EEETTEEE---SSSS-EEEEEE--SS-EEE--SS-EEEEEEEEEEEEEETTEEEEE-TT-EEEE-GGG--EEEEEEEEEEEEE---

B-factor: mean 18.1, std 8.15, range [9.2, 68.19]